Protein 7WAI (pdb70)

Nearest PDB structures (foldseek):
  7wai-assembly1_A  TM=1.002E+00  e=0.000E+00  Plasmodium falciparum 3D7
  7waj-assembly1_A  TM=9.963E-01  e=4.022E-101  Plasmodium falciparum 3D7
  7wrs-assembly1_A  TM=9.412E-01  e=2.643E-69  Gallus gallus
  7wru-assembly1_A  TM=9.358E-01  e=8.893E-62  Gallus gallus
  5zdo-assembly1_A  TM=8.686E-01  e=1.333E-50  Thermus thermophilus HB8

Structure (mmCIF, N/CA/C/O backbone):
data_7WAI
#
_entry.id   7WAI
#
_cell.length_a   157.460
_cell.length_b   47.363
_cell.length_c   94.449
_cell.angle_alpha   90.000
_cell.angle_beta   109.100
_cell.angle_gamma   90.000
#
_symmetry.space_group_name_H-M   'C 1 2 1'
#
loop_
_entity.id
_entity.type
_entity.pdbx_description
1 polymer 'Glutamyl-tRNA synthetase'
2 non-polymer 'CHLORIDE ION'
3 water water
#
loop_
_atom_site.group_PDB
_atom_site.id
_atom_site.type_symbol
_atom_site.label_atom_id
_atom_site.label_alt_id
_atom_site.label_comp_id
_atom_site.label_asym_id
_atom_site.label_entity_id
_atom_site.label_seq_id
_atom_site.pdbx_PDB_ins_code
_atom_site.Cartn_x
_atom_site.Cartn_y
_atom_site.Cartn_z
_atom_site.occupancy
_atom_site.B_iso_or_equiv
_atom_site.auth_seq_id
_atom_site.auth_comp_id
_atom_site.auth_asym_id
_atom_site.auth_atom_id
_atom_site.pdbx_PDB_model_num
ATOM 1 N N . ALA A 1 2 ? -37.758 -9.220 0.915 1.00 61.95 302 ALA A N 1
ATOM 2 C CA . ALA A 1 2 ? -38.935 -9.020 0.078 1.00 70.91 302 ALA A CA 1
ATOM 3 C C . ALA A 1 2 ? -39.546 -10.371 -0.197 1.00 74.06 302 ALA A C 1
ATOM 4 O O . ALA A 1 2 ? -38.867 -11.410 -0.185 1.00 58.56 302 ALA A O 1
ATOM 6 N N . MET A 1 3 ? -40.847 -10.357 -0.434 1.00 73.91 303 MET A N 1
ATOM 7 C CA . MET A 1 3 ? -41.567 -11.608 -0.551 1.00 52.73 303 MET A CA 1
ATOM 8 C C . MET A 1 3 ? -42.219 -11.690 -1.917 1.00 57.20 303 MET A C 1
ATOM 9 O O . MET A 1 3 ? -43.447 -11.801 -2.024 1.00 48.33 303 MET A O 1
ATOM 14 N N . ALA A 1 4 ? -41.386 -11.633 -2.961 1.00 55.47 304 ALA A N 1
ATOM 15 C CA . ALA A 1 4 ? -41.862 -11.703 -4.334 1.00 56.91 304 ALA A CA 1
ATOM 16 C C . ALA A 1 4 ? -42.695 -12.962 -4.538 1.00 58.82 304 ALA A C 1
ATOM 17 O O . ALA A 1 4 ? -42.216 -14.078 -4.297 1.00 55.11 304 ALA A O 1
ATOM 19 N N . ASN A 1 5 ? -43.960 -12.768 -4.930 1.00 48.79 305 ASN A N 1
ATOM 20 C CA . ASN A 1 5 ? -44.896 -13.849 -5.245 1.00 52.47 305 ASN A CA 1
ATOM 21 C C . ASN A 1 5 ? -45.089 -14.812 -4.074 1.00 58.59 305 ASN A C 1
ATOM 22 O O . ASN A 1 5 ? -45.350 -15.998 -4.266 1.00 55.39 305 ASN A O 1
ATOM 27 N N . ALA A 1 6 ? -44.965 -14.314 -2.851 1.00 64.80 306 ALA A N 1
ATOM 28 C CA . ALA A 1 6 ? -45.190 -15.143 -1.679 1.00 51.74 306 ALA A CA 1
ATOM 29 C C . ALA A 1 6 ? -46.645 -15.587 -1.618 1.00 52.19 306 ALA A C 1
ATOM 30 O O . ALA A 1 6 ? -47.554 -14.819 -1.931 1.00 58.63 306 ALA A O 1
ATOM 32 N N . VAL A 1 7 ? -46.871 -16.839 -1.223 1.00 51.84 307 VAL A N 1
ATOM 33 C CA . VAL A 1 7 ? -48.222 -17.391 -1.127 1.00 49.52 307 VAL A CA 1
ATOM 34 C C . VAL A 1 7 ? -48.507 -17.698 0.345 1.00 49.72 307 VAL A C 1
ATOM 35 O O . VAL A 1 7 ? -47.749 -18.437 0.989 1.00 45.91 307 VAL A O 1
ATOM 39 N N . ILE A 1 8 ? -49.582 -17.111 0.877 1.00 52.43 308 ILE A N 1
ATOM 40 C CA . ILE A 1 8 ? -49.995 -17.357 2.258 1.00 57.08 308 ILE A CA 1
ATOM 41 C C . ILE A 1 8 ? -50.009 -18.849 2.537 1.00 53.77 308 ILE A C 1
ATOM 42 O O . ILE A 1 8 ? -50.489 -19.643 1.721 1.00 55.67 308 ILE A O 1
ATOM 47 N N . GLY A 1 9 ? -49.451 -19.239 3.676 1.00 49.66 309 GLY A N 1
ATOM 48 C CA . GLY A 1 9 ? -49.403 -20.637 4.032 1.00 54.61 309 GLY A CA 1
ATOM 49 C C . GLY A 1 9 ? -48.346 -21.454 3.328 1.00 58.17 309 GLY A C 1
ATOM 50 O O . GLY A 1 9 ? -48.231 -22.654 3.608 1.00 52.45 309 GLY A O 1
ATOM 51 N N . ASN A 1 10 ? -47.551 -20.851 2.440 1.00 51.61 310 ASN A N 1
ATOM 52 C CA . ASN A 1 10 ? -46.636 -21.614 1.600 1.00 50.40 310 ASN A CA 1
ATOM 53 C C . ASN A 1 10 ? -45.302 -20.909 1.441 1.00 50.54 310 ASN A C 1
ATOM 54 O O . ASN A 1 10 ? -44.643 -21.060 0.408 1.00 58.38 310 ASN A O 1
ATOM 59 N N . VAL A 1 11 ? -44.895 -20.132 2.436 1.00 46.45 311 VAL A N 1
ATOM 60 C CA . VAL A 1 11 ? -43.577 -19.500 2.466 1.00 49.46 311 VAL A CA 1
ATOM 61 C C . VAL A 1 11 ? -42.662 -20.325 3.371 1.00 49.55 311 VAL A C 1
ATOM 62 O O . VAL A 1 11 ? -43.086 -20.798 4.436 1.00 50.64 311 VAL A O 1
ATOM 66 N N . VAL A 1 12 ? -41.429 -20.554 2.911 1.00 41.17 312 VAL A N 1
ATOM 67 C CA . VAL A 1 12 ? -40.376 -21.203 3.684 1.00 42.17 312 VAL A CA 1
ATOM 68 C C . VAL A 1 12 ? -39.150 -20.309 3.641 1.00 49.76 312 VAL A C 1
ATOM 69 O O . VAL A 1 12 ? -38.594 -20.086 2.561 1.00 41.69 312 VAL A O 1
ATOM 73 N N . THR A 1 13 ? -38.713 -19.815 4.802 1.00 39.97 313 THR A N 1
ATOM 74 C CA . THR A 1 13 ? -37.461 -19.074 4.919 1.00 39.64 313 THR A CA 1
ATOM 75 C C . THR A 1 13 ? -36.475 -19.918 5.713 1.00 45.63 313 THR A C 1
ATOM 76 O O . THR A 1 13 ? -36.830 -20.966 6.260 1.00 40.34 313 THR A O 1
ATOM 80 N N . ARG A 1 14 ? -35.261 -19.457 5.832 1.00 39.08 314 ARG A N 1
ATOM 81 C CA . ARG A 1 14 ? -34.278 -20.123 6.607 1.00 38.92 314 ARG A CA 1
ATOM 82 C C . ARG A 1 14 ? -33.213 -19.242 7.167 1.00 46.38 314 ARG A C 1
ATOM 83 O O . ARG A 1 14 ? -32.741 -18.397 6.521 1.00 40.81 314 ARG A O 1
ATOM 91 N N . PHE A 1 15 ? -32.896 -19.446 8.420 1.00 46.81 315 PHE A N 1
ATOM 92 C CA . PHE A 1 15 ? -31.798 -18.742 9.085 1.00 47.98 315 PHE A CA 1
ATOM 93 C C . PHE A 1 15 ? -30.581 -19.659 9.078 1.00 41.17 315 PHE A C 1
ATOM 94 O O . PHE A 1 15 ? -30.680 -20.779 9.583 1.00 43.68 315 PHE A O 1
ATOM 102 N N . PRO A 1 16 ? -29.454 -19.279 8.460 1.00 42.24 316 PRO A N 1
ATOM 103 C CA . PRO A 1 16 ? -28.359 -20.245 8.257 1.00 43.63 316 PRO A CA 1
ATOM 104 C C . PRO A 1 16 ? -27.056 -19.791 8.893 1.00 42.51 316 PRO A C 1
ATOM 105 O O . PRO A 1 16 ? -26.092 -19.455 8.175 1.00 44.96 316 PRO A O 1
ATOM 109 N N . PRO A 1 17 ? -26.951 -19.792 10.224 1.00 44.40 317 PRO A N 1
ATOM 110 C CA . PRO A 1 17 ? -25.696 -19.373 10.854 1.00 44.81 317 PRO A CA 1
ATOM 111 C C . PRO A 1 17 ? -24.643 -20.475 10.805 1.00 41.43 317 PRO A C 1
ATOM 112 O O . PRO A 1 17 ? -24.954 -21.661 10.889 1.00 48.08 317 PRO A O 1
ATOM 116 N N . GLU A 1 18 ? -23.377 -20.069 10.679 1.00 42.41 318 GLU A N 1
ATOM 117 C CA . GLU A 1 18 ? -22.277 -21.022 10.813 1.00 53.54 318 GLU A CA 1
ATOM 118 C C . GLU A 1 18 ? -22.167 -21.491 12.265 1.00 59.29 318 GLU A C 1
ATOM 119 O O . GLU A 1 18 ? -22.349 -20.694 13.186 1.00 57.54 318 GLU A O 1
ATOM 125 N N . PRO A 1 19 ? -21.890 -22.777 12.509 1.00 54.82 319 PRO A N 1
ATOM 126 C CA . PRO A 1 19 ? -21.895 -23.267 13.898 1.00 61.01 319 PRO A CA 1
ATOM 127 C C . PRO A 1 19 ? -20.544 -23.185 14.596 1.00 64.30 319 PRO A C 1
ATOM 128 O O . PRO A 1 19 ? -20.280 -23.965 15.514 1.00 71.07 319 PRO A O 1
ATOM 132 N N . SER A 1 20 ? -19.685 -22.251 14.198 1.00 62.20 320 SER A N 1
ATOM 133 C CA . SER A 1 20 ? -18.350 -22.161 14.770 1.00 69.77 320 SER A CA 1
ATOM 134 C C . SER A 1 20 ? -18.193 -20.918 15.638 1.00 71.03 320 SER A C 1
ATOM 135 O O . SER A 1 20 ? -17.075 -20.449 15.866 1.00 72.51 320 SER A O 1
ATOM 138 N N . GLY A 1 21 ? -19.302 -20.382 16.134 1.00 68.89 321 GLY A N 1
ATOM 139 C CA . GLY A 1 21 ? -19.249 -19.163 16.916 1.00 62.94 321 GLY A CA 1
ATOM 140 C C . GLY A 1 21 ? -20.581 -18.894 17.570 1.00 63.22 321 GLY A C 1
ATOM 141 O O . GLY A 1 21 ? -21.608 -19.476 17.197 1.00 64.24 321 GLY A O 1
ATOM 142 N N . TYR A 1 22 ? -20.542 -18.018 18.576 1.00 61.69 322 TYR A N 1
ATOM 143 C CA . TYR A 1 22 ? -21.755 -17.543 19.233 1.00 61.00 322 TYR A CA 1
ATOM 144 C C . TYR A 1 22 ? -22.539 -16.596 18.321 1.00 52.54 322 TYR A C 1
ATOM 145 O O . TYR A 1 22 ? -21.965 -15.820 17.555 1.00 61.26 322 TYR A O 1
ATOM 154 N N . LEU A 1 23 ? -23.868 -16.641 18.434 1.00 49.86 323 LEU A N 1
ATOM 155 C CA . LEU A 1 23 ? -24.700 -15.595 17.841 1.00 53.06 323 LEU A CA 1
ATOM 156 C C . LEU A 1 23 ? -24.307 -14.223 18.367 1.00 58.54 323 LEU A C 1
ATOM 157 O O . LEU A 1 23 ? -24.088 -14.047 19.570 1.00 57.14 323 LEU A O 1
ATOM 162 N N . HIS A 1 24 ? -24.249 -13.242 17.456 1.00 51.23 324 HIS A N 1
ATOM 163 C CA . HIS A 1 24 ? -24.000 -11.845 17.792 1.00 50.59 324 HIS A CA 1
ATOM 164 C C . HIS A 1 24 ? -25.073 -10.987 17.125 1.00 53.02 324 HIS A C 1
ATOM 165 O O . HIS A 1 24 ? -25.938 -11.499 16.403 1.00 46.12 324 HIS A O 1
ATOM 172 N N . VAL A 1 25 ? -25.035 -9.674 17.396 1.00 48.98 325 VAL A N 1
ATOM 173 C CA . VAL A 1 25 ? -26.114 -8.773 16.987 1.00 56.20 325 VAL A CA 1
ATOM 174 C C . VAL A 1 25 ? -26.261 -8.730 15.472 1.00 58.26 325 VAL A C 1
ATOM 175 O O . VAL A 1 25 ? -27.347 -8.434 14.963 1.00 58.14 325 VAL A O 1
ATOM 179 N N . GLY A 1 26 ? -25.176 -8.961 14.734 1.00 54.98 326 GLY A N 1
ATOM 180 C CA . GLY A 1 26 ? -25.301 -9.114 13.286 1.00 71.22 326 GLY A CA 1
ATOM 181 C C . GLY A 1 26 ? -26.295 -10.196 12.907 1.00 64.07 326 GLY A C 1
ATOM 182 O O . GLY A 1 26 ? -27.239 -9.954 12.149 1.00 74.67 326 GLY A O 1
ATOM 183 N N . HIS A 1 27 ? -26.132 -11.392 13.491 1.00 49.94 327 HIS A N 1
ATOM 184 C CA . HIS A 1 27 ? -27.059 -12.496 13.282 1.00 50.83 327 HIS A CA 1
ATOM 185 C C . HIS A 1 27 ? -28.497 -12.121 13.574 1.00 61.85 327 HIS A C 1
ATOM 186 O O . HIS A 1 27 ? -29.416 -12.785 13.076 1.00 63.44 327 HIS A O 1
ATOM 193 N N . ALA A 1 28 ? -28.711 -11.100 14.401 1.00 62.05 328 ALA A N 1
ATOM 194 C CA . ALA A 1 28 ? -30.041 -10.865 14.938 1.00 61.71 328 ALA A CA 1
ATOM 195 C C . ALA A 1 28 ? -30.979 -10.353 13.862 1.00 46.44 328 ALA A C 1
ATOM 196 O O . ALA A 1 28 ? -32.125 -10.795 13.776 1.00 59.31 328 ALA A O 1
ATOM 198 N N . LYS A 1 29 ? -30.522 -9.397 13.056 1.00 43.45 329 LYS A N 1
ATOM 199 C CA . LYS A 1 29 ? -31.341 -8.932 11.954 1.00 52.57 329 LYS A CA 1
ATOM 200 C C . LYS A 1 29 ? -31.714 -10.078 11.019 1.00 58.58 329 LYS A C 1
ATOM 201 O O . LYS A 1 29 ? -32.862 -10.166 10.582 1.00 56.34 329 LYS A O 1
ATOM 207 N N . ALA A 1 30 ? -30.768 -10.976 10.712 1.00 47.94 330 ALA A N 1
ATOM 208 C CA . ALA A 1 30 ? -31.083 -12.094 9.828 1.00 42.36 330 ALA A CA 1
ATOM 209 C C . ALA A 1 30 ? -32.135 -13.000 10.450 1.00 48.15 330 ALA A C 1
ATOM 210 O O . ALA A 1 30 ? -33.128 -13.365 9.802 1.00 43.43 330 ALA A O 1
ATOM 212 N N . ALA A 1 31 ? -31.943 -13.362 11.720 1.00 39.48 331 ALA A N 1
ATOM 213 C CA . ALA A 1 31 ? -32.873 -14.277 12.363 1.00 39.35 331 ALA A CA 1
ATOM 214 C C . ALA A 1 31 ? -34.249 -13.649 12.469 1.00 47.16 331 ALA A C 1
ATOM 215 O O . ALA A 1 31 ? -35.275 -14.295 12.186 1.00 48.74 331 ALA A O 1
ATOM 217 N N . PHE A 1 32 ? -34.282 -12.364 12.813 1.00 43.13 332 PHE A N 1
ATOM 218 C CA . PHE A 1 32 ? -35.542 -11.668 12.954 1.00 40.25 332 PHE A CA 1
ATOM 219 C C . PHE A 1 32 ? -36.259 -11.534 11.614 1.00 48.70 332 PHE A C 1
ATOM 220 O O . PHE A 1 32 ? -37.469 -11.750 11.533 1.00 40.98 332 PHE A O 1
ATOM 228 N N . LEU A 1 33 ? -35.565 -11.094 10.568 1.00 40.53 333 LEU A N 1
ATOM 229 C CA . LEU A 1 33 ? -36.266 -10.894 9.301 1.00 47.57 333 LEU A CA 1
ATOM 230 C C . LEU A 1 33 ? -36.774 -12.218 8.738 1.00 40.60 333 LEU A C 1
ATOM 231 O O . LEU A 1 33 ? -37.889 -12.278 8.217 1.00 48.52 333 LEU A O 1
ATOM 236 N N . ASN A 1 34 ? -35.985 -13.294 8.848 1.00 40.08 334 ASN A N 1
ATOM 237 C CA . ASN A 1 34 ? -36.475 -14.595 8.407 1.00 50.16 334 ASN A CA 1
ATOM 238 C C . ASN A 1 34 ? -37.740 -15.008 9.161 1.00 47.33 334 ASN A C 1
ATOM 239 O O . ASN A 1 34 ? -38.721 -15.476 8.548 1.00 43.77 334 ASN A O 1
ATOM 244 N N . ASN A 1 35 ? -37.774 -14.772 10.475 1.00 45.62 335 ASN A N 1
ATOM 245 C CA . ASN A 1 35 ? -38.996 -15.075 11.228 1.00 41.27 335 ASN A CA 1
ATOM 246 C C . ASN A 1 35 ? -40.143 -14.113 10.890 1.00 46.55 335 ASN A C 1
ATOM 247 O O . ASN A 1 35 ? -41.299 -14.538 10.762 1.00 54.12 335 ASN A O 1
ATOM 252 N N . TYR A 1 36 ? -39.852 -12.818 10.747 1.00 41.36 336 TYR A N 1
ATOM 253 C CA . TYR A 1 36 ? -40.884 -11.828 10.450 1.00 45.40 336 TYR A CA 1
ATOM 254 C C . TYR A 1 36 ? -41.572 -12.135 9.128 1.00 50.23 336 TYR A C 1
ATOM 255 O O . TYR A 1 36 ? -42.797 -12.006 9.005 1.00 49.93 336 TYR A O 1
ATOM 264 N N . TYR A 1 37 ? -40.804 -12.540 8.122 1.00 47.42 337 TYR A N 1
ATOM 265 C CA . TYR A 1 37 ? -41.442 -12.811 6.846 1.00 45.94 337 TYR A CA 1
ATOM 266 C C . TYR A 1 37 ? -42.148 -14.163 6.856 1.00 45.99 337 TYR A C 1
ATOM 267 O O . TYR A 1 37 ? -43.229 -14.282 6.278 1.00 44.23 337 TYR A O 1
ATOM 276 N N . ALA A 1 38 ? -41.607 -15.177 7.549 1.00 41.76 338 ALA A N 1
ATOM 277 C CA . ALA A 1 38 ? -42.354 -16.431 7.645 1.00 51.19 338 ALA A CA 1
ATOM 278 C C . ALA A 1 38 ? -43.701 -16.211 8.323 1.00 56.13 338 ALA A C 1
ATOM 279 O O . ALA A 1 38 ? -44.742 -16.676 7.838 1.00 52.47 338 ALA A O 1
ATOM 281 N N . GLN A 1 39 ? -43.705 -15.480 9.438 1.00 50.39 339 GLN A N 1
ATOM 282 C CA . GLN A 1 39 ? -44.951 -15.229 10.154 1.00 48.85 339 GLN A CA 1
ATOM 283 C C . GLN A 1 39 ? -45.906 -14.356 9.346 1.00 49.29 339 GLN A C 1
ATOM 284 O O . GLN A 1 39 ? -47.112 -14.639 9.296 1.00 52.36 339 GLN A O 1
ATOM 290 N N . MET A 1 40 ? -45.388 -13.306 8.690 1.00 44.54 340 MET A N 1
ATOM 291 C CA . MET A 1 40 ? -46.217 -12.502 7.791 1.00 46.04 340 MET A CA 1
ATOM 292 C C . MET A 1 40 ? -47.043 -13.376 6.847 1.00 50.91 340 MET A C 1
ATOM 293 O O . MET A 1 40 ? -48.230 -13.112 6.616 1.00 47.10 340 MET A O 1
ATOM 298 N N . TYR A 1 41 ? -46.437 -14.423 6.288 1.00 45.21 341 TYR A N 1
ATOM 299 C CA . TYR A 1 41 ? -47.121 -15.230 5.288 1.00 57.22 341 TYR A CA 1
ATOM 300 C C . TYR A 1 41 ? -47.592 -16.584 5.830 1.00 52.85 341 TYR A C 1
ATOM 301 O O . TYR A 1 41 ? -47.868 -17.486 5.039 1.00 47.39 341 TYR A O 1
ATOM 310 N N . GLU A 1 42 ? -47.705 -16.735 7.158 1.00 48.34 342 GLU A N 1
ATOM 311 C CA . GLU A 1 42 ? -48.178 -17.980 7.774 1.00 50.57 342 GLU A CA 1
ATOM 312 C C . GLU A 1 42 ? -47.375 -19.188 7.288 1.00 51.46 342 GLU A C 1
ATOM 313 O O . GLU A 1 42 ? -47.921 -20.256 7.008 1.00 53.88 342 GLU A O 1
ATOM 319 N N . GLY A 1 43 ? -46.060 -19.016 7.187 1.00 48.94 343 GLY A N 1
ATOM 320 C CA . GLY A 1 43 ? -45.196 -20.057 6.675 1.00 46.40 343 GLY A CA 1
ATOM 321 C C . GLY A 1 43 ? -44.308 -20.656 7.741 1.00 49.53 343 GLY A C 1
ATOM 322 O O . GLY A 1 43 ? -44.701 -20.749 8.909 1.00 49.09 343 GLY A O 1
ATOM 323 N N . LYS A 1 44 ? -43.105 -21.081 7.364 1.00 55.08 344 LYS A N 1
ATOM 324 C CA . LYS A 1 44 ? -42.221 -21.691 8.343 1.00 49.33 344 LYS A CA 1
ATOM 325 C C . LYS A 1 44 ? -40.798 -21.247 8.067 1.00 45.58 344 LYS A C 1
ATOM 326 O O . LYS A 1 44 ? -40.463 -20.829 6.962 1.00 44.86 344 LYS A O 1
ATOM 332 N N . MET A 1 45 ? -39.970 -21.319 9.107 1.00 43.65 345 MET A N 1
ATOM 333 C CA . MET A 1 45 ? -38.579 -20.912 9.071 1.00 48.18 345 MET A CA 1
ATOM 334 C C . MET A 1 45 ? -37.747 -22.133 9.407 1.00 53.07 345 MET A C 1
ATOM 335 O O . MET A 1 45 ? -38.014 -22.814 10.404 1.00 44.76 345 MET A O 1
ATOM 340 N N . LEU A 1 46 ? -36.771 -22.434 8.562 1.00 39.57 346 LEU A N 1
ATOM 341 C CA . LEU A 1 46 ? -35.825 -23.495 8.874 1.00 42.56 346 LEU A CA 1
ATOM 342 C C . LEU A 1 46 ? -34.624 -22.909 9.599 1.00 41.33 346 LEU A C 1
ATOM 343 O O . LEU A 1 46 ? -34.222 -21.774 9.343 1.00 43.47 346 LEU A O 1
ATOM 348 N N . LEU A 1 47 ? -34.027 -23.719 10.466 1.00 43.01 347 LEU A N 1
ATOM 349 C CA . LEU A 1 47 ? -32.704 -23.458 11.008 1.00 48.56 347 LEU A CA 1
ATOM 350 C C . LEU A 1 47 ? -31.715 -24.361 10.297 1.00 44.63 347 LEU A C 1
ATOM 351 O O . LEU A 1 47 ? -31.848 -25.586 10.347 1.00 44.79 347 LEU A O 1
ATOM 356 N N . ARG A 1 48 ? -30.685 -23.789 9.731 1.00 42.24 348 ARG A N 1
ATOM 357 C CA . ARG A 1 48 ? -29.666 -24.534 9.052 1.00 50.87 348 ARG A CA 1
ATOM 358 C C . ARG A 1 48 ? -28.298 -24.156 9.491 1.00 40.00 348 ARG A C 1
ATOM 359 O O . ARG A 1 48 ? -27.932 -23.082 9.350 1.00 47.06 348 ARG A O 1
ATOM 367 N N . PHE A 1 49 ? -27.530 -25.079 9.993 1.00 40.53 349 PHE A N 1
ATOM 368 C CA . PHE A 1 49 ? -26.177 -24.770 10.413 1.00 43.36 349 PHE A CA 1
ATOM 369 C C . PHE A 1 49 ? -25.296 -24.824 9.183 1.00 47.16 349 PHE A C 1
ATOM 370 O O . PHE A 1 49 ? -25.098 -25.892 8.606 1.00 55.20 349 PHE A O 1
ATOM 378 N N . ASP A 1 50 ? -24.755 -23.678 8.788 1.00 46.29 350 ASP A N 1
ATOM 379 C CA . ASP A 1 50 ? -23.965 -23.577 7.559 1.00 41.13 350 ASP A CA 1
ATOM 380 C C . ASP A 1 50 ? -22.543 -24.068 7.799 1.00 53.90 350 ASP A C 1
ATOM 381 O O . ASP A 1 50 ? -21.642 -23.298 8.135 1.00 54.11 350 ASP A O 1
ATOM 386 N N . ASP A 1 51 ? -22.319 -25.360 7.570 1.00 54.07 351 ASP A N 1
ATOM 387 C CA . ASP A 1 51 ? -21.011 -25.946 7.834 1.00 52.50 351 ASP A CA 1
ATOM 388 C C . ASP A 1 51 ? -20.403 -26.559 6.571 1.00 51.46 351 ASP A C 1
ATOM 389 O O . ASP A 1 51 ? -19.879 -27.680 6.589 1.00 51.15 351 ASP A O 1
ATOM 394 N N . THR A 1 52 ? -20.409 -25.791 5.485 1.00 52.91 352 THR A N 1
ATOM 395 C CA . THR A 1 52 ? -20.010 -26.309 4.191 1.00 54.63 352 THR A CA 1
ATOM 396 C C . THR A 1 52 ? -18.512 -26.582 4.124 1.00 66.56 352 THR A C 1
ATOM 397 O O . THR A 1 52 ? -18.076 -27.417 3.327 1.00 56.86 352 THR A O 1
ATOM 401 N N . ASN A 1 53 ? -17.710 -25.924 4.963 1.00 56.76 353 ASN A N 1
ATOM 402 C CA . ASN A 1 53 ? -16.275 -26.138 4.871 1.00 65.09 353 ASN A CA 1
ATOM 403 C C . ASN A 1 53 ? -15.696 -26.404 6.252 1.00 66.86 353 ASN A C 1
ATOM 404 O O . ASN A 1 53 ? -16.182 -25.864 7.251 1.00 73.33 353 ASN A O 1
ATOM 409 N N . PRO A 1 54 ? -14.677 -27.258 6.342 1.00 55.56 354 PRO A N 1
ATOM 410 C CA . PRO A 1 54 ? -14.131 -27.613 7.661 1.00 66.98 354 PRO A CA 1
ATOM 411 C C . PRO A 1 54 ? -13.572 -26.400 8.391 1.00 71.56 354 PRO A C 1
ATOM 412 O O . PRO A 1 54 ? -13.004 -25.491 7.785 1.00 72.82 354 PRO A O 1
ATOM 416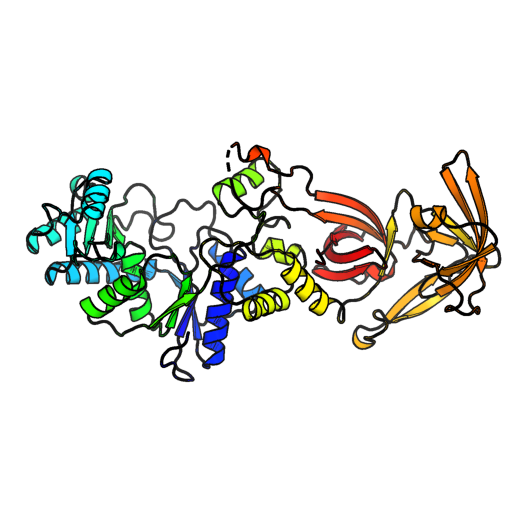 N N . VAL A 1 55 ? -13.754 -26.385 9.712 1.00 76.28 355 VAL A N 1
ATOM 417 C CA . VAL A 1 55 ? -13.126 -25.393 10.576 1.00 83.53 355 VAL A CA 1
ATOM 418 C C . VAL A 1 55 ? -12.604 -26.090 11.828 1.00 91.51 355 VAL A C 1
ATOM 419 O O . VAL A 1 55 ? -13.057 -27.176 12.201 1.00 91.29 355 VAL A O 1
ATOM 423 N N . LEU A 1 56 ? -11.626 -25.450 12.472 1.00 96.81 356 LEU A N 1
ATOM 424 C CA . LEU A 1 56 ? -11.156 -25.855 13.797 1.00 93.38 356 LEU A CA 1
ATOM 425 C C . LEU A 1 56 ? -11.974 -25.096 14.839 1.00 94.33 356 LEU A C 1
ATOM 426 O O . LEU A 1 56 ? -11.821 -23.881 14.992 1.00 97.19 356 LEU A O 1
ATOM 428 N N . GLU A 1 57 ? -12.867 -25.801 15.531 1.00 87.88 357 GLU A N 1
ATOM 429 C CA . GLU A 1 57 ? -13.812 -25.174 16.447 1.00 89.09 357 GLU A CA 1
ATOM 430 C C . GLU A 1 57 ? -13.492 -25.609 17.866 1.00 95.56 357 GLU A C 1
ATOM 431 O O . GLU A 1 57 ? -13.558 -26.801 18.187 1.00 84.09 357 GLU A O 1
ATOM 433 N N . ASP A 1 58 ? -13.161 -24.635 18.716 1.00 117.88 358 ASP A N 1
ATOM 434 C CA . ASP A 1 58 ? -12.939 -24.850 20.144 1.00 133.83 358 ASP A CA 1
ATOM 435 C C . ASP A 1 58 ? -14.244 -25.127 20.907 1.00 130.78 358 ASP A C 1
ATOM 436 O O . ASP A 1 58 ? -14.243 -25.046 22.143 1.00 135.46 358 ASP A O 1
ATOM 441 N N . ILE A 1 59 ? -15.335 -25.441 20.208 1.00 117.08 359 ILE A N 1
ATOM 442 C CA . ILE A 1 59 ? -16.603 -25.777 20.845 1.00 102.91 359 ILE A CA 1
ATOM 443 C C . ILE A 1 59 ? -17.587 -26.265 19.793 1.00 97.45 359 ILE A C 1
ATOM 444 O O . ILE A 1 59 ? -17.356 -26.121 18.585 1.00 106.72 359 ILE A O 1
ATOM 446 N N . LYS A 1 60 ? -18.674 -26.872 20.255 1.00 88.49 360 LYS A N 1
ATOM 447 C CA . LYS A 1 60 ? -19.867 -27.093 19.449 1.00 80.35 360 LYS A CA 1
ATOM 448 C C . LYS A 1 60 ? -20.848 -26.008 19.878 1.00 73.63 360 LYS A C 1
ATOM 449 O O . LYS A 1 60 ? -21.445 -26.080 20.956 1.00 78.97 360 LYS A O 1
ATOM 451 N N . TYR A 1 61 ? -20.985 -24.985 19.046 1.00 61.53 361 TYR A N 1
ATOM 452 C CA . TYR A 1 61 ? -21.819 -23.837 19.357 1.00 52.96 361 TYR A CA 1
ATOM 453 C C . TYR A 1 61 ? -23.293 -24.073 19.067 1.00 53.69 361 TYR A C 1
ATOM 454 O O . TYR A 1 61 ? -24.106 -23.181 19.339 1.00 56.29 361 TYR A O 1
ATOM 463 N N . GLU A 1 62 ? -23.662 -25.242 18.534 1.00 55.83 362 GLU A N 1
ATOM 464 C CA . GLU A 1 62 ? -25.056 -25.484 18.169 1.00 52.42 362 GLU A CA 1
ATOM 465 C C . GLU A 1 62 ? -25.994 -25.193 19.339 1.00 58.64 362 GLU A C 1
ATOM 466 O O . GLU A 1 62 ? -26.981 -24.456 19.194 1.00 55.67 362 GLU A O 1
ATOM 472 N N . LYS A 1 63 ? -25.671 -25.729 20.522 1.00 63.72 363 LYS A N 1
ATOM 473 C CA . LYS A 1 63 ? -26.543 -25.593 21.692 1.00 58.21 363 LYS A CA 1
ATOM 474 C C . LYS A 1 63 ? -26.738 -24.130 22.077 1.00 52.23 363 LYS A C 1
ATOM 475 O O . LYS A 1 63 ? -27.861 -23.688 22.376 1.00 58.28 363 LYS A O 1
ATOM 477 N N . SER A 1 64 ? -25.653 -23.354 22.082 1.00 52.35 364 SER A N 1
ATOM 478 C CA . SER A 1 64 ? -25.791 -21.949 22.442 1.00 50.16 364 SER A CA 1
ATOM 479 C C . SER A 1 64 ? -26.622 -21.194 21.412 1.00 63.40 364 SER A C 1
ATOM 480 O O . SER A 1 64 ? -27.474 -20.368 21.778 1.00 63.41 364 SER A O 1
ATOM 483 N N . ILE A 1 65 ? -26.403 -21.466 20.120 1.00 56.91 365 ILE A N 1
ATOM 484 C CA . ILE A 1 65 ? -27.206 -20.822 19.077 1.00 48.36 365 ILE A CA 1
ATOM 485 C C . ILE A 1 65 ? -28.689 -21.119 19.291 1.00 47.71 365 ILE A C 1
ATOM 486 O O . ILE A 1 65 ? -29.546 -20.218 19.224 1.00 47.06 365 ILE A O 1
ATOM 491 N N . ILE A 1 66 ? -29.002 -22.391 19.571 1.00 43.06 366 ILE A N 1
ATOM 492 C CA . ILE A 1 66 ? -30.378 -22.815 19.813 1.00 49.74 366 ILE A CA 1
ATOM 493 C C . ILE A 1 66 ? -30.983 -22.011 20.954 1.00 63.36 366 ILE A C 1
ATOM 494 O O . ILE A 1 66 ? -32.108 -21.490 20.855 1.00 67.30 366 ILE A O 1
ATOM 499 N N . GLU A 1 67 ? -30.255 -21.922 22.076 1.00 58.74 367 GLU A N 1
ATOM 500 C CA . GLU A 1 67 ? -30.853 -21.269 23.239 1.00 61.00 367 GLU A CA 1
ATOM 501 C C . GLU A 1 67 ? -30.972 -19.760 23.038 1.00 57.35 367 GLU A C 1
ATOM 502 O O . GLU A 1 67 ? -31.974 -19.169 23.460 1.00 64.58 367 GLU A O 1
ATOM 508 N N . ASP A 1 68 ? -30.020 -19.129 22.329 1.00 59.69 368 ASP A N 1
ATOM 509 C CA . ASP A 1 68 ? -30.180 -17.713 21.978 1.00 49.32 368 ASP A CA 1
ATOM 510 C C . ASP A 1 68 ? -31.416 -17.493 21.110 1.00 54.61 368 ASP A C 1
ATOM 511 O O . ASP A 1 68 ? -32.182 -16.547 21.328 1.00 67.20 368 ASP A O 1
ATOM 516 N N . LEU A 1 69 ? -31.630 -18.354 20.115 1.00 59.22 369 LEU A N 1
ATOM 517 C CA . LEU A 1 69 ? -32.835 -18.234 19.300 1.00 57.14 369 LEU A CA 1
ATOM 518 C C . LEU A 1 69 ? -34.079 -18.309 20.166 1.00 55.85 369 LEU A C 1
ATOM 519 O O . LEU A 1 69 ? -35.022 -17.521 20.000 1.00 52.09 369 LEU A O 1
ATOM 524 N N . GLU A 1 70 ? -34.109 -19.277 21.084 1.00 52.24 370 GLU A N 1
ATOM 525 C CA . GLU A 1 70 ? -35.254 -19.399 21.982 1.00 60.89 370 GLU A CA 1
ATOM 526 C C . GLU A 1 70 ? -35.458 -18.125 22.803 1.00 54.06 370 GLU A C 1
ATOM 527 O O . GLU A 1 70 ? -36.583 -17.628 22.912 1.00 59.94 370 GLU A O 1
ATOM 533 N N . ASN A 1 71 ? -34.370 -17.565 23.353 1.00 53.31 371 ASN A N 1
ATOM 534 C CA . ASN A 1 71 ? -34.435 -16.319 24.116 1.00 66.70 371 ASN A CA 1
ATOM 535 C C . ASN A 1 71 ? -34.874 -15.124 23.277 1.00 68.70 371 ASN A C 1
ATOM 536 O O . ASN A 1 71 ? -35.308 -14.116 23.843 1.00 71.26 371 ASN A O 1
ATOM 541 N N . LEU A 1 72 ? -34.739 -15.181 21.955 1.00 60.02 372 LEU A N 1
ATOM 542 C CA . LEU A 1 72 ? -35.326 -14.129 21.134 1.00 51.46 372 LEU A CA 1
ATOM 543 C C . LEU A 1 72 ? -36.765 -14.435 20.724 1.00 51.04 372 LEU A C 1
ATOM 544 O O . LEU A 1 72 ? -37.385 -13.626 20.027 1.00 61.67 372 LEU A O 1
ATOM 549 N N . GLY A 1 73 ? -37.325 -15.562 21.161 1.00 52.14 373 GLY A N 1
ATOM 550 C CA . GLY A 1 73 ? -38.684 -15.900 20.781 1.00 54.65 373 GLY A CA 1
ATOM 551 C C . GLY A 1 73 ? -38.841 -16.416 19.367 1.00 59.18 373 GLY A C 1
ATOM 552 O O . GLY A 1 73 ? -39.966 -16.463 18.864 1.00 60.04 373 GLY A O 1
ATOM 553 N N . LEU A 1 74 ? -37.755 -16.814 18.714 1.00 51.54 374 LEU A N 1
ATOM 554 C CA . LEU A 1 74 ? -37.775 -17.162 17.296 1.00 59.70 374 LEU A CA 1
ATOM 555 C C . LEU A 1 74 ? -37.770 -18.676 17.175 1.00 57.90 374 LEU A C 1
ATOM 556 O O . LEU A 1 74 ? -36.805 -19.326 17.582 1.00 66.30 374 LEU A O 1
ATOM 561 N N . LYS A 1 75 ? -38.846 -19.252 16.652 1.00 58.78 375 LYS A N 1
ATOM 562 C CA . LYS A 1 75 ? -38.862 -20.699 16.544 1.00 64.39 375 LYS A CA 1
ATOM 563 C C . LYS A 1 75 ? -38.831 -21.129 15.079 1.00 50.47 375 LYS A C 1
ATOM 564 O O . LYS A 1 75 ? -39.279 -20.413 14.179 1.00 59.51 375 LYS A O 1
ATOM 570 N N . TYR A 1 76 ? -38.287 -22.317 14.865 1.00 52.36 376 TYR A N 1
ATOM 571 C CA . TYR A 1 76 ? -37.942 -22.845 13.564 1.00 57.97 376 TYR A CA 1
ATOM 572 C C . TYR A 1 76 ? -38.576 -24.218 13.470 1.00 58.59 376 TYR A C 1
ATOM 573 O O . TYR A 1 76 ? -38.741 -24.907 14.476 1.00 65.15 376 TYR A O 1
ATOM 582 N N . GLU A 1 77 ? -38.982 -24.596 12.266 1.00 54.89 377 GLU A N 1
ATOM 583 C CA . GLU A 1 77 ? -39.689 -25.859 12.115 1.00 59.63 377 GLU A CA 1
ATOM 584 C C . GLU A 1 77 ? -38.733 -27.037 12.212 1.00 66.48 377 GLU A C 1
ATOM 585 O O . GLU A 1 77 ? -39.000 -28.002 12.938 1.00 68.92 377 GLU A O 1
ATOM 591 N N . LYS A 1 78 ? -37.613 -26.975 11.501 1.00 56.78 378 LYS A N 1
ATOM 592 C CA . LYS A 1 78 ? -36.675 -28.079 11.513 1.00 55.37 378 LYS A CA 1
ATOM 593 C C . LYS A 1 78 ? -35.257 -27.537 11.420 1.00 53.92 378 LYS A C 1
ATOM 594 O O . LYS A 1 78 ? -35.016 -26.408 10.982 1.00 41.14 378 LYS A O 1
ATOM 600 N N . ILE A 1 79 ? -34.322 -28.385 11.822 1.00 41.58 379 ILE A N 1
ATOM 601 C CA . ILE A 1 79 ? -32.904 -28.076 11.904 1.00 44.62 379 ILE A CA 1
ATOM 602 C C . ILE A 1 79 ? -32.168 -29.003 10.948 1.00 50.87 379 ILE A C 1
ATOM 603 O O . ILE A 1 79 ? -32.418 -30.210 10.950 1.00 49.29 379 ILE A O 1
ATOM 608 N N . SER A 1 80 ? -31.257 -28.446 10.154 1.00 44.86 380 SER A N 1
ATOM 609 C CA . SER A 1 80 ? -30.431 -29.225 9.240 1.00 55.19 380 SER A CA 1
ATOM 610 C C . SER A 1 80 ? -29.025 -28.647 9.236 1.00 41.36 380 SER A C 1
ATOM 611 O O . SER A 1 80 ? -28.766 -27.584 9.786 1.00 49.19 380 SER A O 1
ATOM 614 N N . TYR A 1 81 ? -28.105 -29.374 8.628 1.00 46.82 381 TYR A N 1
ATOM 615 C CA . TYR A 1 81 ? -26.740 -28.927 8.394 1.00 41.91 381 TYR A CA 1
ATOM 616 C C . TYR A 1 81 ? -26.489 -28.909 6.894 1.00 44.94 381 TYR A C 1
ATOM 617 O O . TYR A 1 81 ? -26.930 -29.810 6.178 1.00 44.30 381 TYR A O 1
ATOM 626 N N . SER A 1 82 ? -25.751 -27.913 6.412 1.00 44.66 382 SER A N 1
ATOM 627 C CA . SER A 1 82 ? -25.378 -27.917 4.995 1.00 41.91 382 SER A CA 1
ATOM 628 C C . SER A 1 82 ? -24.696 -29.233 4.628 1.00 44.89 382 SER A C 1
ATOM 629 O O . SER A 1 82 ? -24.984 -29.840 3.573 1.00 44.79 382 SER A O 1
ATOM 632 N N . SER A 1 83 ? -23.835 -29.721 5.525 1.00 42.92 383 SER A N 1
ATOM 633 C CA . SER A 1 83 ? -23.073 -30.952 5.330 1.00 44.19 383 SER A CA 1
ATOM 634 C C . SER A 1 83 ? -23.953 -32.190 5.272 1.00 50.35 383 SER A C 1
ATOM 635 O O . SER A 1 83 ? -23.463 -33.253 4.881 1.00 53.51 383 SER A O 1
ATOM 638 N N . ASP A 1 84 ? -25.236 -32.077 5.632 1.00 43.46 384 ASP A N 1
ATOM 639 C CA . ASP A 1 84 ? -26.185 -33.146 5.346 1.00 43.62 384 ASP A CA 1
ATOM 640 C C . ASP A 1 84 ? -26.295 -33.463 3.850 1.00 47.04 384 ASP A C 1
ATOM 641 O O . ASP A 1 84 ? -26.744 -34.559 3.509 1.00 49.93 384 ASP A O 1
ATOM 646 N N . HIS A 1 85 ? -25.908 -32.539 2.955 1.00 48.90 385 HIS A N 1
ATOM 647 C CA . HIS A 1 85 ? -26.183 -32.668 1.520 1.00 56.46 385 HIS A CA 1
ATOM 648 C C . HIS A 1 85 ? -24.939 -32.885 0.666 1.00 50.24 385 HIS A C 1
ATOM 649 O O . HIS A 1 85 ? -25.027 -32.816 -0.582 1.00 46.17 385 HIS A O 1
ATOM 656 N N . PHE A 1 86 ? -23.801 -33.210 1.294 1.00 44.01 386 PHE A N 1
ATOM 657 C CA . PHE A 1 86 ? -22.540 -33.325 0.561 1.00 44.66 386 PHE A CA 1
ATOM 658 C C . PHE A 1 86 ? -22.654 -34.323 -0.592 1.00 45.93 386 PHE A C 1
ATOM 659 O O . PHE A 1 86 ? -22.257 -34.021 -1.726 1.00 57.54 386 PHE A O 1
ATOM 667 N N . ASP A 1 87 ? -23.238 -35.495 -0.341 1.00 45.36 387 ASP A N 1
ATOM 668 C CA . ASP A 1 87 ? -23.330 -36.507 -1.394 1.00 45.79 387 ASP A CA 1
ATOM 669 C C . ASP A 1 87 ? -24.156 -35.995 -2.553 1.00 51.76 387 ASP A C 1
ATOM 670 O O . ASP A 1 87 ? -23.739 -36.081 -3.721 1.00 46.33 387 ASP A O 1
ATOM 675 N N . LEU A 1 88 ? -25.294 -35.375 -2.237 1.00 48.88 388 LEU A N 1
ATOM 676 C CA . LEU A 1 88 ? -26.122 -34.797 -3.279 1.00 43.40 388 LEU A CA 1
ATOM 677 C C . LEU A 1 88 ? -25.334 -33.742 -4.042 1.00 47.44 388 LEU A C 1
ATOM 678 O O . LEU A 1 88 ? -25.330 -33.721 -5.283 1.00 43.36 388 LEU A O 1
ATOM 683 N N . LEU A 1 89 ? -24.584 -32.908 -3.322 1.00 43.82 389 LEU A N 1
ATOM 684 C CA . LEU A 1 89 ? -23.847 -31.853 -4.014 1.00 49.19 389 LEU A CA 1
ATOM 685 C C . LEU A 1 89 ? -22.781 -32.445 -4.928 1.00 43.98 389 LEU A C 1
ATOM 686 O O . LEU A 1 89 ? -22.572 -31.928 -6.034 1.00 43.99 389 LEU A O 1
ATOM 691 N N . GLU A 1 90 ? -22.142 -33.558 -4.513 1.00 44.77 390 GLU A N 1
ATOM 692 C CA . GLU A 1 90 ? -21.174 -34.199 -5.405 1.00 45.67 390 GLU A CA 1
ATOM 693 C C . GLU A 1 90 ? -21.875 -34.713 -6.650 1.00 58.19 390 GLU A C 1
ATOM 694 O O . GLU A 1 90 ? -21.405 -34.493 -7.780 1.00 48.47 390 GLU A O 1
ATOM 700 N N . LYS A 1 91 ? -23.035 -35.355 -6.459 1.00 50.53 391 LYS A N 1
ATOM 701 C CA . LYS A 1 91 ? -23.879 -35.726 -7.590 1.00 50.78 391 LYS A CA 1
ATOM 702 C C . LYS A 1 91 ? -24.052 -34.543 -8.528 1.00 51.41 391 LYS A C 1
ATOM 703 O O . LYS A 1 91 ? -23.789 -34.637 -9.737 1.00 44.63 391 LYS A O 1
ATOM 709 N N . TYR A 1 92 ? -24.436 -33.393 -7.974 1.00 45.37 392 TYR A N 1
ATOM 710 C CA . TYR A 1 92 ? -24.744 -32.280 -8.855 1.00 46.13 392 TYR A CA 1
ATOM 711 C C . TYR A 1 92 ? -23.481 -31.738 -9.508 1.00 47.23 392 TYR A C 1
ATOM 712 O O . TYR A 1 92 ? -23.518 -31.272 -10.661 1.00 47.49 392 TYR A O 1
ATOM 721 N N . CYS A 1 93 ? -22.345 -31.838 -8.818 1.00 48.21 393 CYS A N 1
ATOM 722 C CA . CYS A 1 93 ? -21.116 -31.375 -9.439 1.00 49.92 393 CYS A CA 1
ATOM 723 C C . CYS A 1 93 ? -20.810 -32.227 -10.668 1.00 52.35 393 CYS A C 1
ATOM 724 O O . CYS A 1 93 ? -20.513 -31.700 -11.749 1.00 46.10 393 CYS A O 1
ATOM 727 N N . ILE A 1 94 ? -20.983 -33.545 -10.541 1.00 46.02 394 ILE A N 1
ATOM 728 C CA . ILE A 1 94 ? -20.778 -34.408 -11.692 1.00 58.20 394 ILE A CA 1
ATOM 729 C C . ILE A 1 94 ? -21.787 -34.070 -12.784 1.00 62.82 394 ILE A C 1
ATOM 730 O O . ILE A 1 94 ? -21.438 -34.012 -13.968 1.00 56.98 394 ILE A O 1
ATOM 735 N N . ASP A 1 95 ? -23.034 -33.759 -12.405 1.00 59.75 395 ASP A N 1
ATOM 736 C CA . ASP A 1 95 ? -23.997 -33.363 -13.427 1.00 56.08 395 ASP A CA 1
ATOM 737 C C . ASP A 1 95 ? -23.474 -32.144 -14.167 1.00 57.91 395 ASP A C 1
ATOM 738 O O . ASP A 1 95 ? -23.425 -32.124 -15.404 1.00 63.70 395 ASP A O 1
ATOM 743 N N . MET A 1 96 ? -22.999 -31.147 -13.410 1.00 56.21 396 MET A N 1
ATOM 744 C CA . MET A 1 96 ? -22.449 -29.951 -14.034 1.00 49.58 396 MET A CA 1
ATOM 745 C C . MET A 1 96 ? -21.363 -30.337 -15.028 1.00 56.69 396 MET A C 1
ATOM 746 O O . MET A 1 96 ? -21.323 -29.828 -16.160 1.00 55.73 396 MET A O 1
ATOM 751 N N . ILE A 1 97 ? -20.500 -31.276 -14.634 1.00 48.30 397 ILE A N 1
ATOM 752 C CA . ILE A 1 97 ? -19.355 -31.596 -15.470 1.00 53.07 397 ILE A CA 1
ATOM 753 C C . ILE A 1 97 ? -19.827 -32.257 -16.753 1.00 54.40 397 ILE A C 1
ATOM 754 O O . ILE A 1 97 ? -19.317 -31.962 -17.837 1.00 64.74 397 ILE A O 1
ATOM 759 N N . LYS A 1 98 ? -20.880 -33.077 -16.666 1.00 60.68 398 LYS A N 1
ATOM 760 C CA . LYS A 1 98 ? -21.344 -33.811 -17.838 1.00 62.24 398 LYS A CA 1
ATOM 761 C C . LYS A 1 98 ? -22.098 -32.925 -18.826 1.00 65.54 398 LYS A C 1
ATOM 762 O O . LYS A 1 98 ? -22.180 -33.270 -20.008 1.00 72.32 398 LYS A O 1
ATOM 768 N N . MET A 1 99 ? -22.662 -31.807 -18.367 1.00 67.19 399 MET A N 1
ATOM 769 C CA . MET A 1 99 ? -23.310 -30.827 -19.227 1.00 54.48 399 MET A CA 1
ATOM 770 C C . MET A 1 99 ? -22.334 -29.802 -19.748 1.00 47.56 399 MET A C 1
ATOM 771 O O . MET A 1 99 ? -22.764 -28.778 -20.277 1.00 64.31 399 MET A O 1
ATOM 776 N N . ASN A 1 100 ? -21.040 -30.025 -19.550 1.00 52.85 400 ASN A N 1
ATOM 777 C CA . ASN A 1 100 ? -19.992 -29.034 -19.839 1.00 53.36 400 ASN A CA 1
ATOM 778 C C . ASN A 1 100 ? -20.307 -27.667 -19.228 1.00 54.61 400 ASN A C 1
ATOM 779 O O . ASN A 1 100 ? -20.080 -26.615 -19.833 1.00 61.35 400 ASN A O 1
ATOM 784 N N . LYS A 1 101 ? -20.811 -27.672 -17.996 1.00 56.61 401 LYS A N 1
ATOM 785 C CA . LYS A 1 101 ? -21.010 -26.437 -17.242 1.00 52.75 401 LYS A CA 1
ATOM 786 C C . LYS A 1 101 ? -20.077 -26.345 -16.041 1.00 53.67 401 LYS A C 1
ATOM 787 O O . LYS A 1 101 ? -20.235 -25.449 -15.190 1.00 49.75 401 LYS A O 1
ATOM 793 N N . ALA A 1 102 ? -19.106 -27.251 -15.940 1.00 62.20 402 ALA A N 1
ATOM 794 C CA . ALA A 1 102 ? -18.059 -27.118 -14.938 1.00 59.82 402 ALA A CA 1
ATOM 795 C C . ALA A 1 102 ? -16.812 -27.827 -15.437 1.00 56.17 402 ALA A C 1
ATOM 796 O O . ALA A 1 102 ? -16.885 -28.767 -16.234 1.00 51.00 402 ALA A O 1
ATOM 798 N N . TYR A 1 103 ? -15.664 -27.373 -14.946 1.00 52.65 403 TYR A N 1
ATOM 799 C CA . TYR A 1 103 ? -14.400 -27.974 -15.343 1.00 58.87 403 TYR A CA 1
ATOM 800 C C . TYR A 1 103 ? -13.456 -27.966 -14.155 1.00 56.64 403 TYR A C 1
ATOM 801 O O . TYR A 1 103 ? -13.614 -27.180 -13.216 1.00 58.86 403 TYR A O 1
ATOM 810 N N . ALA A 1 104 ? -12.472 -28.858 -14.202 1.00 55.80 404 ALA A N 1
ATOM 811 C CA . ALA A 1 104 ? -11.404 -28.878 -13.210 1.00 62.93 404 ALA A CA 1
ATOM 812 C C . ALA A 1 104 ? -10.260 -27.981 -13.660 1.00 62.36 404 ALA A C 1
ATOM 813 O O . ALA A 1 104 ? -9.850 -28.008 -14.818 1.00 67.79 404 ALA A O 1
ATOM 815 N N . ASP A 1 105 ? -9.727 -27.213 -12.723 1.00 61.86 405 ASP A N 1
ATOM 816 C CA . ASP A 1 105 ? -8.654 -26.265 -12.979 1.00 61.66 405 ASP A CA 1
ATOM 817 C C . ASP A 1 105 ? -7.555 -26.468 -11.942 1.00 71.03 405 ASP A C 1
ATOM 818 O O . ASP A 1 105 ? -7.835 -26.507 -10.735 1.00 70.49 405 ASP A O 1
ATOM 823 N N . ASP A 1 106 ? -6.313 -26.622 -12.415 1.00 78.68 406 ASP A N 1
ATOM 824 C CA . ASP A 1 106 ? -5.145 -26.732 -11.545 1.00 85.61 406 ASP A CA 1
ATOM 825 C C . ASP A 1 106 ? -4.407 -25.409 -11.368 1.00 95.90 406 ASP A C 1
ATOM 826 O O . ASP A 1 106 ? -3.414 -25.367 -10.632 1.00 96.68 406 ASP A O 1
ATOM 831 N N . THR A 1 107 ? -4.883 -24.337 -12.007 1.00 91.47 407 THR A N 1
ATOM 832 C CA . THR A 1 107 ? -4.190 -23.054 -11.986 1.00 85.66 407 THR A CA 1
ATOM 833 C C . THR A 1 107 ? -4.006 -22.558 -10.551 1.00 81.71 407 THR A C 1
ATOM 834 O O . THR A 1 107 ? -4.856 -22.783 -9.686 1.00 78.06 407 THR A O 1
ATOM 838 N N . GLY A 1 108 ? -2.875 -21.900 -10.294 1.00 79.83 408 GLY A N 1
ATOM 839 C CA . GLY A 1 108 ? -2.560 -21.435 -8.955 1.00 81.93 408 GLY A CA 1
ATOM 840 C C . GLY A 1 108 ? -3.486 -20.330 -8.490 1.00 86.09 408 GLY A C 1
ATOM 841 O O . GLY A 1 108 ? -4.284 -19.785 -9.248 1.00 88.82 408 GLY A O 1
ATOM 842 N N . VAL A 1 109 ? -3.374 -19.987 -7.203 1.00 97.44 409 VAL A N 1
ATOM 843 C CA . VAL A 1 109 ? -4.259 -18.971 -6.627 1.00 103.58 409 VAL A CA 1
ATOM 844 C C . VAL A 1 109 ? -4.062 -17.634 -7.333 1.00 116.02 409 VAL A C 1
ATOM 845 O O . VAL A 1 109 ? -5.013 -17.045 -7.864 1.00 118.77 409 VAL A O 1
ATOM 849 N N . GLU A 1 110 ? -2.818 -17.145 -7.357 1.00 119.40 410 GLU A N 1
ATOM 850 C CA . GLU A 1 110 ? -2.530 -15.839 -7.940 1.00 118.66 410 GLU A CA 1
ATOM 851 C C . GLU A 1 110 ? -2.963 -15.785 -9.399 1.00 118.61 410 GLU A C 1
ATOM 852 O O . GLU A 1 110 ? -3.833 -14.985 -9.764 1.00 122.14 410 GLU A O 1
ATOM 854 N N . ASP A 1 111 ? -2.373 -16.652 -10.234 1.00 113.69 411 ASP A N 1
ATOM 855 C CA . ASP A 1 111 ? -2.700 -16.691 -11.658 1.00 107.25 411 ASP A CA 1
ATOM 856 C C . ASP A 1 111 ? -4.206 -16.712 -11.891 1.00 106.58 411 ASP A C 1
ATOM 857 O O . ASP A 1 111 ? -4.705 -16.065 -12.817 1.00 112.89 411 ASP A O 1
ATOM 862 N N . MET A 1 112 ? -4.948 -17.443 -11.055 1.00 100.84 412 MET A N 1
ATOM 863 C CA . MET A 1 112 ? -6.398 -17.528 -11.220 1.00 95.96 412 MET A CA 1
ATOM 864 C C . MET A 1 112 ? -7.062 -16.192 -10.904 1.00 93.60 412 MET A C 1
ATOM 865 O O . MET A 1 112 ? -7.944 -15.731 -11.641 1.00 86.94 412 MET A O 1
ATOM 870 N N . ARG A 1 113 ? -6.649 -15.554 -9.807 1.00 92.36 413 ARG A N 1
ATOM 871 C CA . ARG A 1 113 ? -7.208 -14.250 -9.466 1.00 97.37 413 ARG A CA 1
ATOM 872 C C . ARG A 1 113 ? -6.959 -13.249 -10.585 1.00 101.59 413 ARG A C 1
ATOM 873 O O . ARG A 1 113 ? -7.870 -12.517 -10.994 1.00 104.31 413 ARG A O 1
ATOM 881 N N . ASN A 1 114 ? -5.736 -13.238 -11.119 1.00 102.09 414 ASN A N 1
ATOM 882 C CA . ASN A 1 114 ? -5.361 -12.265 -12.141 1.00 104.12 414 ASN A CA 1
ATOM 883 C C . ASN A 1 114 ? -6.104 -12.524 -13.447 1.00 105.33 414 ASN A C 1
ATOM 884 O O . ASN A 1 114 ? -6.632 -11.591 -14.077 1.00 106.64 414 ASN A O 1
ATOM 889 N N . GLN A 1 115 ? -6.137 -13.791 -13.877 1.00 106.38 415 GLN A N 1
ATOM 890 C CA . GLN A 1 115 ? -6.925 -14.186 -15.038 1.00 101.05 415 GLN A CA 1
ATOM 891 C C . GLN A 1 115 ? -8.361 -13.690 -14.915 1.00 101.89 415 GLN A C 1
ATOM 892 O O . GLN A 1 115 ? -8.897 -13.074 -15.843 1.00 106.21 415 GLN A O 1
ATOM 898 N N . ARG A 1 116 ? -8.994 -13.937 -13.758 1.00 99.55 416 ARG A N 1
ATOM 899 C CA . ARG A 1 116 ? -10.373 -13.491 -13.553 1.00 96.85 416 ARG A CA 1
ATOM 900 C C . ARG A 1 116 ? -10.490 -11.977 -13.638 1.00 104.73 416 ARG A C 1
ATOM 901 O O . ARG A 1 116 ? -11.466 -11.451 -14.187 1.00 110.28 416 ARG A O 1
ATOM 909 N N . GLY A 1 117 ? -9.510 -11.263 -13.081 1.00 108.33 417 GLY A N 1
ATOM 910 C CA . GLY A 1 117 ? -9.508 -9.811 -13.189 1.00 104.10 417 GLY A CA 1
ATOM 911 C C . GLY A 1 117 ? -9.537 -9.329 -14.628 1.00 93.29 417 GLY A C 1
ATOM 912 O O . GLY A 1 117 ? -10.337 -8.457 -14.989 1.00 92.89 417 GLY A O 1
ATOM 913 N N . GLU A 1 118 ? -8.674 -9.890 -15.476 1.00 83.47 418 GLU A N 1
ATOM 914 C CA . GLU A 1 118 ? -8.659 -9.453 -16.868 1.00 86.00 418 GLU A CA 1
ATOM 915 C C . GLU A 1 118 ? -9.530 -10.302 -17.785 1.00 92.71 418 GLU A C 1
ATOM 916 O O . GLU A 1 118 ? -9.543 -10.062 -18.999 1.00 96.41 418 GLU A O 1
ATOM 922 N N . GLY A 1 119 ? -10.248 -11.285 -17.250 1.00 83.81 419 GLY A N 1
ATOM 923 C CA . GLY A 1 119 ? -11.208 -12.011 -18.061 1.00 78.22 419 GLY A CA 1
ATOM 924 C C . GLY A 1 119 ? -10.637 -12.991 -19.061 1.00 86.55 419 GLY A C 1
ATOM 925 O O . GLY A 1 119 ? -11.328 -13.349 -20.026 1.00 86.03 419 GLY A O 1
ATOM 926 N N . ILE A 1 120 ? -9.402 -13.455 -18.860 1.00 97.28 420 ILE A N 1
ATOM 927 C CA . ILE A 1 120 ? -8.833 -14.475 -19.733 1.00 99.53 420 ILE A CA 1
ATOM 928 C C . ILE A 1 120 ? -9.217 -15.857 -19.223 1.00 96.30 420 ILE A C 1
ATOM 929 O O . ILE A 1 120 ? -9.141 -16.153 -18.025 1.00 100.57 420 ILE A O 1
ATOM 934 N N . GLU A 1 121 ? -9.585 -16.720 -20.162 1.00 87.75 421 GLU A N 1
ATOM 935 C CA . GLU A 1 121 ? -10.054 -18.060 -19.863 1.00 81.22 421 GLU A CA 1
ATOM 936 C C . GLU A 1 121 ? -8.902 -19.001 -19.540 1.00 87.61 421 GLU A C 1
ATOM 937 O O . GLU A 1 121 ? -7.896 -19.052 -20.253 1.00 97.93 421 GLU A O 1
ATOM 943 N N . SER A 1 122 ? -9.077 -19.781 -18.480 1.00 90.65 422 SER A N 1
ATOM 944 C CA . SER A 1 122 ? -8.054 -20.731 -18.065 1.00 94.49 422 SER A CA 1
ATOM 945 C C . SER A 1 122 ? -7.802 -21.780 -19.150 1.00 90.76 422 SER A C 1
ATOM 946 O O . SER A 1 122 ? -8.705 -22.151 -19.909 1.00 85.26 422 SER A O 1
ATOM 949 N N . ILE A 1 123 ? -6.555 -22.270 -19.204 1.00 94.49 423 ILE A N 1
ATOM 950 C CA . ILE A 1 123 ? -6.177 -23.303 -20.175 1.00 95.63 423 ILE A CA 1
ATOM 951 C C . ILE A 1 123 ? -7.124 -24.491 -20.080 1.00 94.62 423 ILE A C 1
ATOM 952 O O . ILE A 1 123 ? -7.489 -25.103 -21.095 1.00 87.03 423 ILE A O 1
ATOM 957 N N . ASN A 1 124 ? -7.566 -24.814 -18.860 1.00 84.71 424 ASN A N 1
ATOM 958 C CA . ASN A 1 124 ? -8.401 -25.982 -18.647 1.00 76.33 424 ASN A CA 1
ATOM 959 C C . ASN A 1 124 ? -9.867 -25.724 -18.946 1.00 68.61 424 ASN A C 1
ATOM 960 O O . ASN A 1 124 ? -10.672 -26.650 -18.810 1.00 64.72 424 ASN A O 1
ATOM 965 N N . ARG A 1 125 ? -10.236 -24.511 -19.373 1.00 68.38 425 ARG A N 1
ATOM 966 C CA . ARG A 1 125 ? -11.652 -24.236 -19.598 1.00 69.20 425 ARG A CA 1
ATOM 967 C C . ARG A 1 125 ? -12.250 -25.150 -20.658 1.00 72.69 425 ARG A C 1
ATOM 968 O O . ARG A 1 125 ? -13.450 -25.446 -20.595 1.00 66.12 425 ARG A O 1
ATOM 976 N N . ASN A 1 126 ? -11.429 -25.653 -21.587 1.00 82.14 426 ASN A N 1
ATOM 977 C CA . ASN A 1 126 ? -11.870 -26.537 -22.657 1.00 80.50 426 ASN A CA 1
ATOM 978 C C . ASN A 1 126 ? -11.485 -27.994 -22.421 1.00 82.97 426 ASN A C 1
ATOM 979 O O . ASN A 1 126 ? -11.481 -28.789 -23.370 1.00 82.70 426 ASN A O 1
ATOM 984 N N . ASN A 1 127 ? -11.134 -28.357 -21.185 1.00 71.45 427 ASN A N 1
ATOM 985 C CA . ASN A 1 127 ? -10.891 -29.752 -20.836 1.00 67.85 427 ASN A CA 1
ATOM 986 C C . ASN A 1 127 ? -12.047 -30.625 -21.299 1.00 73.95 427 ASN A C 1
ATOM 987 O O . ASN A 1 127 ? -13.169 -30.134 -21.455 1.00 73.09 427 ASN A O 1
ATOM 992 N N . SER A 1 128 ? -11.794 -31.908 -21.534 1.00 73.27 428 SER A N 1
ATOM 993 C CA . SER A 1 128 ? -12.877 -32.802 -21.911 1.00 65.36 428 SER A CA 1
ATOM 994 C C . SER A 1 128 ? -13.673 -33.242 -20.689 1.00 67.46 428 SER A C 1
ATOM 995 O O . SER A 1 128 ? -13.149 -33.343 -19.578 1.00 68.19 428 SER A O 1
ATOM 998 N N . ILE A 1 129 ? -14.944 -33.557 -20.936 1.00 66.37 429 ILE A N 1
ATOM 999 C CA . ILE A 1 129 ? -15.849 -34.048 -19.900 1.00 68.91 429 ILE A CA 1
ATOM 1000 C C . ILE A 1 129 ? -15.228 -35.209 -19.131 1.00 74.23 429 ILE A C 1
ATOM 1001 O O . ILE A 1 129 ? -15.243 -35.242 -17.894 1.00 81.55 429 ILE A O 1
ATOM 1006 N N . GLU A 1 130 ? -14.674 -36.184 -19.850 1.00 66.75 430 GLU A N 1
ATOM 1007 C CA . GLU A 1 130 ? -14.097 -37.358 -19.204 1.00 63.03 430 GLU A CA 1
ATOM 1008 C C . GLU A 1 130 ? -12.846 -36.993 -18.402 1.00 63.30 430 GLU A C 1
ATOM 1009 O O . GLU A 1 130 ? -12.552 -37.609 -17.371 1.00 77.27 430 GLU A O 1
ATOM 1015 N N . LYS A 1 131 ? -12.107 -35.980 -18.853 1.00 56.77 431 LYS A N 1
ATOM 1016 C CA . LYS A 1 131 ? -10.945 -35.511 -18.100 1.00 60.45 431 LYS A CA 1
ATOM 1017 C C . LYS A 1 131 ? -11.377 -34.752 -16.853 1.00 64.70 431 LYS A C 1
ATOM 1018 O O . LYS A 1 131 ? -10.826 -34.963 -15.764 1.00 63.13 431 LYS A O 1
ATOM 1024 N N . ASN A 1 132 ? -12.333 -33.834 -17.007 1.00 62.42 432 ASN A N 1
ATOM 1025 C CA . ASN A 1 132 ? -12.896 -33.147 -15.848 1.00 58.65 432 ASN A CA 1
ATOM 1026 C C . ASN A 1 132 ? -13.370 -34.152 -14.813 1.00 56.31 432 ASN A C 1
ATOM 1027 O O . ASN A 1 132 ? -13.111 -33.985 -13.622 1.00 59.97 432 ASN A O 1
ATOM 1032 N N . LEU A 1 133 ? -14.011 -35.237 -15.258 1.00 65.99 433 LEU A N 1
ATOM 1033 C CA . LEU A 1 133 ? -14.485 -36.250 -14.317 1.00 63.98 433 LEU A CA 1
ATOM 1034 C C . LEU A 1 133 ? -13.329 -36.989 -13.652 1.00 69.63 433 LEU A C 1
ATOM 1035 O O . LEU A 1 133 ? -13.363 -37.247 -12.436 1.00 66.85 433 LEU A O 1
ATOM 1040 N N . GLU A 1 134 ? -12.310 -37.371 -14.429 1.00 62.02 434 GLU A N 1
ATOM 1041 C CA . GLU A 1 134 ? -11.140 -37.995 -13.817 1.00 64.68 434 GLU A CA 1
ATOM 1042 C C . GLU A 1 134 ? -10.534 -37.098 -12.740 1.00 63.19 434 GLU A C 1
ATOM 1043 O O . GLU A 1 134 ? -10.154 -37.568 -11.656 1.00 66.46 434 GLU A O 1
ATOM 1049 N N . LEU A 1 135 ? -10.446 -35.797 -13.013 1.00 57.54 435 LEU A N 1
ATOM 1050 C CA . LEU A 1 135 ? -9.797 -34.910 -12.057 1.00 66.03 435 LEU A CA 1
ATOM 1051 C C . LEU A 1 135 ? -10.686 -34.686 -10.837 1.00 71.45 435 LEU A C 1
ATOM 1052 O O . LEU A 1 135 ? -10.187 -34.610 -9.707 1.00 67.09 435 LEU A O 1
ATOM 1057 N N . PHE A 1 136 ? -12.009 -34.590 -11.037 1.00 65.79 436 PHE A N 1
ATOM 1058 C CA . PHE A 1 136 ? -12.893 -34.479 -9.887 1.00 58.28 436 PHE A CA 1
ATOM 1059 C C . PHE A 1 136 ? -12.759 -35.700 -8.992 1.00 62.47 436 PHE A C 1
ATOM 1060 O O . PHE A 1 136 ? -12.744 -35.575 -7.763 1.00 64.27 436 PHE A O 1
ATOM 1068 N N . ASN A 1 137 ? -12.633 -36.888 -9.585 1.00 58.31 437 ASN A N 1
ATOM 1069 C CA . ASN A 1 137 ? -12.408 -38.068 -8.752 1.00 61.66 437 ASN A CA 1
ATOM 1070 C C . ASN A 1 137 ? -11.042 -38.020 -8.071 1.00 60.11 437 ASN A C 1
ATOM 1071 O O . ASN A 1 137 ? -10.886 -38.531 -6.954 1.00 60.34 437 ASN A O 1
ATOM 1076 N N . GLU A 1 138 ? -10.047 -37.395 -8.705 1.00 71.03 438 GLU A N 1
ATOM 1077 C CA . GLU A 1 138 ? -8.780 -37.164 -8.006 1.00 74.40 438 GLU A CA 1
ATOM 1078 C C . GLU A 1 138 ? -9.016 -36.344 -6.746 1.00 72.71 438 GLU A C 1
ATOM 1079 O O . GLU A 1 138 ? -8.543 -36.695 -5.660 1.00 72.13 438 GLU A O 1
ATOM 1085 N N . MET A 1 139 ? -9.779 -35.258 -6.875 1.00 62.51 439 MET A N 1
ATOM 1086 C CA . MET A 1 139 ? -10.110 -34.445 -5.709 1.00 63.01 439 MET A CA 1
ATOM 1087 C C . MET A 1 139 ? -10.889 -35.246 -4.673 1.00 63.68 439 MET A C 1
ATOM 1088 O O . MET A 1 139 ? -10.652 -35.113 -3.468 1.00 58.93 439 MET A O 1
ATOM 1093 N N . ARG A 1 140 ? -11.835 -36.067 -5.128 1.00 67.00 440 ARG A N 1
ATOM 1094 C CA . ARG A 1 140 ? -12.683 -36.814 -4.206 1.00 70.07 440 ARG A CA 1
ATOM 1095 C C . ARG A 1 140 ? -11.862 -37.754 -3.340 1.00 76.18 440 ARG A C 1
ATOM 1096 O O . ARG A 1 140 ? -12.162 -37.942 -2.154 1.00 62.79 440 ARG A O 1
ATOM 1104 N N . LYS A 1 141 ? -10.829 -38.366 -3.916 1.00 77.42 441 LYS A N 1
ATOM 1105 C CA . LYS A 1 141 ? -9.993 -39.277 -3.147 1.00 77.81 441 LYS A CA 1
ATOM 1106 C C . LYS A 1 141 ? -8.837 -38.568 -2.439 1.00 82.82 441 LYS A C 1
ATOM 1107 O O . LYS A 1 141 ? -8.161 -39.191 -1.614 1.00 82.60 441 LYS A O 1
ATOM 1113 N N . GLY A 1 142 ? -8.627 -37.278 -2.693 1.00 84.11 442 GLY A N 1
ATOM 1114 C CA . GLY A 1 142 ? -7.644 -36.509 -1.936 1.00 82.57 442 GLY A CA 1
ATOM 1115 C C . GLY A 1 142 ? -6.199 -36.847 -2.235 1.00 82.17 442 GLY A C 1
ATOM 1116 O O . GLY A 1 142 ? -5.374 -36.911 -1.311 1.00 78.51 442 GLY A O 1
ATOM 1117 N N . THR A 1 143 ? -5.873 -37.067 -3.506 1.00 87.08 443 THR A N 1
ATOM 1118 C CA . THR A 1 143 ? -4.522 -37.365 -3.949 1.00 85.15 443 THR A CA 1
ATOM 1119 C C . THR A 1 143 ? -3.738 -36.082 -4.217 1.00 90.82 443 THR A C 1
ATOM 1120 O O . THR A 1 143 ? -4.298 -34.988 -4.316 1.00 88.27 443 THR A O 1
ATOM 1124 N N . GLU A 1 144 ? -2.417 -36.240 -4.354 1.00 91.25 444 GLU A N 1
ATOM 1125 C CA . GLU A 1 144 ? -1.540 -35.128 -4.718 1.00 83.19 444 GLU A CA 1
ATOM 1126 C C . GLU A 1 144 ? -2.111 -34.317 -5.880 1.00 81.05 444 GLU A C 1
ATOM 1127 O O . GLU A 1 144 ? -2.131 -33.082 -5.839 1.00 82.29 444 GLU A O 1
ATOM 1129 N N . ILE A 1 145 ? -2.591 -34.995 -6.921 1.00 80.58 445 ILE A N 1
ATOM 1130 C CA . ILE A 1 145 ? -3.180 -34.300 -8.060 1.00 84.25 445 ILE A CA 1
ATOM 1131 C C . ILE A 1 145 ? -4.493 -33.642 -7.665 1.00 86.94 445 ILE A C 1
ATOM 1132 O O . ILE A 1 145 ? -4.823 -32.544 -8.139 1.00 84.28 445 ILE A O 1
ATOM 1137 N N . GLY A 1 146 ? -5.270 -34.307 -6.807 1.00 86.93 446 GLY A N 1
ATOM 1138 C CA . GLY A 1 146 ? -6.536 -33.734 -6.393 1.00 74.29 446 GLY A CA 1
ATOM 1139 C C . GLY A 1 146 ? -6.364 -32.442 -5.619 1.00 76.81 446 GLY A C 1
ATOM 1140 O O . GLY A 1 146 ? -7.106 -31.477 -5.836 1.00 75.65 446 GLY A O 1
ATOM 1141 N N . GLN A 1 147 ? -5.389 -32.402 -4.702 1.00 80.78 447 GLN A N 1
ATOM 1142 C CA . GLN A 1 147 ? -5.195 -31.211 -3.876 1.00 77.12 447 GLN A CA 1
ATOM 1143 C C . GLN A 1 147 ? -4.699 -30.022 -4.680 1.00 74.63 447 GLN A C 1
ATOM 1144 O O . GLN A 1 147 ? -4.763 -28.895 -4.180 1.00 86.01 447 GLN A O 1
ATOM 1150 N N . LYS A 1 148 ? -4.199 -30.246 -5.889 1.00 71.17 448 LYS A N 1
ATOM 1151 C CA . LYS A 1 148 ? -3.804 -29.177 -6.794 1.00 78.10 448 LYS A CA 1
ATOM 1152 C C . LYS A 1 148 ? -4.938 -28.725 -7.716 1.00 80.25 448 LYS A C 1
ATOM 1153 O O . LYS A 1 148 ? -4.733 -27.804 -8.515 1.00 79.28 448 LYS A O 1
ATOM 1155 N N . ASN A 1 149 ? -6.122 -29.338 -7.630 1.00 71.68 449 ASN A N 1
ATOM 1156 C CA . ASN A 1 149 ? -7.249 -28.988 -8.481 1.00 60.50 449 ASN A CA 1
ATOM 1157 C C . ASN A 1 149 ? -8.415 -28.449 -7.665 1.00 66.99 449 ASN A C 1
ATOM 1158 O O . ASN A 1 149 ? -8.611 -28.814 -6.495 1.00 62.42 449 ASN A O 1
ATOM 1163 N N . CYS A 1 150 ? -9.195 -27.584 -8.312 1.00 64.27 450 CYS A N 1
ATOM 1164 C CA . CYS A 1 150 ? -10.527 -27.215 -7.858 1.00 66.21 450 CYS A CA 1
ATOM 1165 C C . CYS A 1 150 ? -11.470 -27.410 -9.033 1.00 66.35 450 CYS A C 1
ATOM 1166 O O . CYS A 1 150 ? -11.033 -27.545 -10.178 1.00 57.81 450 CYS A O 1
ATOM 1169 N N . ILE A 1 151 ? -12.768 -27.434 -8.751 1.00 63.31 451 ILE A N 1
ATOM 1170 C CA . ILE A 1 151 ? -13.791 -27.421 -9.788 1.00 50.75 451 ILE A CA 1
ATOM 1171 C C . ILE A 1 151 ? -14.388 -26.026 -9.854 1.00 56.43 451 ILE A C 1
ATOM 1172 O O . ILE A 1 151 ? -14.668 -25.399 -8.818 1.00 55.43 451 ILE A O 1
ATOM 1177 N N . ARG A 1 152 ? -14.539 -25.515 -11.047 1.00 56.31 452 ARG A N 1
ATOM 1178 C CA . ARG A 1 152 ? -15.078 -24.217 -11.289 1.00 54.66 452 ARG A CA 1
ATOM 1179 C C . ARG A 1 152 ? -16.267 -24.293 -12.155 1.00 54.21 452 ARG A C 1
ATOM 1180 O O . ARG A 1 152 ? -16.396 -25.177 -12.879 1.00 60.92 452 ARG A O 1
ATOM 1188 N N . ALA A 1 153 ? -17.127 -23.325 -12.101 1.00 52.37 453 ALA A N 1
ATOM 1189 C CA . ALA A 1 153 ? -18.260 -23.310 -12.940 1.00 51.32 453 ALA A CA 1
ATOM 1190 C C . ALA A 1 153 ? -17.874 -22.725 -14.244 1.00 53.05 453 ALA A C 1
ATOM 1191 O O . ALA A 1 153 ? -17.059 -21.891 -14.303 1.00 60.44 453 ALA A O 1
ATOM 1193 N N . LYS A 1 154 ? -18.488 -23.167 -15.306 1.00 54.17 454 LYS A N 1
ATOM 1194 C CA . LYS A 1 154 ? -18.179 -22.672 -16.595 1.00 59.48 454 LYS A CA 1
ATOM 1195 C C . LYS A 1 154 ? -19.250 -21.738 -16.969 1.00 57.94 454 LYS A C 1
ATOM 1196 O O . LYS A 1 154 ? -20.214 -22.109 -17.530 1.00 59.42 454 LYS A O 1
ATOM 1202 N N . ILE A 1 155 ? -19.057 -20.483 -16.663 1.00 61.64 455 ILE A N 1
ATOM 1203 C CA . ILE A 1 155 ? -20.046 -19.483 -16.947 1.00 64.19 455 ILE A CA 1
ATOM 1204 C C . ILE A 1 155 ? -19.738 -18.499 -18.067 1.00 67.66 455 ILE A C 1
ATOM 1205 O O . ILE A 1 155 ? -20.040 -18.762 -19.182 1.00 62.65 455 ILE A O 1
ATOM 1210 N N . ASN A 1 156 ? -19.213 -17.335 -17.753 1.00 69.41 456 ASN A N 1
ATOM 1211 C CA . ASN A 1 156 ? -18.875 -16.357 -18.749 1.00 76.04 456 ASN A CA 1
ATOM 1212 C C . ASN A 1 156 ? -17.741 -15.532 -18.279 1.00 79.46 456 ASN A C 1
ATOM 1213 O O . ASN A 1 156 ? -17.956 -14.630 -17.553 1.00 77.49 456 ASN A O 1
ATOM 1218 N N . MET A 1 157 ? -16.556 -15.747 -18.804 1.00 82.95 457 MET A N 1
ATOM 1219 C CA . MET A 1 157 ? -15.414 -14.996 -18.355 1.00 81.76 457 MET A CA 1
ATOM 1220 C C . MET A 1 157 ? -15.380 -13.542 -18.743 1.00 81.66 457 MET A C 1
ATOM 1221 O O . MET A 1 157 ? -14.586 -12.834 -18.225 1.00 73.45 457 MET A O 1
ATOM 1226 N N . GLN A 1 158 ? -16.243 -13.079 -19.615 1.00 80.29 458 GLN A N 1
ATOM 1227 C CA . GLN A 1 158 ? -16.206 -11.694 -19.959 1.00 83.57 458 GLN A CA 1
ATOM 1228 C C . GLN A 1 158 ? -17.395 -11.004 -19.430 1.00 86.15 458 GLN A C 1
ATOM 1229 O O . GLN A 1 158 ? -17.770 -9.957 -19.903 1.00 81.77 458 GLN A O 1
ATOM 1235 N N . SER A 1 159 ? -18.014 -11.606 -18.441 1.00 79.75 459 SER A N 1
ATOM 1236 C CA . SER A 1 159 ? -19.181 -10.976 -17.848 1.00 64.50 459 SER A CA 1
ATOM 1237 C C . SER A 1 159 ? -18.765 -9.732 -17.081 1.00 69.34 459 SER A C 1
ATOM 1238 O O . SER A 1 159 ? -17.714 -9.689 -16.432 1.00 71.35 459 SER A O 1
ATOM 1241 N N . LYS A 1 160 ? -19.660 -8.798 -17.060 1.00 71.16 460 LYS A N 1
ATOM 1242 C CA . LYS A 1 160 ? -19.476 -7.609 -16.330 1.00 76.02 460 LYS A CA 1
ATOM 1243 C C . LYS A 1 160 ? -19.453 -7.930 -14.863 1.00 74.76 460 LYS A C 1
ATOM 1244 O O . LYS A 1 160 ? -18.869 -7.226 -14.111 1.00 78.09 460 LYS A O 1
ATOM 1250 N N . ASN A 1 161 ? -20.099 -9.019 -14.467 1.00 77.93 461 ASN A N 1
ATOM 1251 C CA . ASN A 1 161 ? -20.230 -9.417 -13.063 1.00 67.93 461 ASN A CA 1
ATOM 1252 C C . ASN A 1 161 ? -19.070 -10.352 -12.713 1.00 65.32 461 ASN A C 1
ATOM 1253 O O . ASN A 1 161 ? -18.911 -11.410 -13.335 1.00 70.23 461 ASN A O 1
ATOM 1258 N N . LYS A 1 162 ? -18.245 -9.952 -11.737 1.00 58.00 462 LYS A N 1
ATOM 1259 C CA . LYS A 1 162 ? -17.082 -10.771 -11.378 1.00 64.90 462 LYS A CA 1
ATOM 1260 C C . LYS A 1 162 ? -17.496 -12.150 -10.858 1.00 70.48 462 LYS A C 1
ATOM 1261 O O . LYS A 1 162 ? -16.754 -13.126 -11.025 1.00 72.87 462 LYS A O 1
ATOM 1263 N N . CYS A 1 163 ? -18.670 -12.251 -10.223 1.00 64.12 463 CYS A N 1
ATOM 1264 C CA . CYS A 1 163 ? -19.150 -13.518 -9.679 1.00 60.21 463 CYS A CA 1
ATOM 1265 C C . CYS A 1 163 ? -19.563 -14.501 -10.759 1.00 62.57 463 CYS A C 1
ATOM 1266 O O . CYS A 1 163 ? -19.726 -15.690 -10.462 1.00 58.82 463 CYS A O 1
ATOM 1269 N N . MET A 1 164 ? -19.740 -14.032 -11.987 1.00 61.65 464 MET A N 1
ATOM 1270 C CA . MET A 1 164 ? -20.094 -14.870 -13.124 1.00 63.35 464 MET A CA 1
ATOM 1271 C C . MET A 1 164 ? -18.878 -15.347 -13.924 1.00 68.55 464 MET A C 1
ATOM 1272 O O . MET A 1 164 ? -19.039 -16.060 -14.925 1.00 66.46 464 MET A O 1
ATOM 1277 N N . ARG A 1 165 ? -17.668 -14.989 -13.505 1.00 70.36 465 ARG A N 1
ATOM 1278 C CA . ARG A 1 165 ? -16.458 -15.407 -14.201 1.00 68.64 465 ARG A CA 1
ATOM 1279 C C . ARG A 1 165 ? -15.934 -16.666 -13.513 1.00 70.62 465 ARG A C 1
ATOM 1280 O O . ARG A 1 165 ? -14.985 -16.639 -12.732 1.00 65.47 465 ARG A O 1
ATOM 1282 N N . ASP A 1 166 ? -16.590 -17.786 -13.802 1.00 69.51 466 ASP A N 1
ATOM 1283 C CA . ASP A 1 166 ? -16.127 -19.108 -13.394 1.00 68.24 466 ASP A CA 1
ATOM 1284 C C . ASP A 1 166 ? -15.836 -19.233 -11.890 1.00 57.97 466 ASP A C 1
ATOM 1285 O O . ASP A 1 166 ? -14.699 -19.496 -11.491 1.00 55.56 466 ASP A O 1
ATOM 1290 N N . PRO A 1 167 ? -16.842 -19.069 -11.042 1.00 61.07 467 PRO A N 1
ATOM 1291 C CA . PRO A 1 167 ? -16.618 -19.190 -9.594 1.00 51.67 467 PRO A CA 1
ATOM 1292 C C . PRO A 1 167 ? -16.309 -20.626 -9.205 1.00 54.61 467 PRO A C 1
ATOM 1293 O O . PRO A 1 167 ? -16.797 -21.574 -9.826 1.00 62.04 467 PRO A O 1
ATOM 1297 N N . VAL A 1 168 ? -15.484 -20.781 -8.167 1.00 56.95 468 VAL A N 1
ATOM 1298 C CA . VAL A 1 168 ? -15.126 -22.116 -7.700 1.00 53.75 468 VAL A CA 1
ATOM 1299 C C . VAL A 1 168 ? -16.345 -22.781 -7.076 1.00 57.94 468 VAL A C 1
ATOM 1300 O O . VAL A 1 168 ? -17.126 -22.143 -6.352 1.00 53.43 468 VAL A O 1
ATOM 1304 N N . MET A 1 169 ? -16.516 -24.071 -7.366 1.00 50.49 469 MET A N 1
ATOM 1305 C CA . MET A 1 169 ? -17.621 -24.874 -6.860 1.00 48.74 469 MET A CA 1
ATOM 1306 C C . MET A 1 169 ? -17.195 -25.891 -5.826 1.00 46.56 469 MET A C 1
ATOM 1307 O O . MET A 1 169 ? -18.006 -26.275 -4.994 1.00 45.78 469 MET A O 1
ATOM 1312 N N . TYR A 1 170 ? -15.961 -26.381 -5.907 1.00 52.36 470 TYR A N 1
ATOM 1313 C CA . TYR A 1 170 ? -15.511 -27.500 -5.099 1.00 53.67 470 TYR A CA 1
ATOM 1314 C C . TYR A 1 170 ? -14.018 -27.342 -4.879 1.00 51.29 470 TYR A C 1
ATOM 1315 O O . TYR A 1 170 ? -13.273 -27.020 -5.804 1.00 59.77 470 TYR A O 1
ATOM 1324 N N . ARG A 1 171 ? -13.603 -27.531 -3.637 1.00 49.80 471 ARG A N 1
ATOM 1325 C CA . ARG A 1 171 ? -12.219 -27.413 -3.228 1.00 61.19 471 ARG A CA 1
ATOM 1326 C C . ARG A 1 171 ? -11.812 -28.715 -2.576 1.00 67.08 471 ARG A C 1
ATOM 1327 O O . ARG A 1 171 ? -12.655 -29.465 -2.081 1.00 72.52 471 ARG A O 1
ATOM 1335 N N . CYS A 1 172 ? -10.520 -28.981 -2.572 1.00 70.90 472 CYS A N 1
ATOM 1336 C CA . CYS A 1 172 ? -10.011 -30.232 -2.038 1.00 70.19 472 CYS A CA 1
ATOM 1337 C C . CYS A 1 172 ? -9.233 -29.869 -0.778 1.00 75.33 472 CYS A C 1
ATOM 1338 O O . CYS A 1 172 ? -8.223 -29.163 -0.849 1.00 85.13 472 CYS A O 1
ATOM 1341 N N . ILE A 1 173 ? -9.734 -30.304 0.374 1.00 69.58 473 ILE A N 1
ATOM 1342 C CA . ILE A 1 173 ? -9.181 -29.954 1.680 1.00 70.06 473 ILE A CA 1
ATOM 1343 C C . ILE A 1 173 ? -8.980 -31.250 2.462 1.00 82.21 473 ILE A C 1
ATOM 1344 O O . ILE A 1 173 ? -9.954 -31.938 2.796 1.00 84.97 473 ILE A O 1
ATOM 1349 N N . VAL A 1 174 ? -7.724 -31.592 2.744 1.00 90.21 474 VAL A N 1
ATOM 1350 C CA . VAL A 1 174 ? -7.397 -32.852 3.402 1.00 91.46 474 VAL A CA 1
ATOM 1351 C C . VAL A 1 174 ? -6.835 -32.666 4.807 1.00 94.38 474 VAL A C 1
ATOM 1352 O O . VAL A 1 174 ? -6.790 -33.643 5.572 1.00 100.14 474 VAL A O 1
ATOM 1356 N N . ASP A 1 175 ? -6.415 -31.461 5.178 1.00 91.06 475 ASP A N 1
ATOM 1357 C CA . ASP A 1 175 ? -5.655 -31.277 6.406 1.00 95.98 475 ASP A CA 1
ATOM 1358 C C . ASP A 1 175 ? -6.541 -30.989 7.613 1.00 96.98 475 ASP A C 1
ATOM 1359 O O . ASP A 1 175 ? -6.283 -31.505 8.707 1.00 98.55 475 ASP A O 1
ATOM 1364 N N . VAL A 1 176 ? -7.571 -30.169 7.439 1.00 86.66 476 VAL A N 1
ATOM 1365 C CA . VAL A 1 176 ? -8.467 -29.810 8.533 1.00 82.99 476 VAL A CA 1
ATOM 1366 C C . VAL A 1 176 ? -9.651 -30.768 8.534 1.00 86.00 476 VAL A C 1
ATOM 1367 O O . VAL A 1 176 ? -10.284 -30.963 7.489 1.00 89.10 476 VAL A O 1
ATOM 1371 N N . PRO A 1 177 ? -9.984 -31.389 9.661 1.00 88.26 477 PRO A N 1
ATOM 1372 C CA . PRO A 1 177 ? -11.144 -32.280 9.688 1.00 80.57 477 PRO A CA 1
ATOM 1373 C C . PRO A 1 177 ? -12.438 -31.508 9.901 1.00 77.31 477 PRO A C 1
ATOM 1374 O O . PRO A 1 177 ? -12.472 -30.442 10.522 1.00 74.86 477 PRO A O 1
ATOM 1378 N N . HIS A 1 178 ? -13.514 -32.064 9.354 1.00 69.88 478 HIS A N 1
ATOM 1379 C CA . HIS A 1 178 ? -14.833 -31.457 9.454 1.00 67.28 478 HIS A CA 1
ATOM 1380 C C . HIS A 1 178 ? -15.466 -31.869 10.775 1.00 61.62 478 HIS A C 1
ATOM 1381 O O . HIS A 1 178 ? -15.334 -33.020 11.203 1.00 72.66 478 HIS A O 1
ATOM 1388 N N . HIS A 1 179 ? -16.133 -30.917 11.434 1.00 63.40 479 HIS A N 1
ATOM 1389 C CA . HIS A 1 179 ? -16.617 -31.163 12.793 1.00 73.32 479 HIS A CA 1
ATOM 1390 C C . HIS A 1 179 ? -17.596 -32.328 12.863 1.00 80.61 479 HIS A C 1
ATOM 1391 O O . HIS A 1 179 ? -17.788 -32.894 13.945 1.00 79.58 479 HIS A O 1
ATOM 1398 N N . LYS A 1 180 ? -18.206 -32.703 11.738 1.00 74.17 480 LYS A N 1
ATOM 1399 C CA . LYS A 1 180 ? -19.190 -33.776 11.672 1.00 66.79 480 LYS A CA 1
ATOM 1400 C C . LYS A 1 180 ? -18.662 -35.051 11.037 1.00 74.13 480 LYS A C 1
ATOM 1401 O O . LYS A 1 180 ? -18.944 -36.139 11.537 1.00 82.71 480 LYS A O 1
ATOM 1407 N N . HIS A 1 181 ? -17.905 -34.943 9.945 1.00 70.38 481 HIS A N 1
ATOM 1408 C CA . HIS A 1 181 ? -17.489 -36.089 9.147 1.00 71.22 481 HIS A CA 1
ATOM 1409 C C . HIS A 1 181 ? -15.993 -36.365 9.234 1.00 71.91 481 HIS A C 1
ATOM 1410 O O . HIS A 1 181 ? -15.500 -37.262 8.538 1.00 67.86 481 HIS A O 1
ATOM 1417 N N . GLN A 1 182 ? -15.266 -35.630 10.081 1.00 77.47 482 GLN A N 1
ATOM 1418 C CA . GLN A 1 182 ? -13.819 -35.781 10.228 1.00 81.45 482 GLN A CA 1
ATOM 1419 C C . GLN A 1 182 ? -13.123 -35.694 8.873 1.00 72.23 482 GLN A C 1
ATOM 1420 O O . GLN A 1 182 ? -13.203 -34.661 8.200 1.00 66.30 482 GLN A O 1
ATOM 1426 N N . PHE A 1 183 ? -12.434 -36.764 8.466 1.00 70.68 483 PHE A N 1
ATOM 1427 C CA . PHE A 1 183 ? -11.737 -36.812 7.188 1.00 71.49 483 PHE A CA 1
ATOM 1428 C C . PHE A 1 183 ? -12.455 -37.695 6.176 1.00 77.02 483 PHE A C 1
ATOM 1429 O O . PHE A 1 183 ? -11.834 -38.140 5.202 1.00 78.04 483 PHE A O 1
ATOM 1437 N N . LYS A 1 184 ? -13.743 -37.978 6.402 1.00 75.90 484 LYS A N 1
ATOM 1438 C CA . LYS A 1 184 ? -14.488 -38.797 5.455 1.00 72.29 484 LYS A CA 1
ATOM 1439 C C . LYS A 1 184 ? -14.586 -38.112 4.102 1.00 65.24 484 LYS A C 1
ATOM 1440 O O . LYS A 1 184 ? -14.505 -38.768 3.057 1.00 65.00 484 LYS A O 1
ATOM 1446 N N . TYR A 1 185 ? -14.745 -36.791 4.097 1.00 65.87 485 TYR A N 1
ATOM 1447 C CA . TYR A 1 185 ? -14.781 -36.039 2.852 1.00 67.35 485 TYR A CA 1
ATOM 1448 C C . TYR A 1 185 ? -13.424 -35.398 2.586 1.00 70.59 485 TYR A C 1
ATOM 1449 O O . TYR A 1 185 ? -12.793 -34.846 3.494 1.00 80.44 485 TYR A O 1
ATOM 1458 N N . LYS A 1 186 ? -12.961 -35.522 1.341 1.00 62.21 486 LYS A N 1
ATOM 1459 C CA . LYS A 1 186 ? -11.720 -34.905 0.892 1.00 66.01 486 LYS A CA 1
ATOM 1460 C C . LYS A 1 186 ? -11.956 -33.644 0.077 1.00 71.96 486 LYS A C 1
ATOM 1461 O O . LYS A 1 186 ? -11.056 -32.803 -0.016 1.00 77.36 486 LYS A O 1
ATOM 1467 N N . CYS A 1 187 ? -13.134 -33.498 -0.520 1.00 61.68 487 CYS A N 1
ATOM 1468 C CA . CYS A 1 187 ? -13.500 -32.285 -1.222 1.00 57.37 487 CYS A CA 1
ATOM 1469 C C . CYS A 1 187 ? -14.756 -31.744 -0.574 1.00 54.89 487 CYS A C 1
ATOM 1470 O O . CYS A 1 187 ? -15.523 -32.483 0.039 1.00 64.45 487 CYS A O 1
ATOM 1473 N N . TYR A 1 188 ? -14.973 -30.451 -0.757 1.00 57.96 488 TYR A N 1
ATOM 1474 C CA . TYR A 1 188 ? -16.055 -29.749 -0.136 1.00 55.94 488 TYR A CA 1
ATOM 1475 C C . TYR A 1 188 ? -16.585 -28.731 -1.125 1.00 57.31 488 TYR A C 1
ATOM 1476 O O . TYR A 1 188 ? -15.801 -28.085 -1.834 1.00 47.63 488 TYR A O 1
ATOM 1485 N N . PRO A 1 189 ? -17.895 -28.572 -1.200 1.00 52.51 489 PRO A N 1
ATOM 1486 C CA . PRO A 1 189 ? -18.452 -27.542 -2.072 1.00 48.82 489 PRO A CA 1
ATOM 1487 C C . PRO A 1 189 ? -18.229 -26.174 -1.458 1.00 53.71 489 PRO A C 1
ATOM 1488 O O . PRO A 1 189 ? -18.149 -26.024 -0.239 1.00 49.83 489 PRO A O 1
ATOM 1492 N N . THR A 1 190 ? -18.125 -25.168 -2.313 1.00 53.58 490 THR A N 1
ATOM 1493 C CA . THR A 1 190 ? -18.027 -23.820 -1.786 1.00 48.60 490 THR A CA 1
ATOM 1494 C C . THR A 1 190 ? -19.405 -23.301 -1.391 1.00 49.54 490 THR A C 1
ATOM 1495 O O . THR A 1 190 ? -20.445 -23.831 -1.798 1.00 47.00 490 THR A O 1
ATOM 1499 N N . TYR A 1 191 ? -19.399 -22.219 -0.615 1.00 49.51 491 TYR A N 1
ATOM 1500 C CA . TYR A 1 191 ? -20.649 -21.586 -0.207 1.00 47.37 491 TYR A CA 1
ATOM 1501 C C . TYR A 1 191 ? -21.502 -21.213 -1.414 1.00 43.19 491 TYR A C 1
ATOM 1502 O O . TYR A 1 191 ? -22.705 -21.492 -1.438 1.00 43.56 491 TYR A O 1
ATOM 1511 N N . ASP A 1 192 ? -20.895 -20.594 -2.436 1.00 46.63 492 ASP A N 1
ATOM 1512 C CA . ASP A 1 192 ? -21.661 -20.154 -3.601 1.00 43.17 492 ASP A CA 1
ATOM 1513 C C . ASP A 1 192 ? -22.363 -21.306 -4.318 1.00 46.99 492 ASP A C 1
ATOM 1514 O O . ASP A 1 192 ? -23.467 -21.129 -4.836 1.00 52.92 492 ASP A O 1
ATOM 1519 N N . PHE A 1 193 ? -21.717 -22.465 -4.422 1.00 47.77 493 PHE A N 1
ATOM 1520 C CA . PHE A 1 193 ? -22.364 -23.621 -5.029 1.00 45.11 493 PHE A CA 1
ATOM 1521 C C . PHE A 1 193 ? -23.391 -24.250 -4.097 1.00 44.94 493 PHE A C 1
ATOM 1522 O O . PHE A 1 193 ? -24.522 -24.525 -4.512 1.00 44.04 493 PHE A O 1
ATOM 1530 N N . ALA A 1 194 ? -23.017 -24.491 -2.836 1.00 45.50 494 ALA A N 1
ATOM 1531 C CA . ALA A 1 194 ? -23.905 -25.209 -1.923 1.00 46.57 494 ALA A CA 1
ATOM 1532 C C . ALA A 1 194 ? -25.206 -24.457 -1.689 1.00 42.49 494 ALA A C 1
ATOM 1533 O O . ALA A 1 194 ? -26.284 -25.065 -1.659 1.00 42.45 494 ALA A O 1
ATOM 1535 N N . CYS A 1 195 ? -25.131 -23.132 -1.563 1.00 42.97 495 CYS A N 1
ATOM 1536 C CA . CYS A 1 195 ? -26.262 -22.343 -1.067 1.00 44.02 495 CYS A CA 1
ATOM 1537 C C . CYS A 1 195 ? -27.519 -22.452 -1.935 1.00 43.55 495 CYS A C 1
ATOM 1538 O O . CYS A 1 195 ? -28.584 -22.819 -1.399 1.00 44.74 495 CYS A O 1
ATOM 1541 N N . PRO A 1 196 ? -27.476 -22.168 -3.243 1.00 40.39 496 PRO A N 1
ATOM 1542 C CA . PRO A 1 196 ? -28.693 -22.310 -4.062 1.00 40.26 496 PRO A CA 1
ATOM 1543 C C . PRO A 1 196 ? -29.255 -23.718 -4.108 1.00 40.07 496 PRO A C 1
ATOM 1544 O O . PRO A 1 196 ? -30.474 -23.901 -4.067 1.00 40.29 496 PRO A O 1
ATOM 1548 N N . ILE A 1 197 ? -28.393 -24.724 -4.246 1.00 40.26 497 ILE A N 1
ATOM 1549 C CA . ILE A 1 197 ? -28.847 -26.108 -4.320 1.00 40.22 497 ILE A CA 1
ATOM 1550 C C . ILE A 1 197 ? -29.531 -26.529 -3.022 1.00 39.96 497 ILE A C 1
ATOM 1551 O O . ILE A 1 197 ? -30.604 -27.151 -3.028 1.00 40.90 497 ILE A O 1
ATOM 1556 N N . ILE A 1 198 ? -28.873 -26.287 -1.887 1.00 40.18 498 ILE A N 1
ATOM 1557 C CA . ILE A 1 198 ? -29.488 -26.672 -0.616 1.00 39.79 498 ILE A CA 1
ATOM 1558 C C . ILE A 1 198 ? -30.803 -25.930 -0.419 1.00 39.49 498 ILE A C 1
ATOM 1559 O O . ILE A 1 198 ? -31.810 -26.522 0.002 1.00 46.66 498 ILE A O 1
ATOM 1564 N N . ASP A 1 199 ? -30.839 -24.632 -0.744 1.00 39.38 499 ASP A N 1
ATOM 1565 C CA . ASP A 1 199 ? -32.109 -23.907 -0.650 1.00 39.54 499 ASP A CA 1
ATOM 1566 C C . ASP A 1 199 ? -33.178 -24.571 -1.497 1.00 39.37 499 ASP A C 1
ATOM 1567 O O . ASP A 1 199 ? -34.298 -24.796 -1.029 1.00 40.34 499 ASP A O 1
ATOM 1572 N N . SER A 1 200 ? -32.859 -24.893 -2.757 1.00 39.54 500 SER A N 1
ATOM 1573 C CA . SER A 1 200 ? -33.887 -25.496 -3.590 1.00 46.92 500 SER A CA 1
ATOM 1574 C C . SER A 1 200 ? -34.321 -26.842 -3.024 1.00 39.77 500 SER A C 1
ATOM 1575 O O . SER A 1 200 ? -35.525 -27.104 -2.886 1.00 39.92 500 SER A O 1
ATOM 1578 N N . ILE A 1 201 ? -33.374 -27.693 -2.624 1.00 39.79 501 ILE A N 1
ATOM 1579 C CA . ILE A 1 201 ? -33.803 -29.034 -2.257 1.00 40.04 501 ILE A CA 1
ATOM 1580 C C . ILE A 1 201 ? -34.398 -29.122 -0.847 1.00 45.56 501 ILE A C 1
ATOM 1581 O O . IL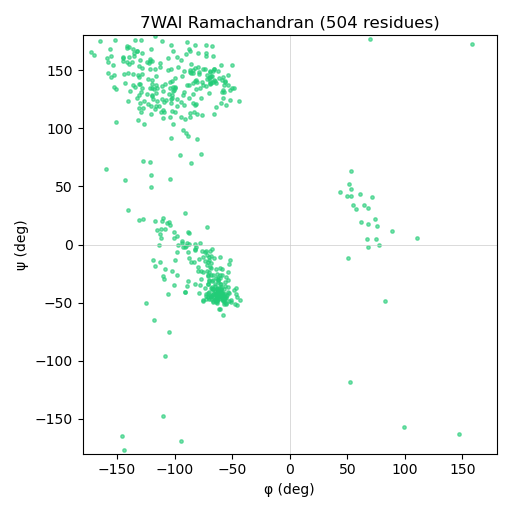E A 1 201 ? -35.143 -30.063 -0.579 1.00 42.50 501 ILE A O 1
ATOM 1586 N N . GLU A 1 202 ? -34.137 -28.156 0.039 1.00 39.81 502 GLU A N 1
ATOM 1587 C CA . GLU A 1 202 ? -34.800 -28.090 1.340 1.00 42.43 502 GLU A CA 1
ATOM 1588 C C . GLU A 1 202 ? -36.173 -27.437 1.272 1.00 48.02 502 GLU A C 1
ATOM 1589 O O . GLU A 1 202 ? -36.870 -27.390 2.285 1.00 40.06 502 GLU A O 1
ATOM 1595 N N . GLY A 1 203 ? -36.596 -26.940 0.124 1.00 45.70 503 GLY A N 1
ATOM 1596 C CA . GLY A 1 203 ? -37.944 -26.410 0.040 1.00 40.60 503 GLY A CA 1
ATOM 1597 C C . GLY A 1 203 ? -38.070 -24.949 0.398 1.00 40.02 503 GLY A C 1
ATOM 1598 O O . GLY A 1 203 ? -39.194 -24.477 0.603 1.00 45.22 503 GLY A O 1
ATOM 1599 N N . VAL A 1 204 ? -36.944 -24.231 0.524 1.00 41.05 504 VAL A N 1
ATOM 1600 C CA . VAL A 1 204 ? -36.956 -22.791 0.713 1.00 39.63 504 VAL A CA 1
ATOM 1601 C C . VAL A 1 204 ? -37.678 -22.133 -0.449 1.00 47.99 504 VAL A C 1
ATOM 1602 O O . VAL A 1 204 ? -37.426 -22.453 -1.616 1.00 40.05 504 VAL A O 1
ATOM 1606 N N . THR A 1 205 ? -38.585 -21.215 -0.144 1.00 40.28 505 THR A N 1
ATOM 1607 C CA . THR A 1 205 ? -39.133 -20.368 -1.191 1.00 40.76 505 THR A CA 1
ATOM 1608 C C . THR A 1 205 ? -38.493 -18.988 -1.226 1.00 48.35 505 THR A C 1
ATOM 1609 O O . THR A 1 205 ? -38.323 -18.415 -2.301 1.00 41.14 505 THR A O 1
ATOM 1613 N N . HIS A 1 206 ? -38.123 -18.422 -0.088 1.00 48.94 506 HIS A N 1
ATOM 1614 C CA . HIS A 1 206 ? -37.576 -17.069 -0.069 1.00 47.12 506 HIS A CA 1
ATOM 1615 C C . HIS A 1 206 ? -36.315 -17.079 0.760 1.00 46.56 506 HIS A C 1
ATOM 1616 O O . HIS A 1 206 ? -36.378 -17.208 1.987 1.00 41.49 506 HIS A O 1
ATOM 1623 N N . ALA A 1 207 ? -35.179 -16.964 0.081 1.00 40.21 507 ALA A N 1
ATOM 1624 C CA . ALA A 1 207 ? -33.888 -16.933 0.740 1.00 44.85 507 ALA A CA 1
ATOM 1625 C C . ALA A 1 207 ? -33.547 -15.482 1.010 1.00 50.92 507 ALA A C 1
ATOM 1626 O O . ALA A 1 207 ? -33.695 -14.636 0.127 1.00 47.84 507 ALA A O 1
ATOM 1628 N N . LEU A 1 208 ? -33.139 -15.197 2.237 1.00 41.53 508 LEU A N 1
ATOM 1629 C CA . LEU A 1 208 ? -32.768 -13.860 2.665 1.00 44.13 508 LEU A CA 1
ATOM 1630 C C . LEU A 1 208 ? -31.292 -13.843 3.052 1.00 44.80 508 LEU A C 1
ATOM 1631 O O . LEU A 1 208 ? -30.773 -14.792 3.644 1.00 49.28 508 LEU A O 1
ATOM 1636 N N . ARG A 1 209 ? -30.630 -12.734 2.769 1.00 50.96 509 ARG A N 1
ATOM 1637 C CA . ARG A 1 209 ? -29.179 -12.699 2.868 1.00 61.61 509 ARG A CA 1
ATOM 1638 C C . ARG A 1 209 ? -28.749 -11.252 3.025 1.00 54.37 509 ARG A C 1
ATOM 1639 O O . ARG A 1 209 ? -29.373 -10.354 2.461 1.00 53.92 509 ARG A O 1
ATOM 1647 N N . THR A 1 210 ? -27.663 -11.029 3.755 1.00 47.21 510 THR A N 1
ATOM 1648 C CA . THR A 1 210 ? -27.074 -9.697 3.766 1.00 58.23 510 THR A CA 1
ATOM 1649 C C . THR A 1 210 ? -26.523 -9.339 2.391 1.00 61.11 510 THR A C 1
ATOM 1650 O O . THR A 1 210 ? -25.960 -10.178 1.684 1.00 70.45 510 THR A O 1
ATOM 1654 N N . ASN A 1 211 ? -26.690 -8.084 2.011 1.00 65.93 511 ASN A N 1
ATOM 1655 C CA . ASN A 1 211 ? -26.006 -7.579 0.836 1.00 72.84 511 ASN A CA 1
ATOM 1656 C C . ASN A 1 211 ? -24.497 -7.606 1.050 1.00 76.11 511 ASN A C 1
ATOM 1657 O O . ASN A 1 211 ? -23.977 -6.943 1.953 1.00 65.08 511 ASN A O 1
ATOM 1662 N N . GLU A 1 212 ? -23.786 -8.366 0.220 1.00 75.40 512 GLU A N 1
ATOM 1663 C CA . GLU A 1 212 ? -22.333 -8.330 0.257 1.00 81.51 512 GLU A CA 1
ATOM 1664 C C . GLU A 1 212 ? -21.757 -7.463 -0.848 1.00 90.19 512 GLU A C 1
ATOM 1665 O O . GLU A 1 212 ? -20.542 -7.477 -1.068 1.00 98.30 512 GLU A O 1
ATOM 1671 N N . TYR A 1 213 ? -22.608 -6.699 -1.534 1.00 96.94 513 TYR A N 1
ATOM 1672 C CA . TYR A 1 213 ? -22.265 -5.646 -2.486 1.00 105.66 513 TYR A CA 1
ATOM 1673 C C . TYR A 1 213 ? -21.606 -6.212 -3.738 1.00 104.85 513 TYR A C 1
ATOM 1674 O O . TYR A 1 213 ? -21.195 -5.447 -4.620 1.00 108.57 513 TYR A O 1
ATOM 1676 N N . SER A 1 214 ? -21.514 -7.530 -3.849 1.00 98.09 514 SER A N 1
ATOM 1677 C CA . SER A 1 214 ? -21.339 -8.232 -5.107 1.00 88.33 514 SER A CA 1
ATOM 1678 C C . SER A 1 214 ? -22.707 -8.713 -5.578 1.00 76.57 514 SER A C 1
ATOM 1679 O O . SER A 1 214 ? -23.621 -8.934 -4.774 1.00 77.69 514 SER A O 1
ATOM 1682 N N . ASP A 1 215 ? -22.857 -8.853 -6.891 1.00 74.32 515 ASP A N 1
ATOM 1683 C CA . ASP A 1 215 ? -24.096 -9.388 -7.445 1.00 70.89 515 ASP A CA 1
ATOM 1684 C C . ASP A 1 215 ? -24.008 -10.913 -7.446 1.00 67.60 515 ASP A C 1
ATOM 1685 O O . ASP A 1 215 ? -23.904 -11.572 -8.482 1.00 60.85 515 ASP A O 1
ATOM 1690 N N . ARG A 1 216 ? -24.058 -11.478 -6.236 1.00 64.03 516 ARG A N 1
ATOM 1691 C CA . ARG A 1 216 ? -24.115 -12.926 -6.125 1.00 53.40 516 ARG A CA 1
ATOM 1692 C C . ARG A 1 216 ? -25.471 -13.467 -6.544 1.00 51.71 516 ARG A C 1
ATOM 1693 O O . ARG A 1 216 ? -25.588 -14.665 -6.819 1.00 54.42 516 ARG A O 1
ATOM 1701 N N . ILE A 1 217 ? -26.493 -12.609 -6.594 1.00 48.68 517 ILE A N 1
ATOM 1702 C CA . ILE A 1 217 ? -27.847 -13.051 -6.921 1.00 54.96 517 ILE A CA 1
ATOM 1703 C C . ILE A 1 217 ? -27.906 -13.645 -8.332 1.00 53.38 517 ILE A C 1
ATOM 1704 O O . ILE A 1 217 ? -28.528 -14.695 -8.558 1.00 49.85 517 ILE A O 1
ATOM 1709 N N . GLU A 1 218 ? -27.263 -12.986 -9.300 1.00 48.58 518 GLU A N 1
ATOM 1710 C CA . GLU A 1 218 ? -27.238 -13.502 -10.671 1.00 53.55 518 GLU A CA 1
ATOM 1711 C C . GLU A 1 218 ? -26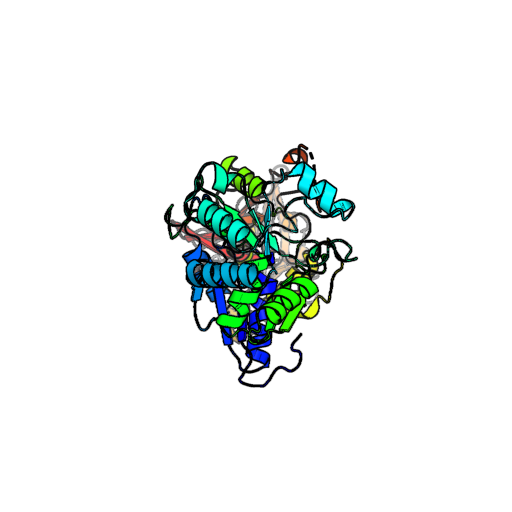.589 -14.881 -10.738 1.00 45.70 518 GLU A C 1
ATOM 1712 O O . GLU A 1 218 ? -27.081 -15.780 -11.431 1.00 63.77 518 GLU A O 1
ATOM 1718 N N . GLN A 1 219 ? -25.508 -15.078 -9.982 1.00 49.76 519 GLN A N 1
ATOM 1719 C CA . GLN A 1 219 ? -24.825 -16.373 -9.936 1.00 49.50 519 GLN A CA 1
ATOM 1720 C C . GLN A 1 219 ? -25.684 -17.462 -9.279 1.00 55.12 519 GLN A C 1
ATOM 1721 O O . GLN A 1 219 ? -25.787 -18.585 -9.794 1.00 46.57 519 GLN A O 1
ATOM 1727 N N . TYR A 1 220 ? -26.238 -17.165 -8.101 1.00 51.70 520 TYR A N 1
ATOM 1728 C CA . TYR A 1 220 ? -27.207 -18.031 -7.425 1.00 42.59 520 TYR A CA 1
ATOM 1729 C C . TYR A 1 220 ? -28.286 -18.527 -8.390 1.00 50.92 520 TYR A C 1
ATOM 1730 O O . TYR A 1 220 ? -28.534 -19.745 -8.527 1.00 51.65 520 TYR A O 1
ATOM 1739 N N . ASN A 1 221 ? -28.917 -17.581 -9.100 1.00 47.44 521 ASN A N 1
ATOM 1740 C CA . ASN A 1 221 ? -29.946 -17.940 -10.074 1.00 51.65 521 ASN A CA 1
ATOM 1741 C C . ASN A 1 221 ? -29.377 -18.798 -11.199 1.00 43.44 521 ASN A C 1
ATOM 1742 O O . ASN A 1 221 ? -30.031 -19.734 -11.666 1.00 50.39 521 ASN A O 1
ATOM 1747 N N . TRP A 1 222 ? -28.174 -18.482 -11.665 1.00 45.26 522 TRP A N 1
ATOM 1748 C CA . TRP A 1 222 ? -27.586 -19.276 -12.737 1.00 53.25 522 TRP A CA 1
ATOM 1749 C C . TRP A 1 222 ? -27.427 -20.721 -12.320 1.00 51.49 522 TRP A C 1
ATOM 1750 O O . TRP A 1 222 ? -27.670 -21.631 -13.114 1.00 59.54 522 TRP A O 1
ATOM 1761 N N . PHE A 1 223 ? -26.983 -20.957 -11.090 1.00 53.56 523 PHE A N 1
ATOM 1762 C CA . PHE A 1 223 ? -26.839 -22.338 -10.634 1.00 47.51 523 PHE A CA 1
ATOM 1763 C C . PHE A 1 223 ? -28.191 -23.038 -10.612 1.00 47.01 523 PHE A C 1
ATOM 1764 O O . PHE A 1 223 ? -28.310 -24.195 -11.039 1.00 45.73 523 PHE A O 1
ATOM 1772 N N . ILE A 1 224 ? -29.226 -22.354 -10.118 1.00 50.23 524 ILE A N 1
ATOM 1773 C CA . ILE A 1 224 ? -30.535 -23.007 -10.068 1.00 53.48 524 ILE A CA 1
ATOM 1774 C C . ILE A 1 224 ? -31.058 -23.291 -11.486 1.00 50.67 524 ILE A C 1
ATOM 1775 O O . ILE A 1 224 ? -31.539 -24.388 -11.779 1.00 46.28 524 ILE A O 1
ATOM 1780 N N . SER A 1 225 ? -30.959 -22.324 -12.390 1.00 47.57 525 SER A N 1
ATOM 1781 C CA . SER A 1 225 ? -31.481 -22.525 -13.739 1.00 62.10 525 SER A CA 1
ATOM 1782 C C . SER A 1 225 ? -30.629 -23.515 -14.524 1.00 53.16 525 SER A C 1
ATOM 1783 O O . SER A 1 225 ? -31.173 -24.384 -15.206 1.00 53.25 525 SER A O 1
ATOM 1786 N N . THR A 1 226 ? -29.299 -23.429 -14.411 1.00 58.19 526 THR A N 1
ATOM 1787 C CA . THR A 1 226 ? -28.426 -24.357 -15.132 1.00 51.09 526 THR A CA 1
ATOM 1788 C C . THR A 1 226 ? -28.750 -25.787 -14.764 1.00 57.97 526 THR A C 1
ATOM 1789 O O . THR A 1 226 ? -28.767 -26.663 -15.631 1.00 50.72 526 THR A O 1
ATOM 1793 N N . LEU A 1 227 ? -29.064 -26.036 -13.489 1.00 52.51 527 LEU A N 1
ATOM 1794 C CA . LEU A 1 227 ? -29.310 -27.392 -13.017 1.00 46.47 527 LEU A CA 1
ATOM 1795 C C . LEU A 1 227 ? -30.775 -27.822 -13.104 1.00 42.07 527 LEU A C 1
ATOM 1796 O O . LEU A 1 227 ? -31.096 -28.955 -12.720 1.00 49.78 527 LEU A O 1
ATOM 1801 N N . ASN A 1 228 ? -31.672 -26.944 -13.542 1.00 45.83 528 ASN A N 1
ATOM 1802 C CA . ASN A 1 228 ? -33.104 -27.263 -13.623 1.00 54.91 528 ASN A CA 1
ATOM 1803 C C . ASN A 1 228 ? -33.732 -27.603 -12.278 1.00 53.24 528 ASN A C 1
ATOM 1804 O O . ASN A 1 228 ? -34.488 -28.578 -12.163 1.00 50.81 528 ASN A O 1
ATOM 1809 N N . LEU A 1 229 ? -33.410 -26.827 -11.247 1.00 49.48 529 LEU A N 1
ATOM 1810 C CA . LEU A 1 229 ? -33.987 -27.098 -9.939 1.00 43.45 529 LEU A CA 1
ATOM 1811 C C . LEU A 1 229 ? -35.228 -26.238 -9.735 1.00 47.90 529 LEU A C 1
ATOM 1812 O O . LEU A 1 229 ? -35.398 -25.195 -10.360 1.00 43.90 529 LEU A O 1
ATOM 1817 N N . ARG A 1 230 ? -36.093 -26.671 -8.826 1.00 44.09 530 ARG A N 1
ATOM 1818 C CA . ARG A 1 230 ? -37.160 -25.791 -8.362 1.00 46.80 530 ARG A CA 1
ATOM 1819 C C . ARG A 1 230 ? -36.584 -24.438 -7.948 1.00 44.88 530 ARG A C 1
ATOM 1820 O O . ARG A 1 230 ? -35.561 -24.366 -7.262 1.00 40.69 530 ARG A O 1
ATOM 1828 N N . LYS A 1 231 ? -37.243 -23.366 -8.381 1.00 41.44 531 LYS A N 1
ATOM 1829 C CA . LYS A 1 231 ? -36.717 -22.014 -8.251 1.00 48.02 531 LYS A CA 1
ATOM 1830 C C . LYS A 1 231 ? -36.923 -21.480 -6.837 1.00 44.48 531 LYS A C 1
ATOM 1831 O O . LYS A 1 231 ? -37.898 -21.821 -6.167 1.00 52.81 531 LYS A O 1
ATOM 1837 N N . VAL A 1 232 ? -35.988 -20.629 -6.398 1.00 43.19 532 VAL A N 1
ATOM 1838 C CA . VAL A 1 232 ? -35.994 -19.995 -5.086 1.00 40.88 532 VAL A CA 1
ATOM 1839 C C . VAL A 1 232 ? -35.795 -18.500 -5.289 1.00 50.72 532 VAL A C 1
ATOM 1840 O O . VAL A 1 232 ? -34.883 -18.088 -6.014 1.00 52.38 532 VAL A O 1
ATOM 1844 N N . TYR A 1 233 ? -36.633 -17.681 -4.652 1.00 45.98 533 TYR A N 1
ATOM 1845 C CA . TYR A 1 233 ? -36.408 -16.240 -4.653 1.00 42.05 533 TYR A CA 1
ATOM 1846 C C . TYR A 1 233 ? -35.361 -15.872 -3.620 1.00 52.40 533 TYR A C 1
ATOM 1847 O O . TYR A 1 233 ? -35.349 -16.406 -2.511 1.00 51.62 533 TYR A O 1
ATOM 1856 N N . ILE A 1 234 ? -34.487 -14.947 -3.975 1.00 47.84 534 ILE A N 1
ATOM 1857 C CA . ILE A 1 234 ? -33.450 -14.491 -3.066 1.00 53.59 534 ILE A CA 1
ATOM 1858 C C . ILE A 1 234 ? -33.507 -12.977 -3.009 1.00 59.13 534 ILE A C 1
ATOM 1859 O O . ILE A 1 234 ? -33.667 -12.312 -4.035 1.00 63.45 534 ILE A O 1
ATOM 1864 N N . TYR A 1 235 ? -33.442 -12.438 -1.798 1.00 63.68 535 TYR A N 1
ATOM 1865 C CA . TYR A 1 235 ? -33.490 -11.000 -1.577 1.00 64.57 535 TYR A CA 1
ATOM 1866 C C . TYR A 1 235 ? -32.424 -10.633 -0.557 1.00 55.63 535 TYR A C 1
ATOM 1867 O O . TYR A 1 235 ? -32.266 -11.327 0.448 1.00 54.24 535 TYR A O 1
ATOM 1876 N N . GLU A 1 236 ? -31.699 -9.548 -0.798 1.00 58.74 536 GLU A N 1
ATOM 1877 C CA . GLU A 1 236 ? -30.586 -9.165 0.061 1.00 66.85 536 GLU A CA 1
ATOM 1878 C C . GLU A 1 236 ? -30.951 -7.892 0.816 1.00 65.04 536 GLU A C 1
ATOM 1879 O O . GLU A 1 236 ? -31.360 -6.909 0.202 1.00 63.80 536 GLU A O 1
ATOM 1885 N N . PHE A 1 237 ? -30.859 -7.946 2.150 1.00 56.87 537 PHE A N 1
ATOM 1886 C CA . PHE A 1 237 ? -31.124 -6.835 3.056 1.00 64.60 537 PHE A CA 1
ATOM 1887 C C . PHE A 1 237 ? -29.806 -6.236 3.558 1.00 66.43 537 PHE A C 1
ATOM 1888 O O . PHE A 1 237 ? -28.722 -6.799 3.362 1.00 51.96 537 PHE A O 1
ATOM 1896 N N . SER A 1 238 ? -29.912 -5.104 4.256 1.00 69.34 538 SER A N 1
ATOM 1897 C CA . SER A 1 238 ? -28.731 -4.399 4.752 1.00 72.23 538 SER A CA 1
ATOM 1898 C C . SER A 1 238 ? -28.211 -5.018 6.045 1.00 69.10 538 SER A C 1
ATOM 1899 O O . SER A 1 238 ? -28.981 -5.445 6.912 1.00 70.00 538 SER A O 1
ATOM 1902 N N . ARG A 1 239 ? -26.890 -5.071 6.171 1.00 60.19 539 ARG A N 1
ATOM 1903 C CA . ARG A 1 239 ? -26.270 -5.606 7.380 1.00 62.81 539 ARG A CA 1
ATOM 1904 C C . ARG A 1 239 ? -26.473 -4.659 8.572 1.00 57.68 539 ARG A C 1
ATOM 1905 O O . ARG A 1 239 ? -26.444 -3.435 8.422 1.00 61.42 539 ARG A O 1
ATOM 1913 N N . LEU A 1 240 ? -26.684 -5.232 9.766 1.00 57.89 540 LEU A N 1
ATOM 1914 C CA . LEU A 1 240 ? -26.767 -4.462 11.003 1.00 62.22 540 LEU A CA 1
ATOM 1915 C C . LEU A 1 240 ? -25.422 -4.554 11.718 1.00 59.09 540 LEU A C 1
ATOM 1916 O O . LEU A 1 240 ? -25.030 -5.631 12.175 1.00 59.46 540 LEU A O 1
ATOM 1921 N N . ALA A 1 241 ? -24.726 -3.424 11.825 1.00 56.88 541 ALA A N 1
ATOM 1922 C CA . ALA A 1 241 ? -23.479 -3.340 12.575 1.00 59.54 541 ALA A CA 1
ATOM 1923 C C . ALA A 1 241 ? -23.405 -1.983 13.263 1.00 60.23 541 ALA A C 1
ATOM 1924 O O . ALA A 1 241 ? -23.874 -0.975 12.727 1.00 55.83 541 ALA A O 1
ATOM 1926 N N . PHE A 1 242 ? -22.785 -1.959 14.441 1.00 52.60 542 PHE A N 1
ATOM 1927 C CA . PHE A 1 242 ? -22.746 -0.791 15.300 1.00 50.43 542 PHE A CA 1
ATOM 1928 C C . PHE A 1 242 ? -21.334 -0.231 15.405 1.00 57.40 542 PHE A C 1
ATOM 1929 O O . PHE A 1 242 ? -20.349 -0.943 15.220 1.00 58.44 542 PHE A O 1
ATOM 1937 N N . VAL A 1 243 ? -21.249 1.064 15.735 1.00 58.21 543 VAL A N 1
ATOM 1938 C CA . VAL A 1 243 ? -19.947 1.676 15.958 1.00 60.60 543 VAL A CA 1
ATOM 1939 C C . VAL A 1 243 ? -19.302 1.083 17.210 1.00 74.48 543 VAL A C 1
ATOM 1940 O O . VAL A 1 243 ? -19.961 0.465 18.057 1.00 67.11 543 VAL A O 1
ATOM 1944 N N . LYS A 1 244 ? -17.986 1.280 17.324 1.00 73.08 544 LYS A N 1
ATOM 1945 C CA . LYS A 1 244 ? -17.233 0.962 18.539 1.00 67.22 544 LYS A CA 1
ATOM 1946 C C . LYS A 1 244 ? -17.426 -0.488 18.976 1.00 65.77 544 LYS A C 1
ATOM 1947 O O . LYS A 1 244 ? -17.440 -0.797 20.172 1.00 70.89 544 LYS A O 1
ATOM 1953 N N . THR A 1 245 ? -17.582 -1.389 18.020 1.00 60.31 545 THR A N 1
ATOM 1954 C CA . THR A 1 245 ? -17.963 -2.763 18.310 1.00 61.45 545 THR A CA 1
ATOM 1955 C C . THR A 1 245 ? -17.026 -3.695 17.567 1.00 68.59 545 THR A C 1
ATOM 1956 O O . THR A 1 245 ? -16.968 -3.672 16.333 1.00 71.07 545 THR A O 1
ATOM 1960 N N . VAL A 1 246 ? -16.279 -4.494 18.319 1.00 73.12 546 VAL A N 1
ATOM 1961 C CA . VAL A 1 246 ? -15.342 -5.431 17.720 1.00 71.40 546 VAL A CA 1
ATOM 1962 C C . VAL A 1 246 ? -16.117 -6.669 17.298 1.00 76.76 546 VAL A C 1
ATOM 1963 O O . VAL A 1 246 ? -16.758 -7.326 18.127 1.00 77.83 546 VAL A O 1
ATOM 1967 N N . MET A 1 247 ? -16.079 -6.970 15.998 1.00 72.20 547 MET A N 1
ATOM 1968 C CA . MET A 1 247 ? -16.680 -8.174 15.458 1.00 71.53 547 MET A CA 1
ATOM 1969 C C . MET A 1 247 ? -15.652 -9.202 15.007 1.00 69.28 547 MET A C 1
ATOM 1970 O O . MET A 1 247 ? -16.002 -10.378 14.881 1.00 75.33 547 MET A O 1
ATOM 1975 N N . SER A 1 248 ? -14.410 -8.789 14.743 1.00 79.68 548 SER A N 1
ATOM 1976 C CA . SER A 1 248 ? -13.378 -9.740 14.357 1.00 82.52 548 SER A CA 1
ATOM 1977 C C . SER A 1 248 ? -13.203 -10.767 15.476 1.00 98.20 548 SER A C 1
ATOM 1978 O O . SER A 1 248 ? -12.874 -10.416 16.616 1.00 97.44 548 SER A O 1
ATOM 1981 N N . LYS A 1 249 ? -13.394 -12.038 15.164 1.00 101.27 549 LYS A N 1
ATOM 1982 C CA . LYS A 1 249 ? -13.265 -13.124 16.109 1.00 92.69 549 LYS A CA 1
ATOM 1983 C C . LYS A 1 249 ? -11.874 -13.162 16.640 1.00 85.91 549 LYS A C 1
ATOM 1984 O O . LYS A 1 249 ? -11.642 -13.539 17.736 1.00 81.55 549 LYS A O 1
ATOM 1990 N N . ARG A 1 250 ? -10.937 -12.720 15.844 1.00 84.38 550 ARG A N 1
ATOM 1991 C CA . ARG A 1 250 ? -9.579 -12.731 16.309 1.00 87.61 550 ARG A CA 1
ATOM 1992 C C . ARG A 1 250 ? -9.384 -11.811 17.461 1.00 88.95 550 ARG A C 1
ATOM 1993 O O . ARG A 1 250 ? -8.810 -12.176 18.447 1.00 82.76 550 ARG A O 1
ATOM 2001 N N . LYS A 1 251 ? -9.888 -10.602 17.322 1.00 96.59 551 LYS A N 1
ATOM 2002 C CA . LYS A 1 251 ? -9.743 -9.607 18.383 1.00 95.02 551 LYS A CA 1
ATOM 2003 C C . LYS A 1 251 ? -10.604 -9.933 19.602 1.00 85.57 551 LYS A C 1
ATOM 2004 O O . LYS A 1 251 ? -10.196 -9.652 20.739 1.00 82.29 551 LYS A O 1
ATOM 2010 N N . LEU A 1 252 ? -11.785 -10.521 19.395 1.00 73.55 552 LEU A N 1
ATOM 2011 C CA . LEU A 1 252 ? -12.623 -10.917 20.527 1.00 70.69 552 LEU A CA 1
ATOM 2012 C C . LEU A 1 252 ? -11.931 -11.983 21.380 1.00 83.84 552 LEU A C 1
ATOM 2013 O O . LEU A 1 252 ? -11.873 -11.876 22.617 1.00 93.48 552 LEU A O 1
ATOM 2018 N N . LYS A 1 253 ? -11.388 -13.028 20.743 1.00 90.61 553 LYS A N 1
ATOM 2019 C CA . LYS A 1 253 ? -10.600 -13.966 21.538 1.00 92.08 553 LYS A CA 1
ATOM 2020 C C . LYS A 1 253 ? -9.381 -13.294 22.151 1.00 80.87 553 LYS A C 1
ATOM 2021 O O . LYS A 1 253 ? -8.972 -13.671 23.253 1.00 76.66 553 LYS A O 1
ATOM 2027 N N . TRP A 1 254 ? -8.791 -12.302 21.474 1.00 75.95 554 TRP A N 1
ATOM 2028 C CA . TRP A 1 254 ? -7.679 -11.584 22.095 1.00 74.21 554 TRP A CA 1
ATOM 2029 C C . TRP A 1 254 ? -8.103 -10.966 23.421 1.00 76.72 554 TRP A C 1
ATOM 2030 O O . TRP A 1 254 ? -7.361 -11.023 24.410 1.00 83.26 554 TRP A O 1
ATOM 2041 N N . PHE A 1 255 ? -9.292 -10.351 23.447 1.00 70.70 555 PHE A N 1
ATOM 2042 C CA . PHE A 1 255 ? -9.833 -9.796 24.690 1.00 76.64 555 PHE A CA 1
ATOM 2043 C C . PHE A 1 255 ? -9.945 -10.869 25.760 1.00 77.21 555 PHE A C 1
ATOM 2044 O O . PHE A 1 255 ? -9.482 -10.691 26.891 1.00 75.73 555 PHE A O 1
ATOM 2052 N N . VAL A 1 256 ? -10.581 -11.992 25.412 1.00 76.64 556 VAL A N 1
ATOM 2053 C CA . VAL A 1 256 ? -10.803 -13.051 26.397 1.00 67.10 556 VAL A CA 1
ATOM 2054 C C . VAL A 1 256 ? -9.477 -13.551 26.967 1.00 74.93 556 VAL A C 1
ATOM 2055 O O . VAL A 1 256 ? -9.331 -13.706 28.184 1.00 80.21 556 VAL A O 1
ATOM 2059 N N . GLU A 1 257 ? -8.479 -13.773 26.108 1.00 82.79 557 GLU A N 1
ATOM 2060 C CA . GLU A 1 257 ? -7.223 -14.372 26.552 1.00 81.89 557 GLU A CA 1
ATOM 2061 C C . GLU A 1 257 ? -6.314 -13.401 27.295 1.00 81.95 557 GLU A C 1
ATOM 2062 O O . GLU A 1 257 ? -5.435 -13.842 28.050 1.00 80.31 557 GLU A O 1
ATOM 2068 N N . ASN A 1 258 ? -6.468 -12.100 27.090 1.00 79.13 558 ASN A N 1
ATOM 2069 C CA . ASN A 1 258 ? -5.614 -11.135 27.766 1.00 78.45 558 ASN A CA 1
ATOM 2070 C C . ASN A 1 258 ? -6.293 -10.548 29.001 1.00 75.99 558 ASN A C 1
ATOM 2071 O O . ASN A 1 258 ? -5.750 -9.627 29.623 1.00 68.74 558 ASN A O 1
ATOM 2076 N N . ASN A 1 259 ? -7.458 -11.100 29.367 1.00 71.81 559 ASN A N 1
ATOM 2077 C CA . ASN A 1 259 ? -8.219 -10.749 30.569 1.00 73.00 559 ASN A CA 1
ATOM 2078 C C . ASN A 1 259 ? -8.726 -9.307 30.528 1.00 75.22 559 ASN A C 1
ATOM 2079 O O . ASN A 1 259 ? -8.820 -8.627 31.557 1.00 79.37 559 ASN A O 1
ATOM 2084 N N . VAL A 1 260 ? -9.062 -8.827 29.332 1.00 72.58 560 VAL A N 1
ATOM 2085 C CA . VAL A 1 260 ? -9.829 -7.591 29.271 1.00 75.08 560 VAL A CA 1
ATOM 2086 C C . VAL A 1 260 ? -11.251 -7.861 29.718 1.00 64.83 560 VAL A C 1
ATOM 2087 O O . VAL A 1 260 ? -11.827 -7.123 30.527 1.00 60.17 560 VAL A O 1
ATOM 2091 N N . VAL A 1 261 ? -11.822 -8.952 29.228 1.00 65.80 561 VAL A N 1
ATOM 2092 C CA . VAL A 1 261 ? -13.079 -9.480 29.720 1.00 63.18 561 VAL A CA 1
ATOM 2093 C C . VAL A 1 261 ? -12.791 -10.895 30.206 1.00 70.76 561 VAL A C 1
ATOM 2094 O O . VAL A 1 261 ? -11.721 -11.452 29.949 1.00 75.58 561 VAL A O 1
ATOM 2098 N N . ASP A 1 262 ? -13.754 -11.475 30.923 1.00 72.71 562 ASP A N 1
ATOM 2099 C CA . ASP A 1 262 ? -13.553 -12.813 31.470 1.00 75.41 562 ASP A CA 1
ATOM 2100 C C . ASP A 1 262 ? -14.170 -13.914 30.609 1.00 81.09 562 ASP A C 1
ATOM 2101 O O . ASP A 1 262 ? -13.660 -15.042 30.616 1.00 80.89 562 ASP A O 1
ATOM 2106 N N . SER A 1 263 ? -15.216 -13.614 29.832 1.00 77.14 563 SER A N 1
ATOM 2107 C CA . SER A 1 263 ? -15.887 -14.616 29.011 1.00 64.89 563 SER A CA 1
ATOM 2108 C C . SER A 1 263 ? -16.510 -13.953 27.794 1.00 67.43 563 SER A C 1
ATOM 2109 O O . SER A 1 263 ? -16.507 -12.725 27.653 1.00 70.65 563 SER A O 1
ATOM 2112 N N . TRP A 1 264 ? -17.084 -14.788 26.924 1.00 60.97 564 TRP A N 1
ATOM 2113 C CA . TRP A 1 264 ? -17.841 -14.329 25.767 1.00 58.90 564 TRP A CA 1
ATOM 2114 C C . TRP A 1 264 ? -19.227 -13.812 26.116 1.00 54.96 564 TRP A C 1
ATOM 2115 O O . TRP A 1 264 ? -19.918 -13.299 25.227 1.00 55.21 564 TRP A O 1
ATOM 2126 N N . VAL A 1 265 ? -19.644 -13.927 27.380 1.00 54.33 565 VAL A N 1
ATOM 2127 C CA . VAL A 1 265 ? -20.918 -13.393 27.836 1.00 49.19 565 VAL A CA 1
ATOM 2128 C C . VAL A 1 265 ? -20.743 -12.060 28.558 1.00 53.71 565 VAL A C 1
ATOM 2129 O O . VAL A 1 265 ? -21.709 -11.525 29.092 1.00 56.10 565 VAL A O 1
ATOM 2133 N N . ASP A 1 266 ? -19.532 -11.514 28.578 1.00 55.41 566 ASP A N 1
ATOM 2134 C CA . ASP A 1 266 ? -19.301 -10.201 29.172 1.00 46.92 566 ASP A CA 1
ATOM 2135 C C . ASP A 1 266 ? -20.210 -9.152 28.529 1.00 59.99 566 ASP A C 1
ATOM 2136 O O . ASP A 1 266 ? -20.417 -9.166 27.307 1.00 58.89 566 ASP A O 1
ATOM 2141 N N . PRO A 1 267 ? -20.767 -8.224 29.315 1.00 61.09 567 PRO A N 1
ATOM 2142 C CA . PRO A 1 267 ? -21.787 -7.312 28.776 1.00 56.77 567 PRO A CA 1
ATOM 2143 C C . PRO A 1 267 ? -21.271 -6.295 27.761 1.00 56.46 567 PRO A C 1
ATOM 2144 O O . PRO A 1 267 ? -22.091 -5.538 27.232 1.00 60.32 567 PRO A O 1
ATOM 2148 N N . ARG A 1 268 ? -19.961 -6.209 27.507 1.00 52.81 568 ARG A N 1
ATOM 2149 C CA . ARG A 1 268 ? -19.439 -5.371 26.435 1.00 55.19 568 ARG A CA 1
ATOM 2150 C C . ARG A 1 268 ? -19.268 -6.127 25.123 1.00 63.68 568 ARG A C 1
ATOM 2151 O O . ARG A 1 268 ? -18.809 -5.536 24.135 1.00 51.65 568 ARG A O 1
ATOM 2159 N N . PHE A 1 269 ? -19.559 -7.404 25.105 1.00 64.32 569 PHE A N 1
ATOM 2160 C CA . PHE A 1 269 ? -19.382 -8.169 23.887 1.00 55.81 569 PHE A CA 1
ATOM 2161 C C . PHE A 1 269 ? -20.625 -8.067 23.020 1.00 53.04 569 PHE A C 1
ATOM 2162 O O . PHE A 1 269 ? -21.742 -7.917 23.528 1.00 54.53 569 PHE A O 1
ATOM 2170 N N . PRO A 1 270 ? -20.464 -8.146 21.700 1.00 62.21 570 PRO A N 1
ATOM 2171 C CA . PRO A 1 270 ? -21.624 -8.022 20.807 1.00 59.87 570 PRO A CA 1
ATOM 2172 C C . PRO A 1 270 ? -22.486 -9.276 20.708 1.00 57.48 570 PRO A C 1
ATOM 2173 O O . PRO A 1 270 ? -23.471 -9.259 19.961 1.00 55.21 570 PRO A O 1
ATOM 2177 N N . THR A 1 271 ? -22.160 -10.350 21.433 1.00 55.57 571 THR A N 1
ATOM 2178 C CA . THR A 1 271 ? -22.984 -11.552 21.436 1.00 45.93 571 THR A CA 1
ATOM 2179 C C . THR A 1 271 ? -24.397 -11.240 21.926 1.00 54.29 571 THR A C 1
ATOM 2180 O O . THR A 1 271 ? -24.630 -10.281 22.670 1.00 55.86 571 THR A O 1
ATOM 2184 N N . ILE A 1 272 ? -25.348 -12.073 21.491 1.00 52.61 572 ILE A N 1
ATOM 2185 C CA . ILE A 1 272 ? -26.731 -11.923 21.931 1.00 50.32 572 ILE A CA 1
ATOM 2186 C C . ILE A 1 272 ? -26.824 -12.045 23.450 1.00 48.03 572 ILE A C 1
ATOM 2187 O O . ILE A 1 272 ? -27.544 -11.281 24.103 1.00 50.71 572 ILE A O 1
ATOM 2192 N N . LYS A 1 273 ? -26.081 -12.989 24.032 1.00 50.65 573 LYS A N 1
ATOM 2193 C CA . LYS A 1 273 ? -26.121 -13.187 25.479 1.00 63.78 573 LYS A CA 1
ATOM 2194 C C . LYS A 1 273 ? -25.570 -11.974 26.216 1.00 61.76 573 LYS A C 1
ATOM 2195 O O . LYS A 1 273 ? -26.173 -11.506 27.182 1.00 59.46 573 LYS A O 1
ATOM 2201 N N . GLY A 1 274 ? -24.416 -11.466 25.782 1.00 55.53 574 GLY A N 1
ATOM 2202 C CA . GLY A 1 274 ? -23.840 -10.300 26.428 1.00 48.24 574 GLY A CA 1
ATOM 2203 C C . GLY A 1 274 ? -24.784 -9.116 26.430 1.00 57.47 574 GLY A C 1
ATOM 2204 O O . GLY A 1 274 ? -24.956 -8.450 27.450 1.00 54.04 574 GLY A O 1
ATOM 2205 N N . ILE A 1 275 ? -25.425 -8.848 25.293 1.00 48.30 575 ILE A N 1
ATOM 2206 C CA . ILE A 1 275 ? -26.254 -7.655 25.199 1.00 50.14 575 ILE A CA 1
ATOM 2207 C C . ILE A 1 275 ? -27.584 -7.847 25.913 1.00 49.02 575 ILE A C 1
ATOM 2208 O O . ILE A 1 275 ? -28.168 -6.882 26.418 1.00 51.61 575 ILE A O 1
ATOM 2213 N N . LEU A 1 276 ? -28.103 -9.072 25.980 1.00 48.42 576 LEU A N 1
ATOM 2214 C CA . LEU A 1 276 ? -29.252 -9.271 26.848 1.00 52.47 576 LEU A CA 1
ATOM 2215 C C . LEU A 1 276 ? -28.849 -9.086 28.307 1.00 54.45 576 LEU A C 1
ATOM 2216 O O . LEU A 1 276 ? -29.622 -8.534 29.102 1.00 50.64 576 LEU A O 1
ATOM 2221 N N . ARG A 1 277 ? -27.639 -9.546 28.676 1.00 53.53 577 ARG A N 1
ATOM 2222 C CA . ARG A 1 277 ? -27.108 -9.307 30.021 1.00 56.90 577 ARG A CA 1
ATOM 2223 C C . ARG A 1 277 ? -26.995 -7.819 30.320 1.00 55.17 577 ARG A C 1
ATOM 2224 O O . ARG A 1 277 ? -27.173 -7.396 31.467 1.00 56.65 577 ARG A O 1
ATOM 2232 N N . ARG A 1 278 ? -26.694 -7.016 29.299 1.00 48.20 578 ARG A N 1
ATOM 2233 C CA . ARG A 1 278 ? -26.599 -5.572 29.436 1.00 47.07 578 ARG A CA 1
ATOM 2234 C C . ARG A 1 278 ? -27.965 -4.926 29.660 1.00 47.90 578 ARG A C 1
ATOM 2235 O O . ARG A 1 278 ? -28.023 -3.759 30.061 1.00 53.45 578 ARG A O 1
ATOM 2243 N N . GLY A 1 279 ? -29.063 -5.654 29.435 1.00 49.76 579 GLY A N 1
ATOM 2244 C CA . GLY A 1 279 ? -30.400 -5.133 29.681 1.00 48.76 579 GLY A CA 1
ATOM 2245 C C . GLY A 1 279 ? -31.258 -4.864 28.450 1.00 52.48 579 GLY A C 1
ATOM 2246 O O . GLY A 1 279 ? -32.348 -4.290 28.599 1.00 45.49 579 GLY A O 1
ATOM 2247 N N . LEU A 1 280 ? -30.805 -5.219 27.243 1.00 50.29 580 LEU A N 1
ATOM 2248 C CA . LEU A 1 280 ? -31.638 -5.016 26.063 1.00 50.84 580 LEU A CA 1
ATOM 2249 C C . LEU A 1 280 ? -32.786 -6.027 26.038 1.00 51.10 580 LEU A C 1
ATOM 2250 O O . LEU A 1 280 ? -32.605 -7.211 26.336 1.00 57.83 580 LEU A O 1
ATOM 2255 N N . THR A 1 281 ? -33.984 -5.545 25.719 1.00 43.61 581 THR A N 1
ATOM 2256 C CA . THR A 1 281 ? -35.119 -6.420 25.446 1.00 46.80 581 THR A CA 1
ATOM 2257 C C . THR A 1 281 ? -35.142 -6.838 23.986 1.00 53.00 581 THR A C 1
ATOM 2258 O O . THR A 1 281 ? -34.745 -6.077 23.095 1.00 49.46 581 THR A O 1
ATOM 2262 N N . LYS A 1 282 ? -35.639 -8.055 23.739 1.00 53.24 582 LYS A N 1
ATOM 2263 C CA . LYS A 1 282 ? -35.807 -8.479 22.353 1.00 53.86 582 LYS A CA 1
ATOM 2264 C C . LYS A 1 282 ? -36.804 -7.584 21.631 1.00 55.54 582 LYS A C 1
ATOM 2265 O O . LYS A 1 282 ? -36.644 -7.318 20.436 1.00 54.22 582 LYS A O 1
ATOM 2271 N N . GLU A 1 283 ? -37.781 -7.038 22.360 1.00 52.23 583 GLU A N 1
ATOM 2272 C CA . GLU A 1 283 ? -38.758 -6.138 21.754 1.00 43.34 583 GLU A CA 1
ATOM 2273 C C . GLU A 1 283 ? -38.088 -4.888 21.207 1.00 52.00 583 GLU A C 1
ATOM 2274 O O . GLU A 1 283 ? -38.411 -4.430 20.103 1.00 57.52 583 GLU A O 1
ATOM 2280 N N . ALA A 1 284 ? -37.129 -4.339 21.955 1.00 47.38 584 ALA A N 1
ATOM 2281 C CA . ALA A 1 284 ? -36.386 -3.173 21.486 1.00 51.96 584 ALA A CA 1
ATOM 2282 C C . ALA A 1 284 ? -35.562 -3.500 20.245 1.00 43.36 584 ALA A C 1
ATOM 2283 O O . ALA A 1 284 ? -35.554 -2.739 19.274 1.00 48.55 584 ALA A O 1
ATOM 2285 N N . LEU A 1 285 ? -34.839 -4.620 20.274 1.00 44.15 585 LEU A N 1
ATOM 2286 C CA . LEU A 1 285 ? -34.031 -5.024 19.129 1.00 54.19 585 LEU A CA 1
ATOM 2287 C C . LEU A 1 285 ? -34.880 -5.110 17.866 1.00 48.93 585 LEU A C 1
ATOM 2288 O O . LEU A 1 285 ? -34.555 -4.523 16.825 1.00 52.20 585 LEU A O 1
ATOM 2293 N N . PHE A 1 286 ? -36.003 -5.818 17.957 1.00 49.84 586 PHE A N 1
ATOM 2294 C CA . PHE A 1 286 ? -36.843 -6.008 16.787 1.00 51.08 586 PHE A CA 1
ATOM 2295 C C . PHE A 1 286 ? -37.490 -4.705 16.334 1.00 57.83 586 PHE A C 1
ATOM 2296 O O . PHE A 1 286 ? -37.614 -4.465 15.120 1.00 51.15 586 PHE A O 1
ATOM 2304 N N . GLN A 1 287 ? -37.905 -3.845 17.276 1.00 43.94 587 GLN A N 1
ATOM 2305 C CA . GLN A 1 287 ? -38.505 -2.582 16.860 1.00 45.31 587 GLN A CA 1
ATOM 2306 C C . GLN A 1 287 ? -37.468 -1.702 16.166 1.00 58.08 587 GLN A C 1
ATOM 2307 O O . GLN A 1 287 ? -37.762 -1.034 15.158 1.00 55.51 587 GLN A O 1
ATOM 2313 N N . PHE A 1 288 ? -36.235 -1.718 16.680 1.00 50.10 588 PHE A N 1
ATOM 2314 C CA . PHE A 1 288 ? -35.152 -0.970 16.057 1.00 50.78 588 PHE A CA 1
ATOM 2315 C C . PHE A 1 288 ? -34.908 -1.461 14.635 1.00 50.12 588 PHE A C 1
ATOM 2316 O O . PHE A 1 288 ? -34.739 -0.658 13.708 1.00 48.52 588 PHE A O 1
ATOM 2324 N N . ILE A 1 289 ? -34.928 -2.783 14.448 1.00 49.81 589 ILE A N 1
ATOM 2325 C CA . ILE A 1 289 ? -34.709 -3.372 13.123 1.00 57.57 589 ILE A CA 1
ATOM 2326 C C . ILE A 1 289 ? -35.810 -2.965 12.146 1.00 52.71 589 ILE A C 1
ATOM 2327 O O . ILE A 1 289 ? -35.537 -2.525 11.022 1.00 57.61 589 ILE A O 1
ATOM 2332 N N . LEU A 1 290 ? -37.072 -3.080 12.567 1.00 53.28 590 LEU A N 1
ATOM 2333 C CA . LEU A 1 290 ? -38.189 -2.722 11.692 1.00 53.88 590 LEU A CA 1
ATOM 2334 C C . LEU A 1 290 ? -38.201 -1.247 11.345 1.00 59.44 590 LEU A C 1
ATOM 2335 O O . LEU A 1 290 ? -38.721 -0.871 10.283 1.00 61.15 590 LEU A O 1
ATOM 2340 N N . GLU A 1 291 ? -37.676 -0.392 12.230 1.00 59.21 591 GLU A N 1
ATOM 2341 C CA . GLU A 1 291 ? -37.768 1.046 12.008 1.00 56.15 591 GLU A CA 1
ATOM 2342 C C . GLU A 1 291 ? -36.508 1.667 11.398 1.00 54.89 591 GLU A C 1
ATOM 2343 O O . GLU A 1 291 ? -36.537 2.852 11.053 1.00 59.50 591 GLU A O 1
ATOM 2349 N N . GLN A 1 292 ? -35.417 0.913 11.242 1.00 53.51 592 GLN A N 1
ATOM 2350 C CA . GLN A 1 292 ? -34.122 1.521 10.934 1.00 69.13 592 GLN A CA 1
ATOM 2351 C C . GLN A 1 292 ? -33.968 1.899 9.457 1.00 76.67 592 GLN A C 1
ATOM 2352 O O . GLN A 1 292 ? -33.158 2.775 9.126 1.00 75.81 592 GLN A O 1
ATOM 2358 N N . GLY A 1 293 ? -34.724 1.277 8.567 1.00 67.74 593 GLY A N 1
ATOM 2359 C CA . GLY A 1 293 ? -34.579 1.558 7.164 1.00 77.56 593 GLY A CA 1
ATOM 2360 C C . GLY A 1 293 ? -33.270 1.020 6.631 1.00 74.39 593 GLY A C 1
ATOM 2361 O O . GLY A 1 293 ? -32.438 0.474 7.368 1.00 72.56 593 GLY A O 1
ATOM 2362 N N . PRO A 1 294 ? -33.061 1.165 5.329 1.00 72.79 594 PRO A N 1
ATOM 2363 C CA . PRO A 1 294 ? -31.856 0.613 4.714 1.00 65.54 594 PRO A CA 1
ATOM 2364 C C . PRO A 1 294 ? -30.647 1.447 5.101 1.00 70.68 594 PRO A C 1
ATOM 2365 O O . PRO A 1 294 ? -30.750 2.571 5.605 1.00 69.76 594 PRO A O 1
ATOM 2369 N N . SER A 1 295 ? -29.479 0.862 4.858 1.00 66.97 595 SER A N 1
ATOM 2370 C CA . SER A 1 295 ? -28.211 1.518 5.116 1.00 72.73 595 SER A CA 1
ATOM 2371 C C . SER A 1 295 ? -27.257 1.181 3.982 1.00 68.96 595 SER A C 1
ATOM 2372 O O . SER A 1 295 ? -27.322 0.101 3.388 1.00 73.53 595 SER A O 1
ATOM 2375 N N . LYS A 1 296 ? -26.375 2.110 3.660 1.00 71.67 596 LYS A N 1
ATOM 2376 C CA . LYS A 1 296 ? -25.514 1.781 2.540 1.00 84.33 596 LYS A CA 1
ATOM 2377 C C . LYS A 1 296 ? -24.258 1.065 3.033 1.00 87.51 596 LYS A C 1
ATOM 2378 O O . LYS A 1 296 ? -24.012 0.945 4.236 1.00 89.46 596 LYS A O 1
ATOM 2384 N N . ALA A 1 297 ? -23.459 0.606 2.067 1.00 86.20 597 ALA A N 1
ATOM 2385 C CA . ALA A 1 297 ? -22.275 -0.219 2.308 1.00 79.15 597 ALA A CA 1
ATOM 2386 C C . ALA A 1 297 ? -21.414 0.272 3.464 1.00 75.46 597 ALA A C 1
ATOM 2387 O O . ALA A 1 297 ? -20.947 1.416 3.472 1.00 70.59 597 ALA A O 1
ATOM 2389 N N . GLY A 1 298 ? -21.186 -0.617 4.432 1.00 79.58 598 GLY A N 1
ATOM 2390 C CA . GLY A 1 298 ? -20.221 -0.343 5.484 1.00 78.10 598 GLY A CA 1
ATOM 2391 C C . GLY A 1 298 ? -20.588 0.760 6.453 1.00 77.77 598 GLY A C 1
ATOM 2392 O O . GLY A 1 298 ? -19.707 1.276 7.154 1.00 72.94 598 GLY A O 1
ATOM 2393 N N . ASN A 1 299 ? -21.858 1.150 6.516 1.00 80.26 599 ASN A N 1
ATOM 2394 C CA . ASN A 1 299 ? -22.254 2.150 7.493 1.00 85.38 599 ASN A CA 1
ATOM 2395 C C . ASN A 1 299 ? -22.573 1.478 8.822 1.00 75.65 599 ASN A C 1
ATOM 2396 O O . ASN A 1 299 ? -23.051 0.339 8.874 1.00 76.84 599 ASN A O 1
ATOM 2401 N N . LEU A 1 300 ? -22.304 2.198 9.901 1.00 66.58 600 LEU A N 1
ATOM 2402 C CA . LEU A 1 300 ? -22.395 1.665 11.253 1.00 70.79 600 LEU A CA 1
ATOM 2403 C C . LEU A 1 300 ? -23.419 2.461 12.061 1.00 61.61 600 LEU A C 1
ATOM 2404 O O . LEU A 1 300 ? -23.349 3.691 12.114 1.00 67.15 600 LEU A O 1
ATOM 2409 N N . MET A 1 301 ? -24.360 1.761 12.698 1.00 58.34 601 MET A N 1
ATOM 2410 C CA . MET A 1 301 ? -25.388 2.423 13.498 1.00 62.77 601 MET A CA 1
ATOM 2411 C C . MET A 1 301 ? -24.835 2.916 14.827 1.00 59.46 601 MET A C 1
ATOM 2412 O O . MET A 1 301 ? -23.900 2.336 15.388 1.00 58.96 601 MET A O 1
ATOM 2417 N N . GLN A 1 302 ? -25.436 3.996 15.332 1.00 64.06 602 GLN A N 1
ATOM 2418 C CA . GLN A 1 302 ? -25.220 4.435 16.700 1.00 65.51 602 GLN A CA 1
ATOM 2419 C C . GLN A 1 302 ? -26.106 3.638 17.648 1.00 58.42 602 GLN A C 1
ATOM 2420 O O . GLN A 1 302 ? -27.194 3.188 17.287 1.00 56.17 602 GLN A O 1
ATOM 2426 N N . TRP A 1 303 ? -25.641 3.494 18.886 1.00 62.12 603 TRP A N 1
ATOM 2427 C CA . TRP A 1 303 ? -26.347 2.752 19.920 1.00 57.99 603 TRP A CA 1
ATOM 2428 C C . TRP A 1 303 ? -27.492 3.533 20.560 1.00 65.37 603 TRP A C 1
ATOM 2429 O O . TRP A 1 303 ? -28.319 2.943 21.276 1.00 63.01 603 TRP A O 1
ATOM 2440 N N . ASP A 1 304 ? -27.559 4.838 20.317 1.00 63.54 604 ASP A N 1
ATOM 2441 C CA . ASP A 1 304 ? -28.429 5.687 21.113 1.00 67.90 604 ASP A CA 1
ATOM 2442 C C . ASP A 1 304 ? -29.890 5.394 20.839 1.00 64.99 604 ASP A C 1
ATOM 2443 O O . ASP A 1 304 ? -30.687 5.319 21.779 1.00 61.52 604 ASP A O 1
ATOM 2448 N N . LYS A 1 305 ? -30.276 5.238 19.562 1.00 60.48 605 LYS A N 1
ATOM 2449 C CA . LYS A 1 305 ? -31.695 5.013 19.308 1.00 64.21 605 LYS A CA 1
ATOM 2450 C C . LYS A 1 305 ? -32.118 3.633 19.782 1.00 53.71 605 LYS A C 1
ATOM 2451 O O . LYS A 1 305 ? -33.255 3.463 20.239 1.00 60.84 605 LYS A O 1
ATOM 2457 N N . LEU A 1 306 ? -31.214 2.651 19.736 1.00 53.68 606 LEU A N 1
ATOM 2458 C CA . LEU A 1 306 ? -31.556 1.333 20.264 1.00 50.31 606 LEU A CA 1
ATOM 2459 C C . LEU A 1 306 ? -31.825 1.404 21.767 1.00 51.17 606 LEU A C 1
ATOM 2460 O O . LEU A 1 306 ? -32.856 0.910 22.250 1.00 48.27 606 LEU A O 1
ATOM 2465 N N . TRP A 1 307 ? -30.926 2.042 22.529 1.00 50.68 607 TRP A N 1
ATOM 2466 C CA . TRP A 1 307 ? -31.197 2.109 23.968 1.00 55.37 607 TRP A CA 1
ATOM 2467 C C . TRP A 1 307 ? -32.350 3.063 24.301 1.00 52.97 607 TRP A C 1
ATOM 2468 O O . TRP A 1 307 ? -33.015 2.872 25.320 1.00 62.54 607 TRP A O 1
ATOM 2479 N N . SER A 1 308 ? -32.661 4.035 23.443 1.00 57.25 608 SER A N 1
ATOM 2480 C CA . SER A 1 308 ? -33.816 4.900 23.702 1.00 62.98 608 SER A CA 1
ATOM 2481 C C . SER A 1 308 ? -35.125 4.161 23.484 1.00 62.57 608 SER A C 1
ATOM 2482 O O . SER A 1 308 ? -36.076 4.327 24.260 1.00 59.41 608 SER A O 1
ATOM 2485 N N . ILE A 1 309 ? -35.203 3.367 22.414 1.00 61.21 609 ILE A N 1
ATOM 2486 C CA . ILE A 1 309 ? -36.351 2.486 22.211 1.00 60.67 609 ILE A CA 1
ATOM 2487 C C . ILE A 1 309 ? -36.504 1.541 23.393 1.00 51.12 609 ILE A C 1
ATOM 2488 O O . ILE A 1 309 ? -37.614 1.318 23.901 1.00 52.23 609 ILE A O 1
ATOM 2493 N N . ASN A 1 310 ? -35.396 0.923 23.813 1.00 45.82 610 ASN A N 1
ATOM 2494 C CA . ASN A 1 310 ? -35.458 0.019 24.954 1.00 45.35 610 ASN A CA 1
ATOM 2495 C C . ASN A 1 310 ? -35.955 0.747 26.205 1.00 54.33 610 ASN A C 1
ATOM 2496 O O . ASN A 1 310 ? -36.719 0.185 27.006 1.00 57.33 610 ASN A O 1
ATOM 2501 N N . LYS A 1 311 ? -35.538 2.005 26.383 1.00 51.16 611 LYS A N 1
ATOM 2502 C CA . LYS A 1 311 ? -35.986 2.782 27.533 1.00 57.47 611 LYS A CA 1
ATOM 2503 C C . LYS A 1 311 ? -37.488 3.012 27.481 1.00 63.91 611 LYS A C 1
ATOM 2504 O O . LYS A 1 311 ? -38.194 2.816 28.476 1.00 63.68 611 LYS A O 1
ATOM 2510 N N . GLN A 1 312 ? -37.987 3.466 26.327 1.00 61.42 612 GLN A N 1
ATOM 2511 C CA . GLN A 1 312 ? -39.424 3.664 26.165 1.00 61.51 612 GLN A CA 1
ATOM 2512 C C . GLN A 1 312 ? -40.183 2.378 26.453 1.00 54.74 612 GLN A C 1
ATOM 2513 O O . GLN A 1 312 ? -41.272 2.413 27.038 1.00 60.06 612 GLN A O 1
ATOM 2519 N N . ILE A 1 313 ? -39.609 1.235 26.094 1.00 58.30 613 ILE A N 1
ATOM 2520 C CA . ILE A 1 313 ? -40.293 -0.031 26.339 1.00 59.17 613 ILE A CA 1
ATOM 2521 C C . ILE A 1 313 ? -40.328 -0.353 27.827 1.00 64.90 613 ILE A C 1
ATOM 2522 O O . ILE A 1 313 ? -41.364 -0.763 28.358 1.00 67.49 613 ILE A O 1
ATOM 2527 N N . ILE A 1 314 ? -39.196 -0.218 28.516 1.00 61.57 614 ILE A N 1
ATOM 2528 C CA . ILE A 1 314 ? -39.116 -0.793 29.858 1.00 58.39 614 ILE A CA 1
ATOM 2529 C C . ILE A 1 314 ? -39.606 0.175 30.933 1.00 59.72 614 ILE A C 1
ATOM 2530 O O . ILE A 1 314 ? -40.145 -0.265 31.954 1.00 55.68 614 ILE A O 1
ATOM 2535 N N . ASP A 1 315 ? -39.434 1.482 30.735 1.00 59.30 615 ASP A N 1
ATOM 2536 C CA . ASP A 1 315 ? -39.867 2.464 31.725 1.00 67.11 615 ASP A CA 1
ATOM 2537 C C . ASP A 1 315 ? -41.244 2.196 32.329 1.00 71.82 615 ASP A C 1
ATOM 2538 O O . ASP A 1 315 ? -41.350 2.211 33.560 1.00 72.87 615 ASP A O 1
ATOM 2543 N N . PRO A 1 316 ? -42.303 1.894 31.571 1.00 71.82 616 PRO A N 1
ATOM 2544 C CA . PRO A 1 316 ? -43.628 1.778 32.189 1.00 65.00 616 PRO A CA 1
ATOM 2545 C C . PRO A 1 316 ? -43.916 0.438 32.847 1.00 68.01 616 PRO A C 1
ATOM 2546 O O . PRO A 1 316 ? -44.979 0.300 33.463 1.00 74.66 616 PRO A O 1
ATOM 2550 N N . ILE A 1 317 ? -43.038 -0.559 32.755 1.00 55.43 617 ILE A N 1
ATOM 2551 C CA . ILE A 1 317 ? -43.397 -1.891 33.237 1.00 57.48 617 ILE A CA 1
ATOM 2552 C C . ILE A 1 317 ? -42.366 -2.458 34.212 1.00 59.12 617 ILE A C 1
ATOM 2553 O O . ILE A 1 317 ? -42.283 -3.683 34.374 1.00 62.14 617 ILE A O 1
ATOM 2558 N N . ILE A 1 318 ? -41.572 -1.591 34.852 1.00 56.53 618 ILE A N 1
ATOM 2559 C CA . ILE A 1 318 ? -40.530 -2.037 35.789 1.00 57.98 618 ILE A CA 1
ATOM 2560 C C . ILE A 1 318 ? -40.615 -1.259 37.101 1.00 58.67 618 ILE A C 1
ATOM 2561 O O . ILE A 1 318 ? -40.897 -0.050 37.084 1.00 57.55 618 ILE A O 1
ATOM 2566 N N . PRO A 1 319 ? -40.347 -1.897 38.249 1.00 55.06 619 PRO A N 1
ATOM 2567 C CA . PRO A 1 319 ? -40.462 -1.203 39.538 1.00 54.35 619 PRO A CA 1
ATOM 2568 C C . PRO A 1 319 ? -39.347 -0.197 39.758 1.00 52.70 619 PRO A C 1
ATOM 2569 O O . PRO A 1 319 ? -38.300 -0.236 39.110 1.00 58.27 619 PRO A O 1
ATOM 2573 N N . ARG A 1 320 ? -39.582 0.710 40.709 1.00 52.25 620 ARG A N 1
ATOM 2574 C CA . ARG A 1 320 ? -38.636 1.759 41.062 1.00 60.44 620 ARG A CA 1
ATOM 2575 C C . ARG A 1 320 ? -38.243 1.604 42.532 1.00 58.39 620 ARG A C 1
ATOM 2576 O O . ARG A 1 320 ? -39.102 1.345 43.373 1.00 54.68 620 ARG A O 1
ATOM 2584 N N . TYR A 1 321 ? -36.940 1.705 42.824 1.00 51.15 621 TYR A N 1
ATOM 2585 C CA . TYR A 1 321 ? -36.349 1.576 44.161 1.00 60.10 621 TYR A CA 1
ATOM 2586 C C . TYR A 1 321 ? -35.344 2.708 44.348 1.00 62.21 621 TYR A C 1
ATOM 2587 O O . TYR A 1 321 ? -35.061 3.473 43.418 1.00 57.43 621 TYR A O 1
ATOM 2596 N N . ALA A 1 322 ? -34.765 2.789 45.546 1.00 59.91 622 ALA A N 1
ATOM 2597 C CA . ALA A 1 322 ? -33.793 3.816 45.885 1.00 54.30 622 ALA A CA 1
ATOM 2598 C C . ALA A 1 322 ? -32.471 3.183 46.305 1.00 58.17 622 ALA A C 1
ATOM 2599 O O . ALA A 1 322 ? -32.445 2.096 46.894 1.00 56.37 622 ALA A O 1
ATOM 2601 N N . ALA A 1 323 ? -31.379 3.909 46.066 1.00 52.32 623 ALA A N 1
ATOM 2602 C CA . ALA A 1 323 ? -30.047 3.450 46.421 1.00 52.35 623 ALA A CA 1
ATOM 2603 C C . ALA A 1 323 ? -29.154 4.656 46.670 1.00 62.30 623 ALA A C 1
ATOM 2604 O O . ALA A 1 323 ? -29.304 5.704 46.031 1.00 52.94 623 ALA A O 1
ATOM 2606 N N . VAL A 1 324 ? -28.229 4.502 47.626 1.00 63.91 624 VAL A N 1
ATOM 2607 C CA . VAL A 1 324 ? -27.265 5.543 47.956 1.00 54.05 624 VAL A CA 1
ATOM 2608 C C . VAL A 1 324 ? -25.872 4.933 48.005 1.00 54.18 624 VAL A C 1
ATOM 2609 O O . VAL A 1 324 ? -25.697 3.741 48.274 1.00 56.89 624 VAL A O 1
ATOM 2613 N N . ASP A 1 325 ? -24.872 5.778 47.757 1.00 61.67 625 ASP A N 1
ATOM 2614 C CA . ASP A 1 325 ? -23.477 5.367 47.848 1.00 57.64 625 ASP A CA 1
ATOM 2615 C C . ASP A 1 325 ? -23.179 4.835 49.241 1.00 62.19 625 ASP A C 1
ATOM 2616 O O . ASP A 1 325 ? -23.443 5.504 50.242 1.00 64.16 625 ASP A O 1
ATOM 2621 N N . LYS A 1 326 ? -22.641 3.618 49.309 1.00 60.61 626 LYS A N 1
ATOM 2622 C CA . LYS A 1 326 ? -22.505 2.959 50.604 1.00 65.33 626 LYS A CA 1
ATOM 2623 C C . LYS A 1 326 ? -21.455 3.632 51.473 1.00 70.02 626 LYS A C 1
ATOM 2624 O O . LYS A 1 326 ? -21.681 3.848 52.670 1.00 59.07 626 LYS A O 1
ATOM 2630 N N . ASN A 1 327 ? -20.304 3.973 50.897 1.00 75.53 627 ASN A N 1
ATOM 2631 C CA . ASN A 1 327 ? -19.202 4.474 51.714 1.00 88.78 627 ASN A CA 1
ATOM 2632 C C . ASN A 1 327 ? -19.332 5.961 52.040 1.00 86.16 627 ASN A C 1
ATOM 2633 O O . ASN A 1 327 ? -18.961 6.381 53.145 1.00 79.72 627 ASN A O 1
ATOM 2638 N N . SER A 1 328 ? -19.880 6.761 51.126 1.00 66.64 628 SER A N 1
ATOM 2639 C CA . SER A 1 328 ? -19.954 8.208 51.300 1.00 65.05 628 SER A CA 1
ATOM 2640 C C . SER A 1 328 ? -21.367 8.722 51.578 1.00 69.00 628 SER A C 1
ATOM 2641 O O . SER A 1 328 ? -21.615 9.928 51.426 1.00 68.04 628 SER A O 1
ATOM 2644 N N . SER A 1 329 ? -22.314 7.841 51.910 1.00 69.30 629 SER A N 1
ATOM 2645 C CA . SER A 1 329 ? -23.639 8.308 52.301 1.00 66.65 629 SER A CA 1
ATOM 2646 C C . SER A 1 329 ? -23.523 9.074 53.610 1.00 61.31 629 SER A C 1
ATOM 2647 O O . SER A 1 329 ? -22.654 8.783 54.437 1.00 63.50 629 SER A O 1
ATOM 2650 N N . ILE A 1 330 ? -24.431 10.036 53.797 1.00 59.54 630 ILE A N 1
ATOM 2651 C CA . ILE A 1 330 ? -24.425 10.946 54.939 1.00 66.78 630 ILE A CA 1
ATOM 2652 C C . ILE A 1 330 ? -25.668 10.709 55.794 1.00 67.32 630 ILE A C 1
ATOM 2653 O O . ILE A 1 330 ? -26.787 10.595 55.271 1.00 69.27 630 ILE A O 1
ATOM 2658 N N . LEU A 1 331 ? -25.470 10.642 57.111 1.00 74.87 631 LEU A N 1
ATOM 2659 C CA . LEU A 1 331 ? -26.570 10.422 58.047 1.00 64.67 631 LEU A CA 1
ATOM 2660 C C . LEU A 1 331 ? -27.377 11.698 58.252 1.00 66.71 631 LEU A C 1
ATOM 2661 O O . LEU A 1 331 ? -26.826 12.746 58.593 1.00 66.97 631 LEU A O 1
ATOM 2666 N N . LEU A 1 332 ? -28.688 11.601 58.051 1.00 72.25 632 LEU A N 1
ATOM 2667 C CA . LEU A 1 332 ? -29.627 12.694 58.255 1.00 69.72 632 LEU A CA 1
ATOM 2668 C C . LEU A 1 332 ? -30.579 12.314 59.381 1.00 73.24 632 LEU A C 1
ATOM 2669 O O . LEU A 1 332 ? -31.148 11.216 59.368 1.00 65.52 632 LEU A O 1
ATOM 2674 N N . ILE A 1 333 ? -30.753 13.215 60.347 1.00 70.31 633 ILE A N 1
ATOM 2675 C CA . ILE A 1 333 ? -31.579 12.972 61.528 1.00 71.21 633 ILE A CA 1
ATOM 2676 C C . ILE A 1 333 ? -32.723 13.978 61.549 1.00 71.28 633 ILE A C 1
ATOM 2677 O O . ILE A 1 333 ? -32.485 15.192 61.516 1.00 70.63 633 ILE A O 1
ATOM 2682 N N . LEU A 1 334 ? -33.955 13.476 61.631 1.00 67.62 634 LEU A N 1
ATOM 2683 C CA . LEU A 1 334 ? -35.134 14.308 61.864 1.00 75.59 634 LEU A CA 1
ATOM 2684 C C . LEU A 1 334 ? -35.386 14.346 63.378 1.00 71.10 634 LEU A C 1
ATOM 2685 O O . LEU A 1 334 ? -35.961 13.418 63.943 1.00 69.56 634 LEU A O 1
ATOM 2690 N N . THR A 1 335 ? -34.944 15.419 64.048 1.00 69.22 635 THR A N 1
ATOM 2691 C CA . THR A 1 335 ? -34.844 15.410 65.512 1.00 74.21 635 THR A CA 1
ATOM 2692 C C . THR A 1 335 ? -36.194 15.459 66.218 1.00 77.26 635 THR A C 1
ATOM 2693 O O . THR A 1 335 ? -36.248 15.272 67.440 1.00 71.30 635 THR A O 1
ATOM 2697 N N . ASP A 1 336 ? -37.280 15.681 65.484 1.00 78.36 636 ASP A N 1
ATOM 2698 C CA . ASP A 1 336 ? -38.600 15.667 66.0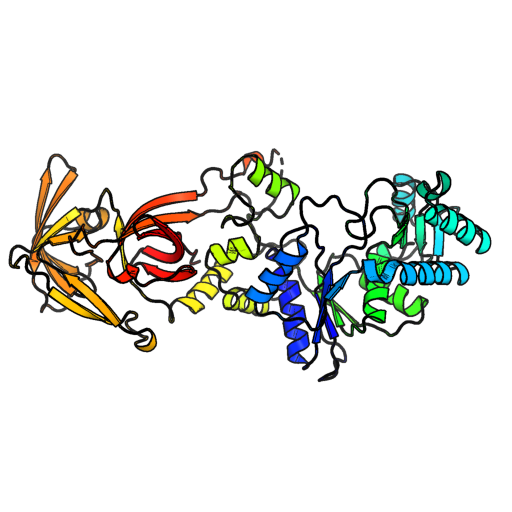86 1.00 75.96 636 ASP A CA 1
ATOM 2699 C C . ASP A 1 336 ? -39.229 14.275 66.131 1.00 72.82 636 ASP A C 1
ATOM 2700 O O . ASP A 1 336 ? -40.230 14.087 66.835 1.00 73.63 636 ASP A O 1
ATOM 2705 N N . LEU A 1 337 ? -38.665 13.288 65.440 1.00 69.91 637 LEU A N 1
ATOM 2706 C CA . LEU A 1 337 ? -39.282 11.970 65.404 1.00 70.74 637 LEU A CA 1
ATOM 2707 C C . LEU A 1 337 ? -38.596 11.000 66.352 1.00 69.90 637 LEU A C 1
ATOM 2708 O O . LEU A 1 337 ? -37.495 11.232 66.844 1.00 72.15 637 LEU A O 1
ATOM 2713 N N . THR A 1 338 ? -39.275 9.890 66.574 1.00 71.22 638 THR A N 1
ATOM 2714 C CA . THR A 1 338 ? -38.833 8.772 67.383 1.00 78.07 638 THR A CA 1
ATOM 2715 C C . THR A 1 338 ? -38.015 7.784 66.541 1.00 74.46 638 THR A C 1
ATOM 2716 O O . THR A 1 338 ? -37.976 7.859 65.317 1.00 73.81 638 THR A O 1
ATOM 2720 N N . ASP A 1 339 ? -37.351 6.842 67.212 1.00 73.88 639 ASP A N 1
ATOM 2721 C CA . ASP A 1 339 ? -36.651 5.806 66.465 1.00 78.20 639 ASP A CA 1
ATOM 2722 C C . ASP A 1 339 ? -37.561 4.635 66.149 1.00 74.29 639 ASP A C 1
ATOM 2723 O O . ASP A 1 339 ? -37.106 3.670 65.533 1.00 70.42 639 ASP A O 1
ATOM 2728 N N . GLN A 1 340 ? -38.831 4.691 66.554 1.00 71.78 640 GLN A N 1
ATOM 2729 C CA . GLN A 1 340 ? -39.778 3.654 66.162 1.00 74.51 640 GLN A CA 1
ATOM 2730 C C . GLN A 1 340 ? -39.868 3.573 64.647 1.00 76.74 640 GLN A C 1
ATOM 2731 O O . GLN A 1 340 ? -40.025 4.587 63.959 1.00 77.86 640 GLN A O 1
ATOM 2737 N N . VAL A 1 341 ? -39.764 2.356 64.131 1.00 67.69 641 VAL A N 1
ATOM 2738 C CA . VAL A 1 341 ? -39.755 2.127 62.694 1.00 74.20 641 VAL A CA 1
ATOM 2739 C C . VAL A 1 341 ? -41.199 2.083 62.216 1.00 78.15 641 VAL A C 1
ATOM 2740 O O . VAL A 1 341 ? -42.005 1.282 62.702 1.00 80.68 641 VAL A O 1
ATOM 2744 N N . ILE A 1 342 ? -41.529 2.963 61.282 1.00 80.22 642 ILE A N 1
ATOM 2745 C CA . ILE A 1 342 ? -42.845 3.027 60.664 1.00 75.56 642 ILE A CA 1
ATOM 2746 C C . ILE A 1 342 ? -42.765 2.379 59.289 1.00 69.74 642 ILE A C 1
ATOM 2747 O O . ILE A 1 342 ? -41.763 2.529 58.575 1.00 78.33 642 ILE A O 1
ATOM 2752 N N . GLN A 1 343 ? -43.807 1.629 58.927 1.00 71.61 643 GLN A N 1
ATOM 2753 C CA . GLN A 1 343 ? -43.854 0.880 57.672 1.00 71.01 643 GLN A CA 1
ATOM 2754 C C . GLN A 1 343 ? -45.132 1.244 56.929 1.00 74.39 643 GLN A C 1
ATOM 2755 O O . GLN A 1 343 ? -46.223 1.088 57.480 1.00 75.20 643 GLN A O 1
ATOM 2761 N N . LYS A 1 344 ? -44.998 1.727 55.682 1.00 72.00 644 LYS A N 1
ATOM 2762 C CA . LYS A 1 344 ? -46.126 2.180 54.865 1.00 76.84 644 LYS A CA 1
ATOM 2763 C C . LYS A 1 344 ? -46.082 1.578 53.466 1.00 78.66 644 LYS A C 1
ATOM 2764 O O . LYS A 1 344 ? -45.020 1.499 52.843 1.00 77.96 644 LYS A O 1
ATOM 2770 N N . GLU A 1 345 ? -47.248 1.169 52.968 1.00 76.33 645 GLU A N 1
ATOM 2771 C CA . GLU A 1 345 ? -47.366 0.595 51.632 1.00 76.59 645 GLU A CA 1
ATOM 2772 C C . GLU A 1 345 ? -47.283 1.676 50.559 1.00 79.42 645 GLU A C 1
ATOM 2773 O O . GLU A 1 345 ? -47.875 2.754 50.696 1.00 80.24 645 GLU A O 1
ATOM 2779 N N . ARG A 1 346 ? -46.542 1.381 49.485 1.00 66.58 646 ARG A N 1
ATOM 2780 C CA . ARG A 1 346 ? -46.455 2.259 48.327 1.00 80.19 646 ARG A CA 1
ATOM 2781 C C . ARG A 1 346 ? -46.579 1.411 47.068 1.00 79.34 646 ARG A C 1
ATOM 2782 O O . ARG A 1 346 ? -46.459 0.184 47.091 1.00 86.42 646 ARG A O 1
ATOM 2790 N N . ASP A 1 347 ? -46.835 2.068 45.953 1.00 76.68 647 ASP A N 1
ATOM 2791 C CA . ASP A 1 347 ? -46.877 1.344 44.696 1.00 78.57 647 ASP A CA 1
ATOM 2792 C C . ASP A 1 347 ? -45.457 1.172 44.166 1.00 67.37 647 ASP A C 1
ATOM 2793 O O . ASP A 1 347 ? -44.602 2.051 44.323 1.00 71.45 647 ASP A O 1
ATOM 2798 N N . LEU A 1 348 ? -45.182 0.005 43.598 1.00 66.63 648 LEU A N 1
ATOM 2799 C CA . LEU A 1 348 ? -43.881 -0.182 42.975 1.00 65.87 648 LEU A CA 1
ATOM 2800 C C . LEU A 1 348 ? -43.696 0.776 41.813 1.00 68.91 648 LEU A C 1
ATOM 2801 O O . LEU A 1 348 ? -42.558 1.116 41.461 1.00 61.05 648 LEU A O 1
ATOM 2806 N N . HIS A 1 349 ? -44.799 1.226 41.213 1.00 74.18 649 HIS A N 1
ATOM 2807 C CA . HIS A 1 349 ? -44.770 2.147 40.082 1.00 74.07 649 HIS A CA 1
ATOM 2808 C C . HIS A 1 349 ? -45.912 3.127 40.282 1.00 80.75 649 HIS A C 1
ATOM 2809 O O . HIS A 1 349 ? -47.061 2.712 40.447 1.00 84.26 649 HIS A O 1
ATOM 2816 N N . MET A 1 350 ? -45.590 4.417 40.302 1.00 89.20 650 MET A N 1
ATOM 2817 C CA . MET A 1 350 ? -46.590 5.439 40.584 1.00 101.40 650 MET A CA 1
ATOM 2818 C C . MET A 1 350 ? -47.632 5.579 39.481 1.00 98.21 650 MET A C 1
ATOM 2819 O O . MET A 1 350 ? -48.632 6.273 39.686 1.00 101.42 650 MET A O 1
ATOM 2824 N N . LYS A 1 351 ? -47.430 4.940 38.329 1.00 93.84 651 LYS A N 1
ATOM 2825 C CA . LYS A 1 351 ? -48.343 5.033 37.195 1.00 91.29 651 LYS A CA 1
ATOM 2826 C C . LYS A 1 351 ? -48.703 3.657 36.647 1.00 83.42 651 LYS A C 1
ATOM 2827 O O . LYS A 1 351 ? -49.114 3.543 35.493 1.00 85.68 651 LYS A O 1
ATOM 2833 N N . ASN A 1 352 ? -48.553 2.607 37.449 1.00 81.45 652 ASN A N 1
ATOM 2834 C CA . ASN A 1 352 ? -48.769 1.249 36.974 1.00 74.22 652 ASN A CA 1
ATOM 2835 C C . ASN A 1 352 ? -49.015 0.354 38.175 1.00 77.10 652 ASN A C 1
ATOM 2836 O O . ASN A 1 352 ? -48.219 -0.548 38.462 1.00 71.28 652 ASN A O 1
ATOM 2841 N N . LYS A 1 353 ? -50.126 0.599 38.877 1.00 90.16 653 LYS A N 1
ATOM 2842 C CA . LYS A 1 353 ? -50.506 -0.174 40.053 1.00 83.31 653 LYS A CA 1
ATOM 2843 C C . LYS A 1 353 ? -50.507 -1.675 39.771 1.00 84.39 653 LYS A C 1
ATOM 2844 O O . LYS A 1 353 ? -50.529 -2.484 40.700 1.00 85.15 653 LYS A O 1
ATOM 2850 N N . SER A 1 354 ? -50.439 -2.058 38.494 1.00 83.13 654 SER A N 1
ATOM 2851 C CA . SER A 1 354 ? -50.472 -3.471 38.134 1.00 92.18 654 SER A CA 1
ATOM 2852 C C . SER A 1 354 ? -49.270 -4.222 38.700 1.00 103.40 654 SER A C 1
ATOM 2853 O O . SER A 1 354 ? -49.397 -5.374 39.135 1.00 116.01 654 SER A O 1
ATOM 2856 N N . LEU A 1 355 ? -48.085 -3.592 38.699 1.00 102.25 655 LEU A N 1
ATOM 2857 C CA . LEU A 1 355 ? -46.909 -4.273 39.233 1.00 92.87 655 LEU A CA 1
ATOM 2858 C C . LEU A 1 355 ? -46.923 -4.355 40.744 1.00 87.80 655 LEU A C 1
ATOM 2859 O O . LEU A 1 355 ? -46.024 -4.982 41.302 1.00 96.35 655 LEU A O 1
ATOM 2864 N N . GLY A 1 356 ? -47.884 -3.720 41.406 1.00 78.35 656 GLY A N 1
ATOM 2865 C CA . GLY A 1 356 ? -48.146 -4.021 42.800 1.00 80.16 656 GLY A CA 1
ATOM 2866 C C . GLY A 1 356 ? -47.532 -3.035 43.779 1.00 80.21 656 GLY A C 1
ATOM 2867 O O . GLY A 1 356 ? -47.237 -1.874 43.467 1.00 78.13 656 GLY A O 1
ATOM 2868 N N . THR A 1 357 ? -47.343 -3.530 45.005 1.00 81.52 657 THR A N 1
ATOM 2869 C CA . THR A 1 357 ? -46.960 -2.723 46.151 1.00 82.81 657 THR A CA 1
ATOM 2870 C C . THR A 1 357 ? -45.631 -3.189 46.734 1.00 82.68 657 THR A C 1
ATOM 2871 O O . THR A 1 357 ? -45.203 -4.334 46.551 1.00 75.24 657 THR A O 1
ATOM 2875 N N . CYS A 1 358 ? -44.991 -2.262 47.450 1.00 90.62 658 CYS A N 1
ATOM 2876 C CA . CYS A 1 358 ? -43.811 -2.510 48.264 1.00 79.00 658 CYS A CA 1
ATOM 2877 C C . CYS A 1 358 ? -44.008 -1.860 49.631 1.00 78.67 658 CYS A C 1
ATOM 2878 O O . CYS A 1 358 ? -44.909 -1.036 49.835 1.00 78.87 658 CYS A O 1
ATOM 2881 N N . ASN A 1 359 ? -43.141 -2.243 50.570 1.00 69.35 659 ASN A N 1
ATOM 2882 C CA . ASN A 1 359 ? -43.120 -1.702 51.925 1.00 77.07 659 ASN A CA 1
ATOM 2883 C C . ASN A 1 359 ? -42.002 -0.681 52.085 1.00 75.71 659 ASN A C 1
ATOM 2884 O O . ASN A 1 359 ? -40.842 -0.967 51.769 1.00 84.34 659 ASN A O 1
ATOM 2889 N N . MET A 1 360 ? -42.346 0.495 52.600 1.00 73.11 660 MET A N 1
ATOM 2890 C CA . MET A 1 360 ? -41.397 1.571 52.851 1.00 71.69 660 MET A CA 1
ATOM 2891 C C . MET A 1 360 ? -41.207 1.725 54.358 1.00 66.10 660 MET A C 1
ATOM 2892 O O . MET A 1 360 ? -42.177 1.949 55.083 1.00 68.50 660 MET A O 1
ATOM 2897 N N . TYR A 1 361 ? -39.962 1.607 54.821 1.00 69.13 661 TYR A N 1
ATOM 2898 C CA . TYR A 1 361 ? -39.609 1.735 56.232 1.00 61.88 661 TYR A CA 1
ATOM 2899 C C . TYR A 1 361 ? -38.952 3.085 56.474 1.00 60.63 661 TYR A C 1
ATOM 2900 O O . TYR A 1 361 ? -38.157 3.544 55.651 1.00 63.02 661 TYR A O 1
ATOM 2909 N N . TYR A 1 362 ? -39.279 3.724 57.600 1.00 61.72 662 TYR A N 1
ATOM 2910 C CA . TYR A 1 362 ? -38.600 4.968 57.942 1.00 61.83 662 TYR A CA 1
ATOM 2911 C C . TYR A 1 362 ? -38.649 5.213 59.444 1.00 75.50 662 TYR A C 1
ATOM 2912 O O . TYR A 1 362 ? -39.416 4.593 60.182 1.00 69.84 662 TYR A O 1
ATOM 2921 N N . ASN A 1 363 ? -37.847 6.184 59.860 1.00 81.88 663 ASN A N 1
ATOM 2922 C CA . ASN A 1 363 ? -37.240 6.265 61.176 1.00 74.00 663 ASN A CA 1
ATOM 2923 C C . ASN A 1 363 ? -37.166 7.731 61.558 1.00 69.25 663 ASN A C 1
ATOM 2924 O O . ASN A 1 363 ? -37.763 8.589 60.903 1.00 67.44 663 ASN A O 1
ATOM 2929 N N . ASN A 1 364 ? -36.362 8.016 62.571 1.00 71.12 664 ASN A N 1
ATOM 2930 C CA . ASN A 1 364 ? -35.748 9.323 62.706 1.00 75.33 664 ASN A CA 1
ATOM 2931 C C . ASN A 1 364 ? -34.448 9.446 61.915 1.00 70.12 664 ASN A C 1
ATOM 2932 O O . ASN A 1 364 ? -33.973 10.570 61.721 1.00 66.35 664 ASN A O 1
ATOM 2937 N N . LYS A 1 365 ? -33.859 8.334 61.456 1.00 72.10 665 LYS A N 1
ATOM 2938 C CA . LYS A 1 365 ? -32.524 8.356 60.863 1.00 63.01 665 LYS A CA 1
ATOM 2939 C C . LYS A 1 365 ? -32.558 7.863 59.420 1.00 61.80 665 LYS A C 1
ATOM 2940 O O . LYS A 1 365 ? -33.239 6.881 59.099 1.00 61.45 665 LYS A O 1
ATOM 2946 N N . TYR A 1 366 ? -31.804 8.561 58.565 1.00 61.27 666 TYR A N 1
ATOM 2947 C CA . TYR A 1 366 ? -31.833 8.401 57.118 1.00 68.27 666 TYR A CA 1
ATOM 2948 C C . TYR A 1 366 ? -30.414 8.471 56.575 1.00 74.15 666 TYR A C 1
ATOM 2949 O O . TYR A 1 366 ? -29.509 8.992 57.229 1.00 68.73 666 TYR A O 1
ATOM 2958 N N . LEU A 1 367 ? -30.236 7.974 55.348 1.00 64.22 667 LEU A N 1
ATOM 2959 C CA . LEU A 1 367 ? -28.999 8.156 54.597 1.00 59.39 667 LEU A CA 1
ATOM 2960 C C . LEU A 1 367 ? -29.312 8.858 53.291 1.00 57.92 667 LEU A C 1
ATOM 2961 O O . LEU A 1 367 ? -30.271 8.498 52.597 1.00 57.36 667 LEU A O 1
ATOM 2966 N N . ILE A 1 368 ? -28.499 9.855 52.945 1.00 65.61 668 ILE A N 1
ATOM 2967 C CA . ILE A 1 368 ? -28.670 10.564 51.681 1.00 64.76 668 ILE A CA 1
ATOM 2968 C C . ILE A 1 368 ? -27.326 10.685 50.982 1.00 66.89 668 ILE A C 1
ATOM 2969 O O . ILE A 1 368 ? -26.266 10.470 51.574 1.00 71.59 668 ILE A O 1
ATOM 2974 N N . GLU A 1 369 ? -27.395 11.054 49.701 1.00 67.15 669 GLU A N 1
ATOM 2975 C CA . GLU A 1 369 ? -26.199 11.212 48.881 1.00 67.79 669 GLU A CA 1
ATOM 2976 C C . GLU A 1 369 ? -25.387 12.420 49.331 1.00 75.20 669 GLU A C 1
ATOM 2977 O O . GLU A 1 369 ? -25.941 13.484 49.625 1.00 80.26 669 GLU A O 1
ATOM 2983 N N . LEU A 1 370 ? -24.060 12.239 49.374 1.00 75.43 670 LEU A N 1
ATOM 2984 C CA . LEU A 1 370 ? -23.145 13.323 49.731 1.00 79.12 670 LEU A CA 1
ATOM 2985 C C . LEU A 1 370 ? -23.334 14.550 48.844 1.00 75.31 670 LEU A C 1
ATOM 2986 O O . LEU A 1 370 ? -23.345 15.685 49.337 1.00 83.97 670 LEU A O 1
ATOM 2991 N N . GLU A 1 371 ? -23.460 14.353 47.534 1.00 75.66 671 GLU A N 1
ATOM 2992 C CA . GLU A 1 371 ? -23.632 15.507 46.664 1.00 85.15 671 GLU A CA 1
ATOM 2993 C C . GLU A 1 371 ? -24.975 16.173 46.884 1.00 89.95 671 GLU A C 1
ATOM 2994 O O . GLU A 1 371 ? -25.138 17.341 46.519 1.00 93.94 671 GLU A O 1
ATOM 3000 N N . ASP A 1 372 ? -25.935 15.457 47.469 1.00 85.23 672 ASP A N 1
ATOM 3001 C CA . ASP A 1 372 ? -27.176 16.099 47.877 1.00 80.66 672 ASP A CA 1
ATOM 3002 C C . ASP A 1 372 ? -26.987 16.865 49.182 1.00 78.59 672 ASP A C 1
ATOM 3003 O O . ASP A 1 372 ? -27.458 18.000 49.314 1.00 75.36 672 ASP A O 1
ATOM 3008 N N . ALA A 1 373 ? -26.256 16.276 50.134 1.00 75.09 673 ALA A N 1
ATOM 3009 C CA . ALA A 1 373 ? -25.974 16.949 51.396 1.00 69.80 673 ALA A CA 1
ATOM 3010 C C . ALA A 1 373 ? -25.208 18.249 51.198 1.00 77.38 673 ALA A C 1
ATOM 3011 O O . ALA A 1 373 ? -25.404 19.207 51.960 1.00 74.93 673 ALA A O 1
ATOM 3013 N N . GLN A 1 374 ? -24.328 18.300 50.193 1.00 82.43 674 GLN A N 1
ATOM 3014 C CA . GLN A 1 374 ? -23.479 19.474 49.996 1.00 88.30 674 GLN A CA 1
ATOM 3015 C C . GLN A 1 374 ? -24.268 20.678 49.499 1.00 91.60 674 GLN A C 1
ATOM 3016 O O . GLN A 1 374 ? -23.853 21.821 49.720 1.00 95.15 674 GLN A O 1
ATOM 3022 N N . THR A 1 375 ? -25.389 20.448 48.820 1.00 91.82 675 THR A N 1
ATOM 3023 C CA . THR A 1 375 ? -26.248 21.539 48.374 1.00 94.80 675 THR A CA 1
ATOM 3024 C C . THR A 1 375 ? -27.202 22.032 49.454 1.00 91.82 675 THR A C 1
ATOM 3025 O O . THR A 1 375 ? -27.786 23.110 49.299 1.00 98.06 675 THR A O 1
ATOM 3029 N N . LEU A 1 376 ? -27.392 21.273 50.527 1.00 93.74 676 LEU A N 1
ATOM 3030 C CA . LEU A 1 376 ? -28.325 21.679 51.566 1.00 97.87 676 LEU A CA 1
ATOM 3031 C C . LEU A 1 376 ? -27.707 22.771 52.418 1.00 109.21 676 LEU A C 1
ATOM 3032 O O . LEU A 1 376 ? -26.512 22.736 52.727 1.00 104.33 676 LEU A O 1
ATOM 3037 N N . LEU A 1 377 ? -28.531 23.752 52.784 1.00 121.20 677 LEU A N 1
ATOM 3038 C CA . LEU A 1 377 ? -28.166 24.728 53.798 1.00 124.66 677 LEU A CA 1
ATOM 3039 C C . LEU A 1 377 ? -29.386 25.042 54.652 1.00 125.20 677 LEU A C 1
ATOM 3040 O O . LEU A 1 377 ? -30.512 24.659 54.336 1.00 125.34 677 LEU A O 1
ATOM 3042 N N . GLU A 1 378 ? -29.141 25.779 55.730 1.00 122.59 678 GLU A N 1
ATOM 3043 C CA . GLU A 1 378 ? -30.014 25.761 56.896 1.00 111.34 678 GLU A CA 1
ATOM 3044 C C . GLU A 1 378 ? -31.367 26.413 56.623 1.00 102.71 678 GLU A C 1
ATOM 3045 O O . GLU A 1 378 ? -31.477 27.375 55.859 1.00 89.64 678 GLU A O 1
ATOM 3051 N N . ASN A 1 379 ? -32.407 25.839 57.234 1.00 104.89 679 ASN A N 1
ATOM 3052 C CA . ASN A 1 379 ? -33.801 26.231 57.028 1.00 104.97 679 ASN A CA 1
ATOM 3053 C C . ASN A 1 379 ? -34.166 26.223 55.545 1.00 103.85 679 ASN A C 1
ATOM 3054 O O . ASN A 1 379 ? -34.767 27.159 55.015 1.00 107.05 679 ASN A O 1
ATOM 3059 N N . GLU A 1 380 ? -33.796 25.134 54.875 1.00 104.60 680 GLU A N 1
ATOM 3060 C CA . GLU A 1 380 ? -34.190 24.855 53.503 1.00 99.25 680 GLU A CA 1
ATOM 3061 C C . GLU A 1 380 ? -35.266 23.777 53.514 1.00 95.87 680 GLU A C 1
ATOM 3062 O O . GLU A 1 380 ? -35.088 22.734 54.149 1.00 101.36 680 GLU A O 1
ATOM 3068 N N . GLU A 1 381 ? -36.377 24.016 52.816 1.00 88.98 681 GLU A N 1
ATOM 3069 C CA . GLU A 1 381 ? -37.457 23.035 52.735 1.00 92.56 681 GLU A CA 1
ATOM 3070 C C . GLU A 1 381 ? -37.302 22.179 51.481 1.00 89.54 681 GLU A C 1
ATOM 3071 O O . GLU A 1 381 ? -37.523 22.653 50.361 1.00 99.54 681 GLU A O 1
ATOM 3077 N N . ILE A 1 382 ? -36.949 20.910 51.680 1.00 84.38 682 ILE A N 1
ATOM 3078 C CA . ILE A 1 382 ? -36.803 19.969 50.574 1.00 79.34 682 ILE A CA 1
ATOM 3079 C C . ILE A 1 382 ? -37.832 18.858 50.732 1.00 73.39 682 ILE A C 1
ATOM 3080 O O . ILE A 1 382 ? -38.612 18.859 51.686 1.00 82.66 682 ILE A O 1
ATOM 3085 N N . THR A 1 383 ? -37.855 17.915 49.798 1.00 72.31 683 THR A N 1
ATOM 3086 C CA . THR A 1 383 ? -38.797 16.800 49.818 1.00 74.89 683 THR A CA 1
ATOM 3087 C C . THR A 1 383 ? -38.027 15.490 49.808 1.00 79.91 683 THR A C 1
ATOM 3088 O O . THR A 1 383 ? -37.262 15.232 48.875 1.00 91.06 683 THR A O 1
ATOM 3092 N N . LEU A 1 384 ? -38.224 14.663 50.832 1.00 72.31 684 LEU A N 1
ATOM 3093 C CA . LEU A 1 384 ? -37.835 13.259 50.740 1.00 65.65 684 LEU A CA 1
ATOM 3094 C C . LEU A 1 384 ? -38.870 12.543 49.883 1.00 65.07 684 LEU A C 1
ATOM 3095 O O . LEU A 1 384 ? -40.020 12.379 50.299 1.00 70.38 684 LEU A O 1
ATOM 3100 N N . ILE A 1 385 ? -38.461 12.120 48.684 1.00 60.09 685 ILE A N 1
ATOM 3101 C CA . ILE A 1 385 ? -39.394 11.557 47.717 1.00 67.93 685 ILE A CA 1
ATOM 3102 C C . ILE A 1 385 ? -40.144 10.370 48.311 1.00 73.99 685 ILE A C 1
ATOM 3103 O O . ILE A 1 385 ? -39.574 9.554 49.044 1.00 74.98 685 ILE A O 1
ATOM 3108 N N . LYS A 1 386 ? -41.438 10.276 47.986 1.00 75.51 686 LYS A N 1
ATOM 3109 C CA . LYS A 1 386 ? -42.346 9.238 48.481 1.00 77.94 686 LYS A CA 1
ATOM 3110 C C . LYS A 1 386 ? -42.624 9.368 49.974 1.00 75.24 686 LYS A C 1
ATOM 3111 O O . LYS A 1 386 ? -43.421 8.599 50.516 1.00 87.90 686 LYS A O 1
ATOM 3117 N N . LEU A 1 387 ? -42.003 10.330 50.654 1.00 61.71 687 LEU A N 1
ATOM 3118 C CA . LEU A 1 387 ? -42.232 10.504 52.088 1.00 64.71 687 LEU A CA 1
ATOM 3119 C C . LEU A 1 387 ? -42.851 11.851 52.437 1.00 69.89 687 LEU A C 1
ATOM 3120 O O . LEU A 1 387 ? -43.964 11.886 52.975 1.00 80.05 687 LEU A O 1
ATOM 3125 N N . GLY A 1 388 ? -42.154 12.956 52.207 1.00 69.89 688 GLY A N 1
ATOM 3126 C CA . GLY A 1 388 ? -42.699 14.261 52.534 1.00 66.95 688 GLY A CA 1
ATOM 3127 C C . GLY A 1 388 ? -41.611 15.295 52.689 1.00 71.62 688 GLY A C 1
ATOM 3128 O O . GLY A 1 388 ? -40.419 14.992 52.677 1.00 78.54 688 GLY A O 1
ATOM 3129 N N . ASN A 1 389 ? -42.050 16.544 52.833 1.00 71.98 689 ASN A N 1
ATOM 3130 C CA . ASN A 1 389 ? -41.130 17.659 53.034 1.00 76.65 689 ASN A CA 1
ATOM 3131 C C . ASN A 1 389 ? -40.405 17.568 54.373 1.00 81.73 689 ASN A C 1
ATOM 3132 O O . ASN A 1 389 ? -40.931 17.060 55.366 1.00 76.22 689 ASN A O 1
ATOM 3137 N N . ILE A 1 390 ? -39.178 18.088 54.389 1.00 83.37 690 ILE A N 1
ATOM 3138 C CA . ILE A 1 390 ? -38.420 18.327 55.608 1.00 81.87 690 ILE A CA 1
ATOM 3139 C C . ILE A 1 390 ? -37.791 19.709 55.516 1.00 90.49 690 ILE A C 1
ATOM 3140 O O . ILE A 1 390 ? -37.683 20.303 54.439 1.00 96.05 690 ILE A O 1
ATOM 3145 N N . ILE A 1 391 ? -37.382 20.220 56.674 1.00 88.43 691 ILE A N 1
ATOM 3146 C CA . ILE A 1 391 ? -36.667 21.484 56.777 1.00 88.14 691 ILE A CA 1
ATOM 3147 C C . ILE A 1 391 ? -35.324 21.193 57.425 1.00 80.27 691 ILE A C 1
ATOM 3148 O O . ILE A 1 391 ? -35.271 20.745 58.577 1.00 86.86 691 ILE A O 1
ATOM 3153 N N . ILE A 1 392 ? -34.240 21.477 56.704 1.00 85.71 692 ILE A N 1
ATOM 3154 C CA . ILE A 1 392 ? -32.902 21.273 57.252 1.00 89.90 692 ILE A CA 1
ATOM 3155 C C . ILE A 1 392 ? -32.647 22.295 58.352 1.00 91.45 692 ILE A C 1
ATOM 3156 O O . ILE A 1 392 ? -32.967 23.478 58.206 1.00 96.44 692 ILE A O 1
ATOM 3161 N N . LYS A 1 393 ? -32.021 21.839 59.415 1.00 89.91 693 LYS A N 1
ATOM 3162 C CA . LYS A 1 393 ? -31.692 22.697 60.495 1.00 92.39 693 LYS A CA 1
ATOM 3163 C C . LYS A 1 393 ? -30.228 22.992 60.463 1.00 107.31 693 LYS A C 1
ATOM 3164 O O . LYS A 1 393 ? -29.849 24.049 60.048 1.00 112.23 693 LYS A O 1
ATOM 3170 N N . ASN A 1 394 ? -29.383 22.063 60.865 1.00 111.31 694 ASN A N 1
ATOM 3171 C CA . ASN A 1 394 ? -27.959 22.399 60.864 1.00 112.28 694 ASN A CA 1
ATOM 3172 C C . ASN A 1 394 ? -27.094 21.299 60.248 1.00 115.18 694 ASN A C 1
ATOM 3173 O O . ASN A 1 394 ? -27.308 20.103 60.499 1.00 125.54 694 ASN A O 1
ATOM 3178 N N . ILE A 1 395 ? -26.147 21.730 59.409 1.00 106.91 695 ILE A N 1
ATOM 3179 C CA . ILE A 1 395 ? -25.151 20.871 58.773 1.00 94.14 695 ILE A CA 1
ATOM 3180 C C . ILE A 1 395 ? -23.960 20.741 59.718 1.00 91.50 695 ILE A C 1
ATOM 3181 O O . ILE A 1 395 ? -23.207 21.700 59.912 1.00 93.92 695 ILE A O 1
ATOM 3186 N N . GLU A 1 396 ? -23.785 19.556 60.299 1.00 86.76 696 GLU A N 1
ATOM 3187 C CA . GLU A 1 396 ? -22.685 19.274 61.216 1.00 93.04 696 GLU A CA 1
ATOM 3188 C C . GLU A 1 396 ? -21.509 18.744 60.402 1.00 114.56 696 GLU A C 1
ATOM 3189 O O . GLU A 1 396 ? -21.439 17.548 60.088 1.00 116.01 696 GLU A O 1
ATOM 3195 N N . LYS A 1 397 ? -20.594 19.650 60.050 1.00 123.15 697 LYS A N 1
ATOM 3196 C CA . LYS A 1 397 ? -19.365 19.331 59.331 1.00 120.29 697 LYS A CA 1
ATOM 3197 C C . LYS A 1 397 ? -18.201 19.299 60.314 1.00 119.02 697 LYS A C 1
ATOM 3198 O O . LYS A 1 397 ? -18.051 20.210 61.135 1.00 129.97 697 LYS A O 1
ATOM 3200 N N . GLU A 1 398 ? -17.388 18.247 60.232 1.00 108.24 698 GLU A N 1
ATOM 3201 C CA . GLU A 1 398 ? -16.208 18.082 61.076 1.00 101.50 698 GLU A CA 1
ATOM 3202 C C . GLU A 1 398 ? -14.989 17.989 60.164 1.00 113.10 698 GLU A C 1
ATOM 3203 O O . GLU A 1 398 ? -14.843 17.014 59.420 1.00 115.78 698 GLU A O 1
ATOM 3205 N N . ASN A 1 399 ? -14.133 19.014 60.225 1.00 120.63 699 ASN A N 1
ATOM 3206 C CA . ASN A 1 399 ? -12.936 19.177 59.383 1.00 127.16 699 ASN A CA 1
ATOM 3207 C C . ASN A 1 399 ? -13.257 19.030 57.892 1.00 119.62 699 ASN A C 1
ATOM 3208 O O . ASN A 1 399 ? -12.601 18.300 57.144 1.00 120.11 699 ASN A O 1
ATOM 3213 N N . GLY A 1 400 ? -14.255 19.785 57.449 1.00 112.16 700 GLY A N 1
ATOM 3214 C CA . GLY A 1 400 ? -14.641 19.789 56.037 1.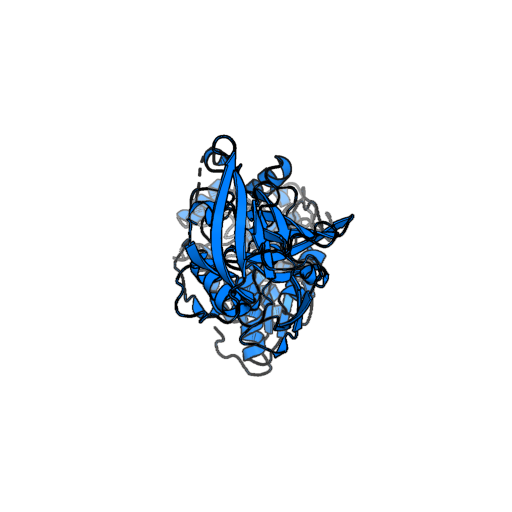00 109.53 700 GLY A CA 1
ATOM 3215 C C . GLY A 1 400 ? -15.554 18.661 55.605 1.00 112.63 700 GLY A C 1
ATOM 3216 O O . GLY A 1 400 ? -16.566 18.903 54.938 1.00 112.68 700 GLY A O 1
ATOM 3217 N N . LYS A 1 401 ? -15.217 17.423 55.965 1.00 112.28 701 LYS A N 1
ATOM 3218 C CA . LYS A 1 401 ? -16.074 16.278 55.668 1.00 110.81 701 LYS A CA 1
ATOM 3219 C C . LYS A 1 401 ? -17.371 16.407 56.458 1.00 117.80 701 LYS A C 1
ATOM 3220 O O . LYS A 1 401 ? -17.362 16.333 57.692 1.00 119.91 701 LYS A O 1
ATOM 3222 N N . ILE A 1 402 ? -18.489 16.619 55.754 1.00 115.50 702 ILE A N 1
ATOM 3223 C CA . ILE A 1 402 ? -19.781 16.633 56.427 1.00 101.65 702 ILE A CA 1
ATOM 3224 C C . ILE A 1 402 ? -19.971 15.309 57.147 1.00 99.62 702 ILE A C 1
ATOM 3225 O O . ILE A 1 402 ? -19.735 14.232 56.583 1.00 96.16 702 ILE A O 1
ATOM 3230 N N . LYS A 1 403 ? -20.366 15.385 58.415 1.00 95.83 703 LYS A N 1
ATOM 3231 C CA . LYS A 1 403 ? -20.567 14.198 59.232 1.00 93.47 703 LYS A CA 1
ATOM 3232 C C . LYS A 1 403 ? -22.027 13.933 59.559 1.00 91.15 703 LYS A C 1
ATOM 3233 O O . LYS A 1 403 ? -22.395 12.775 59.771 1.00 82.40 703 LYS A O 1
ATOM 3235 N N . GLN A 1 404 ? -22.867 14.968 59.598 1.00 93.58 704 GLN A N 1
ATOM 3236 C CA . GLN A 1 404 ? -24.263 14.783 59.970 1.00 82.95 704 GLN A CA 1
ATOM 3237 C C . GLN A 1 404 ? -25.085 15.938 59.426 1.00 80.70 704 GLN A C 1
ATOM 3238 O O . GLN A 1 404 ? -24.570 17.023 59.156 1.00 94.22 704 GLN A O 1
ATOM 3244 N N . ILE A 1 405 ? -26.373 15.691 59.263 1.00 69.40 705 ILE A N 1
ATOM 3245 C CA . ILE A 1 405 ? -27.331 16.758 59.015 1.00 75.37 705 ILE A CA 1
ATOM 3246 C C . ILE A 1 405 ? -28.509 16.542 59.947 1.00 91.73 705 ILE A C 1
ATOM 3247 O O . ILE A 1 405 ? -29.087 15.450 59.980 1.00 93.14 705 ILE A O 1
ATOM 3252 N N . ASN A 1 406 ? -28.843 17.573 60.720 1.00 90.36 706 ASN A N 1
ATOM 3253 C CA . ASN A 1 406 ? -30.032 17.572 61.555 1.00 79.75 706 ASN A CA 1
ATOM 3254 C C . ASN A 1 406 ? -31.111 18.400 60.866 1.00 78.78 706 ASN A C 1
ATOM 3255 O O . ASN A 1 406 ? -30.829 19.487 60.340 1.00 76.14 706 ASN A O 1
ATOM 3260 N N . ALA A 1 407 ? -32.336 17.865 60.862 1.00 71.92 707 ALA A N 1
ATOM 3261 C CA . ALA A 1 407 ? -33.488 18.460 60.202 1.00 67.92 707 ALA A CA 1
ATOM 3262 C C . ALA A 1 407 ? -34.717 18.183 61.049 1.00 75.72 707 ALA A C 1
ATOM 3263 O O . ALA A 1 407 ? -34.647 17.523 62.088 1.00 75.06 707 ALA A O 1
ATOM 3265 N N . LEU A 1 408 ? -35.853 18.600 60.549 1.00 79.86 708 LEU A N 1
ATOM 3266 C CA . LEU A 1 408 ? -37.091 18.350 61.205 1.00 79.21 708 LEU A CA 1
ATOM 3267 C C . LEU A 1 408 ? -38.194 17.958 60.251 1.00 80.26 708 LEU A C 1
ATOM 3268 O O . LEU A 1 408 ? -38.392 18.580 59.282 1.00 83.31 708 LEU A O 1
ATOM 3273 N N . SER A 1 409 ? -38.915 16.916 60.565 1.00 82.36 709 SER A N 1
ATOM 3274 C CA . SER A 1 409 ? -40.079 16.500 59.791 1.00 81.77 709 SER A CA 1
ATOM 3275 C C . SER A 1 409 ? -41.064 17.646 59.584 1.00 90.86 709 SER A C 1
ATOM 3276 O O . SER A 1 409 ? -41.410 18.361 60.526 1.00 100.93 709 SER A O 1
ATOM 3279 N N . ASN A 1 410 ? -41.514 17.815 58.335 1.00 89.02 710 ASN A N 1
ATOM 3280 C CA . ASN A 1 410 ? -42.620 18.702 57.991 1.00 93.18 710 ASN A CA 1
ATOM 3281 C C . ASN A 1 410 ? -43.411 18.022 56.871 1.00 89.83 710 ASN A C 1
ATOM 3282 O O . ASN A 1 410 ? -43.624 18.563 55.789 1.00 99.73 710 ASN A O 1
ATOM 3287 N N . PHE A 1 411 ? -43.849 16.788 57.132 1.00 85.16 711 PHE A N 1
ATOM 3288 C CA . PHE A 1 411 ? -44.317 15.920 56.050 1.00 93.66 711 PHE A CA 1
ATOM 3289 C C . PHE A 1 411 ? -45.617 16.421 55.442 1.00 100.79 711 PHE A C 1
ATOM 3290 O O . PHE A 1 411 ? -45.899 16.156 54.267 1.00 101.78 711 PHE A O 1
ATOM 3298 N N . HIS A 1 412 ? -46.405 17.145 56.216 1.00 104.60 712 HIS A N 1
ATOM 3299 C CA . HIS A 1 412 ? -47.688 17.652 55.766 1.00 113.15 712 HIS A CA 1
ATOM 3300 C C . HIS A 1 412 ? -47.573 19.010 55.088 1.00 120.61 712 HIS A C 1
ATOM 3301 O O . HIS A 1 412 ? -48.596 19.655 54.834 1.00 126.92 712 HIS A O 1
ATOM 3308 N N . GLY A 1 413 ? -46.354 19.452 54.789 1.00 118.83 713 GLY A N 1
ATOM 3309 C CA . GLY A 1 413 ? -46.167 20.600 53.933 1.00 120.63 713 GLY A CA 1
ATOM 3310 C C . GLY A 1 413 ? -46.486 20.264 52.489 1.00 124.67 713 GLY A C 1
ATOM 3311 O O . GLY A 1 413 ? -46.700 19.111 52.109 1.00 121.91 713 GLY A O 1
ATOM 3312 N N . ASP A 1 414 ? -46.517 21.304 51.660 1.00 127.70 714 ASP A N 1
ATOM 3313 C CA . ASP A 1 414 ? -46.929 21.160 50.270 1.00 123.74 714 ASP A CA 1
ATOM 3314 C C . ASP A 1 414 ? -45.718 20.772 49.429 1.00 116.39 714 ASP A C 1
ATOM 3315 O O . ASP A 1 414 ? -44.788 21.565 49.256 1.00 111.63 714 ASP A O 1
ATOM 3320 N N . PHE A 1 415 ? -45.745 19.556 48.889 1.00 117.89 715 PHE A N 1
ATOM 3321 C CA . PHE A 1 415 ? -44.616 18.997 48.155 1.00 118.59 715 PHE A CA 1
ATOM 3322 C C . PHE A 1 415 ? -44.360 19.732 46.840 1.00 123.19 715 PHE A C 1
ATOM 3323 O O . PHE A 1 415 ? -43.389 19.427 46.141 1.00 122.56 715 PHE A O 1
ATOM 3331 N N . LYS A 1 416 ? -45.211 20.708 46.495 1.00 126.79 716 LYS A N 1
ATOM 3332 C CA . LYS A 1 416 ? -44.993 21.523 45.302 1.00 126.57 716 LYS A CA 1
ATOM 3333 C C . LYS A 1 416 ? -44.139 22.758 45.579 1.00 126.32 716 LYS A C 1
ATOM 3334 O O . LYS A 1 416 ? -43.350 23.164 44.718 1.00 122.11 716 LYS A O 1
ATOM 3340 N N . THR A 1 417 ? -44.285 23.361 46.759 1.00 131.68 717 THR A N 1
ATOM 3341 C CA . THR A 1 417 ? -43.498 24.517 47.179 1.00 132.77 717 THR A CA 1
ATOM 3342 C C . THR A 1 417 ? -42.008 24.339 46.920 1.00 132.15 717 THR A C 1
ATOM 3343 O O . THR A 1 417 ? -41.306 25.290 46.561 1.00 133.95 717 THR A O 1
ATOM 3347 N N . THR A 1 418 ? -41.527 23.119 47.116 1.00 128.25 718 THR A N 1
ATOM 3348 C CA . THR A 1 418 ? -40.107 22.816 47.106 1.00 116.92 718 THR A CA 1
ATOM 3349 C C . THR A 1 418 ? -39.609 22.551 45.695 1.00 112.59 718 THR A C 1
ATOM 3350 O O . THR A 1 418 ? -40.364 22.140 44.809 1.00 112.27 718 THR A O 1
ATOM 3354 N N . LYS A 1 419 ? -38.311 22.771 45.507 1.00 109.74 719 LYS A N 1
ATOM 3355 C CA . LYS A 1 419 ? -37.649 22.540 44.236 1.00 113.34 719 LYS A CA 1
ATOM 3356 C C . LYS A 1 419 ? -36.548 21.493 44.314 1.00 111.11 719 LYS A C 1
ATOM 3357 O O . LYS A 1 419 ? -36.078 21.037 43.263 1.00 107.15 719 LYS A O 1
ATOM 3363 N N . LYS A 1 420 ? -36.126 21.104 45.519 1.00 105.77 720 LYS A N 1
ATOM 3364 C CA . LYS A 1 420 ? -35.164 20.027 45.732 1.00 97.14 720 LYS A CA 1
ATOM 3365 C C . LYS A 1 420 ? -35.937 18.805 46.215 1.00 103.32 720 LYS A C 1
ATOM 3366 O O . LYS A 1 420 ? -36.451 18.797 47.338 1.00 110.93 720 LYS A O 1
ATOM 3372 N N . LYS A 1 421 ? -36.028 17.786 45.366 1.00 90.86 721 LYS A N 1
ATOM 3373 C CA . LYS A 1 421 ? -36.642 16.509 45.705 1.00 77.20 721 LYS A CA 1
ATOM 3374 C C . LYS A 1 421 ? -35.561 15.438 45.631 1.00 79.89 721 LYS A C 1
ATOM 3375 O O . LYS A 1 421 ? -34.978 15.226 44.562 1.00 81.97 721 LYS A O 1
ATOM 3381 N N . ILE A 1 422 ? -35.288 14.768 46.759 1.00 74.53 722 ILE A N 1
ATOM 3382 C CA . ILE A 1 422 ? -34.148 13.859 46.852 1.00 72.15 722 ILE A CA 1
ATOM 3383 C C . ILE A 1 422 ? -34.571 12.489 47.370 1.00 66.71 722 ILE A C 1
ATOM 3384 O O . ILE A 1 422 ? -35.557 12.341 48.098 1.00 67.51 722 ILE A O 1
ATOM 3389 N N . HIS A 1 423 ? -33.818 11.475 46.964 1.00 60.24 723 HIS A N 1
ATOM 3390 C CA . HIS A 1 423 ? -34.052 10.117 47.409 1.00 57.93 723 HIS A CA 1
ATOM 3391 C C . HIS A 1 423 ? -33.244 9.833 48.675 1.00 62.34 723 HIS A C 1
ATOM 3392 O O . HIS A 1 423 ? -32.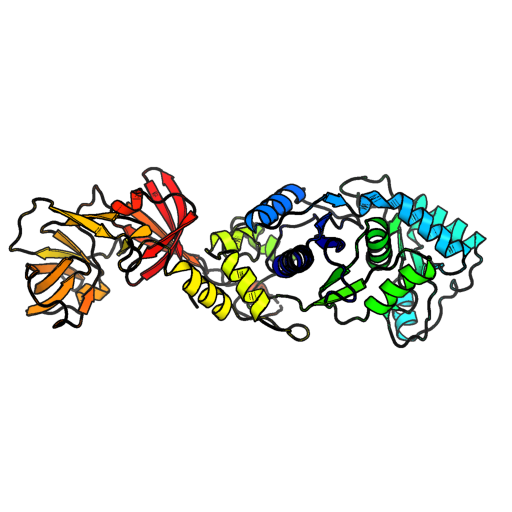314 10.567 49.033 1.00 58.28 723 HIS A O 1
ATOM 3399 N N . TRP A 1 424 ? -33.617 8.755 49.359 1.00 60.64 724 TRP A N 1
ATOM 3400 C CA . TRP A 1 424 ? -33.111 8.498 50.703 1.00 58.89 724 TRP A CA 1
ATOM 3401 C C . TRP A 1 424 ? -33.279 7.018 50.989 1.00 61.64 724 TRP A C 1
ATOM 3402 O O . TRP A 1 424 ? -34.063 6.326 50.333 1.00 59.27 724 TRP A O 1
ATOM 3413 N N . LEU A 1 425 ? -32.521 6.541 51.968 1.00 56.44 725 LEU A N 1
ATOM 3414 C CA . LEU A 1 425 ? -32.716 5.236 52.564 1.00 56.47 725 LEU A CA 1
ATOM 3415 C C . LEU A 1 425 ? -32.913 5.392 54.065 1.00 59.02 725 LEU A C 1
ATOM 3416 O O . LEU A 1 425 ? -32.260 6.239 54.682 1.00 58.03 725 LEU A O 1
ATOM 3421 N N . PRO A 1 426 ? -33.783 4.596 54.681 1.00 57.90 726 PRO A N 1
ATOM 3422 C CA . PRO A 1 426 ? -33.828 4.580 56.146 1.00 58.95 726 PRO A CA 1
ATOM 3423 C C . PRO A 1 426 ? -32.538 3.991 56.677 1.00 69.32 726 PRO A C 1
ATOM 3424 O O . PRO A 1 426 ? -31.997 3.028 56.125 1.00 58.52 726 PRO A O 1
ATOM 3428 N N . TYR A 1 427 ? -32.033 4.590 57.750 1.00 67.78 727 TYR A N 1
ATOM 3429 C CA . TYR A 1 427 ? -30.807 4.097 58.353 1.00 62.24 727 TYR A CA 1
ATOM 3430 C C . TYR A 1 427 ? -31.128 2.847 59.162 1.00 65.25 727 TYR A C 1
ATOM 3431 O O . TYR A 1 427 ? -31.215 2.869 60.387 1.00 61.95 727 TYR A O 1
ATOM 3440 N N . LEU A 1 428 ? -31.294 1.730 58.458 1.00 64.86 728 LEU A N 1
ATOM 3441 C CA . LEU A 1 428 ? -31.535 0.427 59.087 1.00 67.49 728 LEU A CA 1
ATOM 3442 C C . LEU A 1 428 ? -30.525 -0.572 58.545 1.00 64.56 728 LEU A C 1
ATOM 3443 O O . LEU A 1 428 ? -30.878 -1.499 57.796 1.00 60.68 728 LEU A O 1
ATOM 3448 N N . PRO A 1 429 ? -29.257 -0.435 58.953 1.00 63.25 729 PRO A N 1
ATOM 3449 C CA . PRO A 1 429 ? -28.169 -1.157 58.275 1.00 60.63 729 PRO A CA 1
ATOM 3450 C C . PRO A 1 429 ? -28.372 -2.651 58.239 1.00 73.46 729 PRO A C 1
ATOM 3451 O O . PRO A 1 429 ? -27.973 -3.303 57.270 1.00 91.82 729 PRO A O 1
ATOM 3455 N N . GLN A 1 430 ? -29.013 -3.216 59.253 1.00 67.83 730 GLN A N 1
ATOM 3456 C CA . GLN A 1 430 ? -29.258 -4.649 59.224 1.00 67.96 730 GLN A CA 1
ATOM 3457 C C . GLN A 1 430 ? -30.334 -5.055 58.231 1.00 68.31 730 GLN A C 1
ATOM 3458 O O . GLN A 1 430 ? -30.548 -6.257 58.047 1.00 75.04 730 GLN A O 1
ATOM 3464 N N . GLN A 1 431 ? -31.006 -4.100 57.581 1.00 63.46 731 GLN A N 1
ATOM 3465 C CA . GLN A 1 431 ? -31.986 -4.428 56.554 1.00 66.64 731 GLN A CA 1
ATOM 3466 C C . GLN A 1 431 ? -31.634 -3.910 55.172 1.00 66.72 731 GLN A C 1
ATOM 3467 O O . GLN A 1 431 ? -32.220 -4.381 54.194 1.00 69.33 731 GLN A O 1
ATOM 3473 N N . LEU A 1 432 ? -30.733 -2.943 55.060 1.00 66.82 732 LEU A N 1
ATOM 3474 C CA . LEU A 1 432 ? -30.372 -2.428 53.749 1.00 59.59 732 LEU A CA 1
ATOM 3475 C C . LEU A 1 432 ? -29.622 -3.495 52.953 1.00 60.11 732 LEU A C 1
ATOM 3476 O O . LEU A 1 432 ? -28.863 -4.299 53.506 1.00 64.33 732 LEU A O 1
ATOM 3481 N N . ILE A 1 433 ? -29.849 -3.501 51.642 1.00 60.95 733 ILE A N 1
ATOM 3482 C CA . ILE A 1 433 ? -29.248 -4.481 50.735 1.00 59.68 733 ILE A CA 1
ATOM 3483 C C . ILE A 1 433 ? -27.978 -3.873 50.145 1.00 60.36 733 ILE A C 1
ATOM 3484 O O . ILE A 1 433 ? -28.018 -2.798 49.540 1.00 65.43 733 ILE A O 1
ATOM 3489 N N . THR A 1 434 ? -26.844 -4.543 50.337 1.00 54.86 734 THR A N 1
ATOM 3490 C CA . THR A 1 434 ? -25.599 -4.124 49.709 1.00 54.64 734 THR A CA 1
ATOM 3491 C C . THR A 1 434 ? -25.537 -4.619 48.260 1.00 53.67 734 THR A C 1
ATOM 3492 O O . THR A 1 434 ? -25.845 -5.783 47.967 1.00 58.11 734 THR A O 1
ATOM 3496 N N . CYS A 1 435 ? -25.154 -3.720 47.349 1.00 53.06 735 CYS A N 1
ATOM 3497 C CA . CYS A 1 435 ? -25.109 -4.030 45.924 1.00 52.72 735 CYS A CA 1
ATOM 3498 C C . CYS A 1 435 ? -23.819 -3.493 45.318 1.00 55.79 735 CYS A C 1
ATOM 3499 O O . CYS A 1 435 ? -23.305 -2.451 45.734 1.00 63.17 735 CYS A O 1
ATOM 3502 N N . THR A 1 436 ? -23.301 -4.212 44.327 1.00 61.48 736 THR A N 1
ATOM 3503 C CA . THR A 1 436 ? -22.280 -3.693 43.422 1.00 57.57 736 THR A CA 1
ATOM 3504 C C . THR A 1 436 ? -22.950 -3.286 42.118 1.00 59.50 736 THR A C 1
ATOM 3505 O O . THR A 1 436 ? -23.755 -4.042 41.567 1.00 57.38 736 THR A O 1
ATOM 3509 N N . LEU A 1 437 ? -22.614 -2.089 41.647 1.00 60.04 737 LEU A N 1
ATOM 3510 C CA . LEU A 1 437 ? -23.139 -1.472 40.439 1.00 57.53 737 LEU A CA 1
ATOM 3511 C C . LEU A 1 437 ? -22.051 -1.498 39.367 1.00 61.12 737 LEU A C 1
ATOM 3512 O O . LEU A 1 437 ? -20.951 -0.965 39.589 1.00 54.16 737 LEU A O 1
ATOM 3517 N N . TYR A 1 438 ? -22.367 -2.084 38.200 1.00 49.19 738 TYR A N 1
ATOM 3518 C CA . TYR A 1 438 ? -21.449 -2.173 37.070 1.00 50.65 738 TYR A CA 1
ATOM 3519 C C . TYR A 1 438 ? -21.940 -1.254 35.953 1.00 53.30 738 TYR A C 1
ATOM 3520 O O . TYR A 1 438 ? -23.008 -1.474 35.373 1.00 49.94 738 TYR A O 1
ATOM 3529 N N . GLU A 1 439 ? -21.151 -0.237 35.645 1.00 51.25 739 GLU A N 1
ATOM 3530 C CA . GLU A 1 439 ? -21.423 0.679 34.548 1.00 53.91 739 GLU A CA 1
ATOM 3531 C C . GLU A 1 439 ? -20.381 0.376 33.487 1.00 53.45 739 GLU A C 1
ATOM 3532 O O . GLU A 1 439 ? -19.182 0.565 33.715 1.00 55.61 739 GLU A O 1
ATOM 3538 N N . TYR A 1 440 ? -20.828 -0.128 32.350 1.00 60.59 740 TYR A N 1
ATOM 3539 C CA . TYR A 1 440 ? -19.913 -0.572 31.317 1.00 61.88 740 TYR A CA 1
ATOM 3540 C C . TYR A 1 440 ? -19.752 0.503 30.252 1.00 57.74 740 TYR A C 1
ATOM 3541 O O . TYR A 1 440 ? -20.538 1.445 30.148 1.00 61.93 740 TYR A O 1
ATOM 3550 N N . ASP A 1 441 ? -18.677 0.369 29.493 1.00 55.63 741 ASP A N 1
ATOM 3551 C CA . ASP A 1 441 ? -18.393 1.240 28.376 1.00 51.80 741 ASP A CA 1
ATOM 3552 C C . ASP A 1 441 ? -17.853 0.378 27.255 1.00 59.01 741 ASP A C 1
ATOM 3553 O O . ASP A 1 441 ? -17.549 -0.802 27.455 1.00 56.04 741 ASP A O 1
ATOM 3558 N N . HIS A 1 442 ? -17.730 0.984 26.072 1.00 58.50 742 HIS A N 1
ATOM 3559 C CA . HIS A 1 442 ? -17.310 0.260 24.884 1.00 55.78 742 HIS A CA 1
ATOM 3560 C C . HIS A 1 442 ? -15.862 -0.173 24.995 1.00 53.46 742 HIS A C 1
ATOM 3561 O O . HIS A 1 442 ? -15.008 0.547 25.521 1.00 51.89 742 HIS A O 1
ATOM 3568 N N . LEU A 1 443 ? -15.581 -1.349 24.432 1.00 61.73 743 LEU A N 1
ATOM 3569 C CA . LEU A 1 443 ? -14.233 -1.896 24.504 1.00 59.33 743 LEU A CA 1
ATOM 3570 C C . LEU A 1 443 ? -13.238 -1.127 23.631 1.00 65.13 743 LEU A C 1
ATOM 3571 O O . LEU A 1 443 ? -12.042 -1.095 23.953 1.00 67.18 743 LEU A O 1
ATOM 3576 N N . ILE A 1 444 ? -13.687 -0.478 22.549 1.00 66.62 744 ILE A N 1
ATOM 3577 C CA . ILE A 1 444 ? -12.783 0.360 21.760 1.00 65.72 744 ILE A CA 1
ATOM 3578 C C . ILE A 1 444 ? -13.299 1.790 21.714 1.00 64.43 744 ILE A C 1
ATOM 3579 O O . ILE A 1 444 ? -14.476 2.065 21.938 1.00 75.48 744 ILE A O 1
ATOM 3584 N N . THR A 1 445 ? -12.381 2.707 21.399 1.00 62.62 745 THR A N 1
ATOM 3585 C CA . THR A 1 445 ? -12.634 4.141 21.430 1.00 75.03 745 THR A CA 1
ATOM 3586 C C . THR A 1 445 ? -12.933 4.732 20.056 1.00 76.91 745 THR A C 1
ATOM 3587 O O . THR A 1 445 ? -13.395 5.879 19.978 1.00 82.58 745 THR A O 1
ATOM 3591 N N . VAL A 1 446 ? -12.671 3.992 18.985 1.00 71.37 746 VAL A N 1
ATOM 3592 C CA . VAL A 1 446 ? -12.927 4.433 17.618 1.00 77.32 746 VAL A CA 1
ATOM 3593 C C . VAL A 1 446 ? -14.145 3.699 17.067 1.00 83.11 746 VAL A C 1
ATOM 3594 O O . VAL A 1 446 ? -14.428 2.552 17.437 1.00 83.34 746 VAL A O 1
ATOM 3598 N N . ASP A 1 447 ? -14.870 4.371 16.163 1.00 84.63 747 ASP A N 1
ATOM 3599 C CA . ASP A 1 447 ? -16.065 3.767 15.575 1.00 75.86 747 ASP A CA 1
ATOM 3600 C C . ASP A 1 447 ? -15.708 2.548 14.735 1.00 71.52 747 ASP A C 1
ATOM 3601 O O . ASP A 1 447 ? -16.457 1.564 14.706 1.00 71.20 747 ASP A O 1
ATOM 3606 N N . LYS A 1 448 ? -14.548 2.579 14.079 1.00 70.03 748 LYS A N 1
ATOM 3607 C CA . LYS A 1 448 ? -14.081 1.477 13.247 1.00 81.65 748 LYS A CA 1
ATOM 3608 C C . LYS A 1 448 ? -12.561 1.540 13.174 1.00 87.34 748 LYS A C 1
ATOM 3609 O O . LYS A 1 448 ? -11.951 2.568 13.478 1.00 91.44 748 LYS A O 1
ATOM 3615 N N . PHE A 1 449 ? -11.952 0.425 12.781 1.00 92.77 749 PHE A N 1
ATOM 3616 C CA . PHE A 1 449 ? -10.513 0.377 12.534 1.00 99.35 749 PHE A CA 1
ATOM 3617 C C . PHE A 1 449 ? -10.199 0.618 11.066 1.00 100.94 749 PHE A C 1
ATOM 3618 O O . PHE A 1 449 ? -10.143 -0.328 10.279 1.00 107.31 749 PHE A O 1
ATOM 3626 N N . ASP A 1 456 ? -1.588 -2.667 15.884 1.00 89.96 756 ASP A N 1
ATOM 3627 C CA . ASP A 1 456 ? -1.576 -1.374 16.560 1.00 94.69 756 ASP A CA 1
ATOM 3628 C C . ASP A 1 456 ? -2.942 -1.083 17.173 1.00 87.91 756 ASP A C 1
ATOM 3629 O O . ASP A 1 456 ? -3.090 -0.150 17.971 1.00 86.57 756 ASP A O 1
ATOM 3634 N N . TRP A 1 457 ? -3.936 -1.895 16.793 1.00 80.72 757 TRP A N 1
ATOM 3635 C CA . TRP A 1 457 ? -5.309 -1.651 17.230 1.00 81.80 757 TRP A CA 1
ATOM 3636 C C . TRP A 1 457 ? -5.436 -1.654 18.755 1.00 84.29 757 TRP A C 1
ATOM 3637 O O . TRP A 1 457 ? -6.335 -1.001 19.304 1.00 79.41 757 TRP A O 1
ATOM 3648 N N . THR A 1 458 ? -4.537 -2.364 19.451 1.00 82.94 758 THR A N 1
ATOM 3649 C CA . THR A 1 458 ? -4.493 -2.341 20.910 1.00 87.78 758 THR A CA 1
ATOM 3650 C C . THR A 1 458 ? -4.414 -0.929 21.468 1.00 81.25 758 THR A C 1
ATOM 3651 O O . THR A 1 458 ? -4.670 -0.732 22.664 1.00 89.35 758 THR A O 1
ATOM 3655 N N . ASN A 1 459 ? -4.052 0.053 20.641 1.00 81.05 759 ASN A N 1
ATOM 3656 C CA . ASN A 1 459 ? -3.930 1.434 21.088 1.00 89.13 759 ASN A CA 1
ATOM 3657 C C . ASN A 1 459 ? -5.274 2.100 21.325 1.00 80.09 759 ASN A C 1
ATOM 3658 O O . ASN A 1 459 ? -5.311 3.168 21.950 1.00 77.30 759 ASN A O 1
ATOM 3663 N N . PHE A 1 460 ? -6.367 1.500 20.844 1.00 80.20 760 PHE A N 1
ATOM 3664 C CA . PHE A 1 460 ? -7.700 2.075 20.995 1.00 78.87 760 PHE A CA 1
ATOM 3665 C C . PHE A 1 460 ? -8.614 1.185 21.830 1.00 74.65 760 PHE A C 1
ATOM 3666 O O . PHE A 1 460 ? -9.839 1.309 21.749 1.00 72.32 760 PHE A O 1
ATOM 3674 N N . ILE A 1 461 ? -8.041 0.291 22.631 1.00 69.29 761 ILE A N 1
ATOM 3675 C CA . ILE A 1 461 ? -8.808 -0.503 23.585 1.00 64.28 761 ILE A CA 1
ATOM 3676 C C . ILE A 1 461 ? -9.015 0.308 24.855 1.00 57.82 761 ILE A C 1
ATOM 3677 O O . ILE A 1 461 ? -8.067 0.879 25.401 1.00 59.25 761 ILE A O 1
ATOM 3682 N N . ASN A 1 462 ? -10.262 0.382 25.313 1.00 58.01 762 ASN A N 1
ATOM 3683 C CA . ASN A 1 462 ? -10.565 0.989 26.603 1.00 65.27 762 ASN A CA 1
ATOM 3684 C C . ASN A 1 462 ? -10.460 -0.135 27.627 1.00 61.22 762 ASN A C 1
ATOM 3685 O O . ASN A 1 462 ? -11.392 -0.909 27.836 1.00 55.54 762 ASN A O 1
ATOM 3690 N N . PHE A 1 463 ? -9.278 -0.260 28.228 1.00 70.06 763 PHE A N 1
ATOM 3691 C CA . PHE A 1 463 ? -9.067 -1.234 29.291 1.00 71.03 763 PHE A CA 1
ATOM 3692 C C . PHE A 1 463 ? -9.833 -0.843 30.551 1.00 72.69 763 PHE A C 1
ATOM 3693 O O . PHE A 1 463 ? -10.098 -1.694 31.401 1.00 81.99 763 PHE A O 1
ATOM 3701 N N . ASN A 1 464 ? -10.222 0.415 30.669 1.00 67.85 764 ASN A N 1
ATOM 3702 C CA . ASN A 1 464 ? -10.898 0.906 31.862 1.00 56.82 764 ASN A CA 1
ATOM 3703 C C . ASN A 1 464 ? -12.391 1.085 31.614 1.00 55.30 764 ASN A C 1
ATOM 3704 O O . ASN A 1 464 ? -12.944 2.161 31.800 1.00 62.52 764 ASN A O 1
ATOM 3709 N N . SER A 1 465 ? -13.042 0.012 31.183 1.00 56.91 765 SER A N 1
ATOM 3710 C CA . SER A 1 465 ? -14.412 0.092 30.685 1.00 59.85 765 SER A CA 1
ATOM 3711 C C . SER A 1 465 ? -15.427 -0.662 31.542 1.00 63.32 765 SER A C 1
ATOM 3712 O O . SER A 1 465 ? -16.576 -0.846 31.106 1.00 56.35 765 SER A O 1
ATOM 3715 N N . LYS A 1 466 ? -15.045 -1.088 32.748 1.00 52.37 766 LYS A N 1
ATOM 3716 C CA . LYS A 1 466 ? -15.940 -1.727 33.718 1.00 51.74 766 LYS A CA 1
ATOM 3717 C C . LYS A 1 466 ? -15.794 -0.925 35.007 1.00 52.45 766 LYS A C 1
ATOM 3718 O O . LYS A 1 466 ? -14.775 -1.036 35.690 1.00 55.26 766 LYS A O 1
ATOM 3724 N N . HIS A 1 467 ? -16.775 -0.083 35.328 1.00 54.58 767 HIS A N 1
ATOM 3725 C CA . HIS A 1 467 ? -16.721 0.736 36.529 1.00 57.01 767 HIS A CA 1
ATOM 3726 C C . HIS A 1 467 ? -17.635 0.125 37.586 1.00 59.92 767 HIS A C 1
ATOM 3727 O O . HIS A 1 467 ? -18.827 -0.079 37.339 1.00 53.05 767 HIS A O 1
ATOM 3734 N N . GLU A 1 468 ? -17.064 -0.212 38.737 1.00 66.78 768 GLU A N 1
ATOM 3735 C CA . GLU A 1 468 ? -17.808 -0.802 39.840 1.00 61.33 768 GLU A CA 1
ATOM 3736 C C . GLU A 1 468 ? -17.935 0.231 40.947 1.00 61.06 768 GLU A C 1
ATOM 3737 O O . GLU A 1 468 ? -16.988 0.975 41.214 1.00 60.55 768 GLU A O 1
ATOM 3743 N N . THR A 1 469 ? -19.122 0.302 41.554 1.00 62.70 769 THR A N 1
ATOM 3744 C CA . THR A 1 469 ? -19.327 1.102 42.762 1.00 64.11 769 THR A CA 1
ATOM 3745 C C . THR A 1 469 ? -20.237 0.341 43.728 1.00 57.57 769 THR A C 1
ATOM 3746 O O . THR A 1 469 ? -20.992 -0.542 43.333 1.00 64.98 769 THR A O 1
ATOM 3750 N N . LEU A 1 470 ? -20.124 0.650 45.015 1.00 57.01 770 LEU A N 1
ATOM 3751 C CA . LEU A 1 470 ? -20.840 -0.070 46.065 1.00 63.15 770 LEU A CA 1
ATOM 3752 C C . LEU A 1 470 ? -21.917 0.829 46.651 1.00 59.51 770 LEU A C 1
ATOM 3753 O O . LEU A 1 470 ? -21.645 1.989 46.976 1.00 54.49 770 LEU A O 1
ATOM 3758 N N . VAL A 1 471 ? -23.139 0.294 46.776 1.00 53.98 771 VAL A N 1
ATOM 3759 C CA . VAL A 1 471 ? -24.273 1.076 47.242 1.00 53.41 771 VAL A CA 1
ATOM 3760 C C . VAL A 1 471 ? -25.066 0.263 48.248 1.00 63.09 771 VAL A C 1
ATOM 3761 O O . VAL A 1 471 ? -24.941 -0.964 48.336 1.00 57.14 771 VAL A O 1
ATOM 3765 N N . TYR A 1 472 ? -25.966 1.000 48.895 1.00 56.12 772 TYR A N 1
ATOM 3766 C CA . TYR A 1 472 ? -26.938 0.516 49.853 1.00 59.53 772 TYR A CA 1
ATOM 3767 C C . TYR A 1 472 ? -28.259 0.687 49.123 1.00 53.46 772 TYR A C 1
ATOM 3768 O O . TYR A 1 472 ? -28.484 1.722 48.495 1.00 53.17 772 TYR A O 1
ATOM 3777 N N . ALA A 1 473 ? -29.137 -0.304 49.192 1.00 53.37 773 ALA A N 1
ATOM 3778 C CA . ALA A 1 473 ? -30.383 -0.193 48.541 1.00 55.57 773 ALA A CA 1
ATOM 3779 C C . ALA A 1 473 ? -31.469 -0.550 49.508 1.00 55.51 773 ALA A C 1
ATOM 3780 O O . ALA A 1 473 ? -31.276 -1.314 50.360 1.00 55.28 773 ALA A O 1
ATOM 3782 N N . GLU A 1 474 ? -32.659 -0.119 49.241 1.00 62.42 774 GLU A N 1
ATOM 3783 C CA . GLU A 1 474 ? -33.766 -0.318 50.131 1.00 57.38 774 GLU A CA 1
ATOM 3784 C C . GLU A 1 474 ? -34.118 -1.766 50.254 1.00 56.26 774 GLU A C 1
ATOM 3785 O O . GLU A 1 474 ? -33.964 -2.563 49.324 1.00 63.45 774 GLU A O 1
ATOM 3791 N N . PRO A 1 475 ? -34.655 -2.095 51.409 1.00 57.03 775 PRO A N 1
ATOM 3792 C CA . PRO A 1 475 ? -34.868 -3.482 51.739 1.00 62.63 775 PRO A CA 1
ATOM 3793 C C . PRO A 1 475 ? -35.750 -4.235 50.820 1.00 64.48 775 PRO A C 1
ATOM 3794 O O . PRO A 1 475 ? -35.515 -5.375 50.577 1.00 68.74 775 PRO A O 1
ATOM 3798 N N . SER A 1 476 ? -36.742 -3.579 50.345 1.00 65.33 776 SER A N 1
ATOM 3799 C CA . SER A 1 476 ? -37.688 -4.165 49.459 1.00 62.00 776 SER A CA 1
ATOM 3800 C C . SER A 1 476 ? -37.051 -4.804 48.258 1.00 66.78 776 SER A C 1
ATOM 3801 O O . SER A 1 476 ? -37.522 -5.751 47.770 1.00 71.89 776 SER A O 1
ATOM 3804 N N . ILE A 1 477 ? -35.948 -4.303 47.808 1.00 60.43 777 ILE A N 1
ATOM 3805 C CA . ILE A 1 477 ? -35.298 -4.851 46.625 1.00 61.91 777 ILE A CA 1
ATOM 3806 C C . ILE A 1 477 ? -34.911 -6.312 46.806 1.00 66.45 777 ILE A C 1
ATOM 3807 O O . ILE A 1 477 ? -34.579 -6.985 45.828 1.00 69.24 777 ILE A O 1
ATOM 3812 N N . SER A 1 478 ? -34.988 -6.831 48.033 1.00 69.76 778 SER A N 1
ATOM 3813 C CA . SER A 1 478 ? -34.766 -8.255 48.259 1.00 72.38 778 SER A CA 1
ATOM 3814 C C . SER A 1 478 ? -35.681 -9.126 47.397 1.00 68.42 778 SER A C 1
ATOM 3815 O O . SER A 1 478 ? -35.319 -10.261 47.060 1.00 64.39 778 SER A O 1
ATOM 3818 N N . SER A 1 479 ? -36.867 -8.628 47.026 1.00 65.93 779 SER A N 1
ATOM 3819 C CA . SER A 1 479 ? -37.803 -9.477 46.293 1.00 60.26 779 SER A CA 1
ATOM 3820 C C . SER A 1 479 ? -37.431 -9.683 44.831 1.00 70.91 779 SER A C 1
ATOM 3821 O O . SER A 1 479 ? -38.053 -10.523 44.163 1.00 67.68 779 SER A O 1
ATOM 3824 N N . LEU A 1 480 ? -36.462 -8.941 44.307 1.00 69.26 780 LEU A N 1
ATOM 3825 C CA . LEU A 1 480 ? -36.140 -9.066 42.892 1.00 69.62 780 LEU A CA 1
ATOM 3826 C C . LEU A 1 480 ? -35.439 -10.385 42.638 1.00 71.66 780 LEU A C 1
ATOM 3827 O O . LEU A 1 480 ? -34.634 -10.850 43.451 1.00 71.32 780 LEU A O 1
ATOM 3832 N N . LYS A 1 481 ? -35.756 -10.985 41.507 1.00 64.23 781 LYS A N 1
ATOM 3833 C CA . LYS A 1 481 ? -35.101 -12.203 41.081 1.00 65.91 781 LYS A CA 1
ATOM 3834 C C . LYS A 1 481 ? -34.145 -11.879 39.947 1.00 65.98 781 LYS A C 1
ATOM 3835 O O . LYS A 1 481 ? -34.241 -10.838 39.294 1.00 68.72 781 LYS A O 1
ATOM 3841 N N . VAL A 1 482 ? -33.196 -12.786 39.735 1.00 71.01 782 VAL A N 1
ATOM 3842 C CA . VAL A 1 482 ? -32.187 -12.592 38.706 1.00 65.32 782 VAL A CA 1
ATOM 3843 C C . VAL A 1 482 ? -32.844 -12.309 37.358 1.00 65.24 782 VAL A C 1
ATOM 3844 O O . VAL A 1 482 ? -33.841 -12.938 36.984 1.00 69.44 782 VAL A O 1
ATOM 3848 N N . SER A 1 483 ? -32.279 -11.329 36.644 1.00 56.87 783 SER A N 1
ATOM 3849 C CA . SER A 1 483 ? -32.681 -10.742 35.369 1.00 54.02 783 SER A CA 1
ATOM 3850 C C . SER A 1 483 ? -33.887 -9.808 35.469 1.00 59.98 783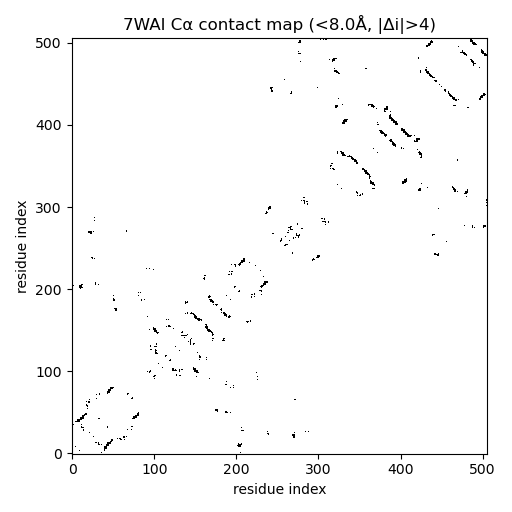 SER A C 1
ATOM 3851 O O . SER A 1 483 ? -34.330 -9.295 34.424 1.00 54.42 783 SER A O 1
ATOM 3854 N N . ASP A 1 484 ? -34.408 -9.524 36.666 1.00 56.67 784 ASP A N 1
ATOM 3855 C CA . ASP A 1 484 ? -35.381 -8.448 36.799 1.00 54.72 784 ASP A CA 1
ATOM 3856 C C . ASP A 1 484 ? -34.724 -7.118 36.444 1.00 50.52 784 ASP A C 1
ATOM 3857 O O . ASP A 1 484 ? -33.559 -6.877 36.784 1.00 47.61 784 ASP A O 1
ATOM 3862 N N . LYS A 1 485 ? -35.461 -6.274 35.718 1.00 54.66 785 LYS A N 1
ATOM 3863 C CA . LYS A 1 485 ? -35.069 -4.906 35.387 1.00 48.98 785 LYS A CA 1
ATOM 3864 C C . LYS A 1 485 ? -35.840 -3.924 36.268 1.00 56.60 785 LYS A C 1
ATOM 3865 O O . LYS A 1 485 ? -36.975 -4.194 36.674 1.00 62.50 785 LYS A O 1
ATOM 3871 N N . PHE A 1 486 ? -35.228 -2.771 36.546 1.00 48.71 786 PHE A N 1
ATOM 3872 C CA . PHE A 1 486 ? -35.838 -1.809 37.468 1.00 51.37 786 PHE A CA 1
ATOM 3873 C C . PHE A 1 486 ? -35.151 -0.452 37.323 1.00 57.24 786 PHE A C 1
ATOM 3874 O O . PHE A 1 486 ? -34.158 -0.297 36.607 1.00 48.70 786 PHE A O 1
ATOM 3882 N N . GLN A 1 487 ? -35.684 0.532 38.030 1.00 54.96 787 GLN A N 1
ATOM 3883 C CA . GLN A 1 487 ? -35.112 1.865 38.060 1.00 48.76 787 GLN A CA 1
ATOM 3884 C C . GLN A 1 487 ? -34.650 2.185 39.477 1.00 57.39 787 GLN A C 1
ATOM 3885 O O . GLN A 1 487 ? -35.337 1.857 40.447 1.00 55.70 787 GLN A O 1
ATOM 3891 N N . PHE A 1 488 ? -33.470 2.792 39.589 1.00 56.82 788 PHE A N 1
ATOM 3892 C CA . PHE A 1 488 ? -33.003 3.432 40.807 1.00 50.69 788 PHE A CA 1
ATOM 3893 C C . PHE A 1 488 ? -33.274 4.917 40.674 1.00 55.30 788 PHE A C 1
ATOM 3894 O O . PHE A 1 488 ? -32.801 5.556 39.723 1.00 59.55 788 PHE A O 1
ATOM 3902 N N . GLU A 1 489 ? -33.993 5.461 41.650 1.00 59.47 789 GLU A N 1
ATOM 3903 C CA . GLU A 1 489 ? -34.386 6.859 41.646 1.00 64.43 789 GLU A CA 1
ATOM 3904 C C . GLU A 1 489 ? -33.191 7.763 41.432 1.00 57.68 789 GLU A C 1
ATOM 3905 O O . GLU A 1 489 ? -32.211 7.710 42.189 1.00 57.17 789 GLU A O 1
ATOM 3911 N N . ARG A 1 490 ? -33.282 8.604 40.402 1.00 57.87 790 ARG A N 1
ATOM 3912 C CA . ARG A 1 490 ? -32.278 9.622 40.113 1.00 53.01 790 ARG A CA 1
ATOM 3913 C C . ARG A 1 490 ? -30.912 9.014 39.807 1.00 61.50 790 ARG A C 1
ATOM 3914 O O . ARG A 1 490 ? -29.890 9.704 39.863 1.00 66.29 790 ARG A O 1
ATOM 3922 N N . ARG A 1 491 ? -30.875 7.730 39.450 1.00 60.35 791 ARG A N 1
ATOM 3923 C CA . ARG A 1 491 ? -29.641 7.030 39.113 1.00 52.98 791 ARG A CA 1
ATOM 3924 C C . ARG A 1 491 ? -29.711 6.385 37.740 1.00 55.38 791 ARG A C 1
ATOM 3925 O O . ARG A 1 491 ? -28.794 6.571 36.926 1.00 60.13 791 ARG A O 1
ATOM 3933 N N . GLY A 1 492 ? -30.764 5.630 37.455 1.00 49.80 792 GLY A N 1
ATOM 3934 C CA . GLY A 1 492 ? -30.919 5.102 36.109 1.00 52.73 792 GLY A CA 1
ATOM 3935 C C . GLY A 1 492 ? -31.580 3.743 36.124 1.00 57.93 792 GLY A C 1
ATOM 3936 O O . GLY A 1 492 ? -32.189 3.342 37.106 1.00 65.42 792 GLY A O 1
ATOM 3937 N N . TYR A 1 493 ? -31.438 3.045 35.010 1.00 61.92 793 TYR A N 1
ATOM 3938 C CA . TYR A 1 493 ? -32.055 1.742 34.803 1.00 57.43 793 TYR A CA 1
ATOM 3939 C C . TYR A 1 493 ? -31.027 0.647 35.047 1.00 46.84 793 TYR A C 1
ATOM 3940 O O . TYR A 1 493 ? -29.852 0.815 34.744 1.00 49.60 793 TYR A O 1
ATOM 3949 N N . PHE A 1 494 ? -31.463 -0.465 35.625 1.00 47.12 794 PHE A N 1
ATOM 3950 C CA . PHE A 1 494 ? -30.526 -1.506 35.997 1.00 46.76 794 PHE A CA 1
ATOM 3951 C C . PHE A 1 494 ? -31.205 -2.841 35.790 1.00 47.95 794 PHE A C 1
ATOM 3952 O O . PHE A 1 494 ? -32.435 -2.936 35.738 1.00 46.09 794 PHE A O 1
ATOM 3960 N N . ILE A 1 495 ? -30.374 -3.875 35.705 1.00 45.88 795 ILE A N 1
ATOM 3961 C CA . ILE A 1 495 ? -30.831 -5.249 35.622 1.00 45.66 795 ILE A CA 1
ATOM 3962 C C . ILE A 1 495 ? -30.079 -6.049 36.670 1.00 46.09 795 ILE A C 1
ATOM 3963 O O . ILE A 1 495 ? -28.871 -5.861 36.848 1.00 46.75 795 ILE A O 1
ATOM 3968 N N . LEU A 1 496 ? -30.791 -6.937 37.367 1.00 46.38 796 LEU A N 1
ATOM 3969 C CA . LEU A 1 496 ? -30.171 -7.776 38.392 1.00 57.54 796 LEU A CA 1
ATOM 3970 C C . LEU A 1 496 ? -29.473 -8.949 37.711 1.00 60.69 796 LEU A C 1
ATOM 3971 O O . LEU A 1 496 ? -30.127 -9.832 37.143 1.00 62.69 796 LEU A O 1
ATOM 3976 N N . ASP A 1 497 ? -28.143 -8.963 37.772 1.00 55.95 797 ASP A N 1
ATOM 3977 C CA . ASP A 1 497 ? -27.331 -9.949 37.080 1.00 58.53 797 ASP A CA 1
ATOM 3978 C C . ASP A 1 497 ? -27.047 -11.177 37.926 1.00 63.81 797 ASP A C 1
ATOM 3979 O O . ASP A 1 497 ? -27.067 -12.292 37.400 1.00 71.97 797 ASP A O 1
ATOM 3984 N N . LYS A 1 498 ? -26.768 -11.001 39.220 1.00 62.31 798 LYS A N 1
ATOM 3985 C CA . LYS A 1 498 ? -26.357 -12.111 40.068 1.00 58.77 798 LYS A CA 1
ATOM 3986 C C . LYS A 1 498 ? -26.695 -11.802 41.526 1.00 64.16 798 LYS A C 1
ATOM 3987 O O . LYS A 1 498 ? -26.615 -10.650 41.956 1.00 61.53 798 LYS A O 1
ATOM 3993 N N . ILE A 1 499 ? -27.086 -12.826 42.279 1.00 63.41 799 ILE A N 1
ATOM 3994 C CA . ILE A 1 499 ? -27.300 -12.703 43.721 1.00 63.48 799 ILE A CA 1
ATOM 3995 C C . ILE A 1 499 ? -26.191 -13.489 44.407 1.00 64.53 799 ILE A C 1
ATOM 3996 O O . ILE A 1 499 ? -26.177 -14.725 44.367 1.00 72.57 799 ILE A O 1
ATOM 4001 N N . ASP A 1 500 ? -25.259 -12.776 45.030 1.00 64.29 800 ASP A N 1
ATOM 4002 C CA . ASP A 1 500 ? -24.129 -13.399 45.701 1.00 71.92 800 ASP A CA 1
ATOM 4003 C C . ASP A 1 500 ? -24.537 -13.873 47.089 1.00 69.13 800 ASP A C 1
ATOM 4004 O O . ASP A 1 500 ? -25.642 -13.594 47.557 1.00 66.94 800 ASP A O 1
ATOM 4009 N N . PRO A 1 501 ? -23.661 -14.616 47.766 1.00 71.23 801 PRO A N 1
ATOM 4010 C CA . PRO A 1 501 ? -23.906 -14.944 49.173 1.00 69.20 801 PRO A CA 1
ATOM 4011 C C . PRO A 1 501 ? -24.175 -13.700 50.017 1.00 86.32 801 PRO A C 1
ATOM 4012 O O . PRO A 1 501 ? -23.610 -12.629 49.777 1.00 94.86 801 PRO A O 1
ATOM 4016 N N . HIS A 1 502 ? -25.053 -13.871 51.018 1.00 88.37 802 HIS A N 1
ATOM 4017 C CA . HIS A 1 502 ? -25.538 -12.813 51.917 1.00 89.11 802 HIS A CA 1
ATOM 4018 C C . HIS A 1 502 ? -26.421 -11.799 51.192 1.00 81.70 802 HIS A C 1
ATOM 4019 O O . HIS A 1 502 ? -26.471 -10.624 51.568 1.00 80.69 802 HIS A O 1
ATOM 4026 N N . HIS A 1 503 ? -27.141 -12.267 50.172 1.00 76.29 803 HIS A N 1
ATOM 4027 C CA . HIS A 1 503 ? -27.970 -11.439 49.299 1.00 74.32 803 HIS A CA 1
ATOM 4028 C C . HIS A 1 503 ? -27.261 -10.157 48.882 1.00 68.37 803 HIS A C 1
ATOM 4029 O O . HIS A 1 503 ? -27.862 -9.081 48.902 1.00 72.68 803 HIS A O 1
ATOM 4036 N N . HIS A 1 504 ? -25.991 -10.262 48.492 1.00 62.07 804 HIS A N 1
ATOM 4037 C CA . HIS A 1 504 ? -25.290 -9.155 47.859 1.00 60.97 804 HIS A CA 1
ATOM 4038 C C . HIS A 1 504 ? -25.665 -9.135 46.376 1.00 69.03 804 HIS A C 1
ATOM 4039 O O . HIS A 1 504 ? -25.446 -10.121 45.660 1.00 65.49 804 HIS A O 1
ATOM 4046 N N . LEU A 1 505 ? -26.245 -8.027 45.911 1.00 63.47 805 LEU A N 1
ATOM 4047 C CA . LEU A 1 505 ? -26.758 -7.981 44.538 1.00 61.85 805 LEU A CA 1
ATOM 4048 C C . LEU A 1 505 ? -25.711 -7.408 43.593 1.00 58.01 805 LEU A C 1
ATOM 4049 O O . LEU A 1 505 ? -24.946 -6.515 43.971 1.00 54.44 805 LEU A O 1
ATOM 4054 N N . HIS A 1 506 ? -25.679 -7.923 42.363 1.00 54.83 806 HIS A N 1
ATOM 4055 C CA . HIS A 1 506 ? -24.797 -7.417 41.317 1.00 52.80 806 HIS A CA 1
ATOM 4056 C C . HIS A 1 506 ? -25.670 -6.876 40.202 1.00 51.12 806 HIS A C 1
ATOM 4057 O O . HIS A 1 506 ? -26.434 -7.630 39.599 1.00 51.06 806 HIS A O 1
ATOM 4064 N N . LEU A 1 507 ? -25.572 -5.577 39.948 1.00 48.55 807 LEU A N 1
ATOM 4065 C CA . LEU A 1 507 ? -26.547 -4.868 39.144 1.00 49.07 807 LEU A CA 1
ATOM 4066 C C . LEU A 1 507 ? -25.831 -4.188 37.993 1.00 50.12 807 LEU A C 1
ATOM 4067 O O . LEU A 1 507 ? -24.834 -3.492 38.204 1.00 50.89 807 LEU A O 1
ATOM 4072 N N . ILE A 1 508 ? -26.320 -4.398 36.781 1.00 48.26 808 ILE A N 1
ATOM 4073 C CA . ILE A 1 508 ? -25.695 -3.826 35.595 1.00 46.62 808 ILE A CA 1
ATOM 4074 C C . ILE A 1 508 ? -26.523 -2.621 35.172 1.00 50.82 808 ILE A C 1
ATOM 4075 O O . ILE A 1 508 ? -27.748 -2.719 35.033 1.00 50.03 808 ILE A O 1
ATOM 4080 N N . LYS A 1 509 ? -25.875 -1.477 35.035 1.00 46.84 809 LYS A N 1
ATOM 4081 C CA . LYS A 1 509 ? -26.570 -0.297 34.565 1.00 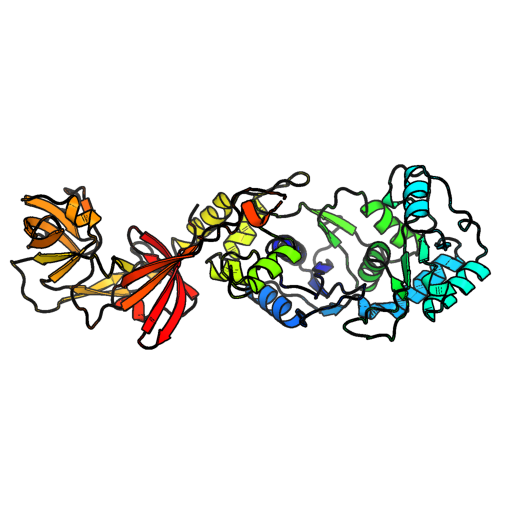51.77 809 LYS A CA 1
ATOM 4082 C C . LYS A 1 509 ? -26.917 -0.482 33.085 1.00 58.48 809 LYS A C 1
ATOM 4083 O O . LYS A 1 509 ? -26.067 -0.857 32.280 1.00 47.31 809 LYS A O 1
ATOM 4089 N N . ILE A 1 510 ? -28.170 -0.232 32.741 1.00 56.11 810 ILE A N 1
ATOM 4090 C CA . ILE A 1 510 ? -28.647 -0.331 31.366 1.00 49.86 810 ILE A CA 1
ATOM 4091 C C . ILE A 1 510 ? -28.398 1.017 30.695 1.00 58.04 810 ILE A C 1
ATOM 4092 O O . ILE A 1 510 ? -28.814 2.043 31.240 1.00 69.50 810 ILE A O 1
ATOM 4097 N N . PRO A 1 511 ? -27.712 1.059 29.553 1.00 58.38 811 PRO A N 1
ATOM 4098 C CA . PRO A 1 511 ? -27.613 2.330 28.822 1.00 58.99 811 PRO A CA 1
ATOM 4099 C C . PRO A 1 511 ? -29.007 2.827 28.470 1.00 59.33 811 PRO A C 1
ATOM 4100 O O . PRO A 1 511 ? -29.893 2.043 28.128 1.00 61.90 811 PRO A O 1
ATOM 4104 N N . ASP A 1 512 ? -29.208 4.139 28.566 1.00 63.36 812 ASP A N 1
ATOM 4105 C CA . ASP A 1 512 ? -30.524 4.716 28.310 1.00 72.95 812 ASP A CA 1
ATOM 4106 C C . ASP A 1 512 ? -30.609 5.606 27.071 1.00 68.44 812 ASP A C 1
ATOM 4107 O O . ASP A 1 512 ? -31.696 6.108 26.787 1.00 68.31 812 ASP A O 1
ATOM 4112 N N . GLY A 1 513 ? -29.522 5.810 26.326 1.00 68.84 813 GLY A N 1
ATOM 4113 C CA . GLY A 1 513 ? -29.520 6.749 25.203 1.00 75.02 813 GLY A CA 1
ATOM 4114 C C . GLY A 1 513 ? -29.787 8.213 25.559 1.00 84.37 813 GLY A C 1
ATOM 4115 O O . GLY A 1 513 ? -28.916 9.096 25.469 1.00 84.37 813 GLY A O 1
#

Organism: Plasmodium falciparum (isolate 3D7) (NCBI:txid36329)

Solvent-accessible surface area: 23849 Å² total; per-residue (Å²): 50,23,50,113,19,93,100,42,99,1,17,0,2,2,40,5,98,12,25,13,64,1,53,0,16,43,0,14,16,0,15,17,0,18,72,43,4,129,91,51,126,30,87,4,1,0,6,2,23,6,9,53,18,62,102,45,134,48,84,34,28,73,14,0,44,81,1,0,122,78,1,52,5,135,18,126,84,79,6,35,2,3,84,28,2,94,61,1,16,107,28,0,33,42,0,0,122,90,55,74,0,0,0,2,81,30,38,121,66,92,16,149,100,42,57,71,145,13,98,76,2,147,10,29,120,17,57,58,114,92,0,37,119,28,0,50,59,0,70,116,16,49,86,101,0,93,61,11,18,0,1,0,33,25,67,5,119,32,216,22,72,26,14,4,0,12,13,0,0,100,20,37,51,105,51,54,0,67,88,48,103,100,136,20,68,2,1,0,10,83,43,0,2,12,1,0,2,0,7,63,24,29,0,30,6,0,5,22,32,78,100,86,44,72,22,52,74,6,2,67,38,0,5,77,17,16,136,28,111,134,3,74,22,95,26,12,20,121,2,16,4,7,58,25,10,65,46,110,208,50,10,87,77,0,38,133,79,114,21,1,109,41,52,50,8,5,29,3,8,5,0,46,0,9,41,77,27,0,3,15,77,82,0,2,28,71,2,7,94,90,28,36,126,36,163,70,76,92,43,49,96,24,80,108,0,13,41,14,1,58,126,45,4,40,65,102,11,15,89,5,12,0,0,41,68,126,43,20,16,42,0,27,0,77,77,48,57,96,118,72,65,99,76,112,67,30,25,18,101,177,30,136,108,69,22,70,17,53,15,47,15,12,20,74,0,13,0,6,54,109,14,0,108,79,9,56,104,105,46,52,0,7,0,38,74,20,10,1,0,40,0,74,68,43,80,58,54,146,68,69,28,54,40,0,28,0,61,26,66,43,190,24,79,120,164,97,12,201,60,85,6,8,16,0,5,87,25,57,181,69,14,22,31,0,10,11,26,88,18,63,57,9,4,79,41,61,142,96,140,47,53,120,80,13,32,124,105,0,77,81,101,71,79,0,39,0,28,17,19,0,55,80,12,137,79,68,43,51,0,27,0,28,126,71,10,16,3,11,0,35,102,65,48,107,188,62,40,0,18,0,2,46,1,34,61,63

Radius of gyration: 31.13 Å; Cα contacts (8 Å, |Δi|>4): 1012; chains: 1; bounding box: 49×66×90 Å

InterPro domains:
  IPR000924 Glutamyl/glutaminyl-tRNA synthetase [PR00987] (314-326)
  IPR000924 Glutamyl/glutaminyl-tRNA synthetase [PR00987] (328-339)
  IPR000924 Glutamyl/glutaminyl-tRNA synthetase [PR00987] (343-356)
  IPR000924 Glutamyl/glutaminyl-tRNA synthetase [PR00987] (489-499)
  IPR000924 Glutamyl/glutaminyl-tRNA synthetase [PR00987] (505-513)
  IPR001412 Aminoacyl-tRNA synthetase, class I, conserved site [PS00178] (317-328)
  IPR004526 Glutamyl-tRNA synthetase, archaeal/eukaryotic cytosolic [MF_02076] (214-809)
  IPR004526 Glutamyl-tRNA synthetase, archaeal/eukaryotic cytosolic [TIGR00463] (264-800)
  IPR011035 Large ribosomal subunit protein bL25/Gln-tRNA synthetase, anti-codon-binding domain superfamily [SSF50715] (619-815)
  IPR014729 Rossmann-like alpha/beta/alpha sandwich fold [G3DSA:3.40.50.620] (311-526)
  IPR020056 Large ribosomal subunit protein bL25/Gln-tRNA synthetase, N-terminal [G3DSA:2.40.240.10] (728-809)
  IPR020058 Glutamyl/glutaminyl-tRNA synthetase, class Ib, catalytic domain [PF00749] (311-615)
  IPR020059 Glutamyl/glutaminyl-tRNA synthetase, class Ib, anti-codon binding domain [PF03950] (619-707)
  IPR020061 Glutamine-tRNA ligase, alpha-bundle domain superfamily [G3DSA:1.10.1160.10] (539-615)
  IPR036282 Glutathione S-transferase, C-terminal domain superfamily [SSF47616] (143-253)
  IPR049437 tRNA synthetases class I (E and Q), anti-codon binding domain [PF20974] (721-797)
  IPR050132 Glutamine/Glutamate--tRNA Ligase [PTHR43097] (84-815)

Foldseek 3Di:
DQVVNAAAQAEEEQEAAQQDFAFLLSVLSLLVRQVVCVVRVHFYEYEHEQQDADDHPDRNPVRNVVLCVQLVRDGDYYYYLVVCFVVLLVVLLVCLQVLFKAKDLDDPVVVVVCLVVLNDGPGSPPHSVVRVVQVVVLFVQDPSNQSIFMWTNFGSVDPASLRNTHTFKHFDQPGAHPPCGRNGRMGTDCLSSVLVVCQVVSHAEYEEADPVGPSVVSSQCNCVVSVTDDHHYDHAHGAAAFLADDPPVVVVVCCVVPLDVDCLPLQHRGSNNVVLLPQHSVLSSVCSVPVDGDDPPDHDYCQSSLQSRCVVVVVPAFEWAKEFDPQWAKEFAPVWAQDKDKDKDASGPRCCPVPIFIAIAGRIKTFYPVLLVPDDAQAWEAAPPFAIKGWHDFCDDPNRTHYTYIHDPRPDDNVVHDHYGYIEHPPVVQWAKEKEWEFDRQFDGRDDVRVVGGDSPGTDIGIITIYNRCLPDDAQRWHHHPPPAIWGFHDQDPPRYTYIYGRDRD

Secondary structure (DSSP, 8-state):
--TT--TT--EEEE---SSS--BHHHHHHHHHHHHHHHHTT-EEEEEE---S----SS--HHHHHHHHHHTT---S-EEEGGGGHHHHHHHHHHHHHTTSEEEE---HHHHHHHHHHTPPPGGGG--HHHHHHHHHHHHHT-HHHHT-EEEE---TT-SSGGGS--EEEEE--SSPBTTTBTS-SEEE-HHHHHHHHHHHHT-SEEEEE--SS-HHHHHHHHHHHTTPPP-EEEEEPP--BTT----HHHHHHHHHTTSSSSTT-TTS-BHHHHHHTT--HHHHHHHHHHS----TT--B-SHHHHHHHHHHHGGGS-EE-EEETTT-EEEEETTS-SPPEEEEEESSTT-GGG-EEEEEE-SEEEE-HHHHTT--SS-EEEETTTEEEEEEEEEEETTEEEEEEEEE-TTS-TTT-S-EE--EES-TTTSEEEEEEEE--SBSSS---GGGGB-S--EEEEEEEE-GGGGG--TT-EEEETTTEEEEEEEEEGGGEEEEEEEP--

Sequence (506 aa):
AMANAVIGNVVTRFPPEPSGYLHVGHAKAAFLNNYYAQMYEGKMLLRFDDTNPVLEDIKYEKSIIEDLENLGLKYEKISYSSDHFDLLEKYCIDMIKMNKAYADDTGVEDMRNQRGEGIESINRNNSIEKNLELFNEMRKGTEIGQKNCIRAKINMQSKNKCMRDPVMYRCIVDVPHHKHQFKYKCYPTYDFACPIIDSIEGVTHALRTNEYSDRIEQYNWFISTLNLRKVYIYEFSRLAFVKTVMSKRKLKWFVENNVVDSWVDPRFPTIKGILRRGLTKEALFQFILEQGPSKAGNLMQWDKLWSINKQIIDPIIPRYAAVDKNSSILLILTDLTDQVIQKERDLHMKNKSLGTCNMYYNNKYLIELEDAQTLLENEEITLIKLGNIIIKNIEKENGKIKQINALSNFHGDFKTTKKKIHWLPYLPQQLITCTLYEYDHLITVDKFDWTNFINFNSKHETLVYAEPSISSLKVSDKFQFERRGYFILDKIDPHHHLHLIKIPDG

B-factor: mean 68.96, std 19.51, range [38.85, 158.76]